Protein 5AXM (pdb70)

CATH classification: 3.30.70.3000

B-factor: mean 45.07, std 21.52, range [13.63, 116.37]

Foldseek 3Di:
DVPVQQQPFADPWKKKKKFWDCCVVVVVVVPADPPDHPLLQVLLLVLQLCCCVPVPQHFFKWWDARGMIMTTHGDGPPRRRFVCVQVSSFVSSQVSSCVSVVDPDGTTMGMDMGRDDPVCVLVVLLVVQVVLQVCLLVRLQQVLCPCQDDVRSVVVVPPDDSVSSQVVSVVVPDHSPPPFVCSRGNWMWGDVPTDIDRHDDNRPVCPVVVSVD/DDPVLQPDFAAPFKKKKKFWDPCCVQVPDPPADPPDHVLLLVLLLVLQVCCCPPVPAHFFKWFDADGMIMTTDRDDPPNRRFVVVQVSSFVSSQVSSCVSVVDPGGTTMGMDMGHDDLVCVLVVLLVVQVVLQLVLLLRVLLVVCVVVPADNVRSVVVSVPDDSVRSQVVCVVVVRHPVPDFQCSRRNKMKHWDKDWDWDADVVVRDIDIDIDIDIDMDSHADNCPDPRNVVVVVVSSD

Structure (mmCIF, N/CA/C/O backbone):
data_5AXM
#
_entry.id   5AXM
#
_cell.length_a   75.258
_cell.length_b   127.582
_cell.length_c   143.801
_cell.angle_alpha   90.00
_cell.angle_beta   90.00
_cell.angle_gamma   90.00
#
_symmetry.space_group_name_H-M   'I 2 2 2'
#
loop_
_entity.id
_entity.type
_entity.pdbx_description
1 polymer "tRNA(His)-5'-guanylyltransferase (Thg1) like protein"
2 polymer 'RNA (75-MER)'
3 non-polymer 'MAGNESIUM ION'
4 water water
#
loop_
_atom_site.group_PDB
_atom_site.id
_atom_site.type_symbol
_atom_site.label_atom_id
_atom_site.label_alt_id
_atom_site.label_comp_id
_atom_site.label_asym_id
_atom_site.label_entity_id
_atom_site.label_seq_id
_atom_site.pdbx_PDB_ins_code
_atom_site.Cartn_x
_atom_site.Cartn_y
_atom_site.Cartn_z
_atom_site.occupancy
_atom_site.B_iso_or_equiv
_atom_site.auth_seq_id
_atom_site.auth_comp_id
_atom_site.auth_asym_id
_atom_site.auth_atom_id
_atom_site.pdbx_PDB_model_num
ATOM 1 N N . THR A 1 3 ? -7.879 2.878 -58.897 1.00 45.33 3 THR A N 1
ATOM 2 C CA . THR A 1 3 ? -9.128 2.191 -58.597 1.00 31.74 3 THR A CA 1
ATOM 3 C C . THR A 1 3 ? -9.425 2.236 -57.103 1.00 36.64 3 THR A C 1
ATOM 4 O O . THR A 1 3 ? -8.701 2.869 -56.334 1.00 35.63 3 THR A O 1
ATOM 8 N N . ARG A 1 4 ? -10.495 1.560 -56.700 1.00 36.23 4 ARG A N 1
ATOM 9 C CA . ARG A 1 4 ? -10.881 1.488 -55.296 1.00 32.10 4 ARG A CA 1
ATOM 10 C C . ARG A 1 4 ? -10.176 0.324 -54.600 1.00 27.35 4 ARG A C 1
ATOM 11 O O . ARG A 1 4 ? -10.320 0.127 -53.394 1.00 24.55 4 ARG A O 1
ATOM 19 N N . GLU A 1 5 ? -9.422 -0.448 -55.376 1.00 26.28 5 GLU A N 1
ATOM 20 C CA . GLU A 1 5 ? -8.602 -1.527 -54.836 1.00 27.11 5 GLU A CA 1
ATOM 21 C C . GLU A 1 5 ? -7.311 -0.937 -54.277 1.00 25.40 5 GLU A C 1
ATOM 22 O O . GLU A 1 5 ? -6.235 -1.099 -54.854 1.00 23.18 5 GLU A O 1
ATOM 28 N N . ILE A 1 6 ? -7.431 -0.267 -53.137 1.00 21.81 6 ILE A N 1
ATOM 29 C CA . ILE A 1 6 ? -6.399 0.650 -52.667 1.00 27.68 6 ILE A CA 1
ATOM 30 C C . ILE A 1 6 ? -5.167 -0.006 -52.043 1.00 26.96 6 ILE A C 1
ATOM 31 O O . ILE A 1 6 ? -4.168 0.673 -51.800 1.00 18.75 6 ILE A O 1
ATOM 36 N N . TYR A 1 7 ? -5.226 -1.310 -51.780 1.00 20.41 7 TYR A N 1
ATOM 37 C CA . TYR A 1 7 ? -4.057 -2.015 -51.258 1.00 19.96 7 TYR A CA 1
ATOM 38 C C . TYR A 1 7 ? -3.499 -3.015 -52.267 1.00 21.15 7 TYR A C 1
ATOM 39 O O . TYR A 1 7 ? -2.485 -3.666 -52.007 1.00 20.45 7 TYR A O 1
ATOM 48 N N . ALA A 1 8 ? -4.159 -3.129 -53.416 1.00 19.59 8 ALA A N 1
ATOM 49 C CA . ALA A 1 8 ? -3.864 -4.191 -54.380 1.00 21.19 8 ALA A CA 1
ATOM 50 C C . ALA A 1 8 ? -2.454 -4.127 -54.958 1.00 23.20 8 ALA A C 1
ATOM 51 O O . ALA A 1 8 ? -1.962 -5.111 -55.507 1.00 24.95 8 ALA A O 1
ATOM 53 N N . GLU A 1 9 ? -1.802 -2.977 -54.835 1.00 22.14 9 GLU A N 1
ATOM 54 C CA . GLU A 1 9 ? -0.472 -2.813 -55.404 1.00 24.89 9 GLU A CA 1
ATOM 55 C C . GLU A 1 9 ? 0.585 -2.609 -54.321 1.00 27.53 9 GLU A C 1
ATOM 56 O O . GLU A 1 9 ? 1.741 -2.312 -54.620 1.00 26.96 9 GLU A O 1
ATOM 62 N N . MET A 1 10 ? 0.184 -2.761 -53.063 1.00 22.59 10 MET A N 1
ATOM 63 C CA . MET A 1 10 ? 1.130 -2.734 -51.955 1.00 20.33 10 MET A CA 1
ATOM 64 C C . MET A 1 10 ? 2.047 -3.949 -52.052 1.00 24.48 10 MET A C 1
ATOM 65 O O . MET A 1 10 ? 1.582 -5.072 -52.250 1.00 24.40 10 MET A O 1
ATOM 70 N N . ARG A 1 11 ? 3.350 -3.725 -51.923 1.00 24.96 11 ARG A N 1
ATOM 71 C CA . ARG A 1 11 ? 4.318 -4.782 -52.199 1.00 23.68 11 ARG A CA 1
ATOM 72 C C . ARG A 1 11 ? 5.343 -5.000 -51.094 1.00 23.17 11 ARG A C 1
ATOM 73 O O . ARG A 1 11 ? 5.500 -4.176 -50.193 1.00 18.72 11 ARG A O 1
ATOM 81 N N . CYS A 1 12 ? 6.035 -6.131 -51.178 1.00 23.69 12 CYS A N 1
ATOM 82 C CA . CYS A 1 12 ? 7.187 -6.405 -50.331 1.00 27.79 12 CYS A CA 1
ATOM 83 C C . CYS A 1 12 ? 8.400 -6.698 -51.206 1.00 25.73 12 CYS A C 1
ATOM 84 O O . CYS A 1 12 ? 8.274 -6.831 -52.423 1.00 24.84 12 CYS A O 1
ATOM 87 N N . ILE A 1 13 ? 9.573 -6.784 -50.590 1.00 26.48 13 ILE A N 1
ATOM 88 C CA . ILE A 1 13 ? 10.791 -7.107 -51.323 1.00 30.12 13 ILE A CA 1
ATOM 89 C C . ILE A 1 13 ? 11.383 -8.403 -50.779 1.00 26.49 13 ILE A C 1
ATOM 90 O O . ILE A 1 13 ? 11.113 -8.778 -49.638 1.00 27.35 13 ILE A O 1
ATOM 95 N N . PRO A 1 14 ? 12.175 -9.108 -51.603 1.00 26.89 14 PRO A N 1
ATOM 96 C CA . PRO A 1 14 ? 12.854 -10.305 -51.102 1.00 31.59 14 PRO A CA 1
ATOM 97 C C . PRO A 1 14 ? 14.083 -9.942 -50.269 1.00 32.67 14 PRO A C 1
ATOM 98 O O . PRO A 1 14 ? 14.642 -8.864 -50.461 1.00 27.43 14 PRO A O 1
ATOM 102 N N . PRO A 1 15 ? 14.485 -10.817 -49.335 1.00 31.44 15 PRO A N 1
ATOM 103 C CA . PRO A 1 15 ? 13.781 -12.055 -48.994 1.00 32.06 15 PRO A CA 1
ATOM 104 C C . PRO A 1 15 ? 12.617 -11.781 -48.054 1.00 28.68 15 PRO A C 1
ATOM 105 O O . PRO A 1 15 ? 12.635 -10.786 -47.331 1.00 26.52 15 PRO A O 1
ATOM 109 N N . VAL A 1 16 ? 11.614 -12.648 -48.070 1.00 25.12 16 VAL A N 1
ATOM 110 C CA . VAL A 1 16 ? 10.465 -12.467 -47.199 1.00 26.19 16 VAL A CA 1
ATOM 111 C C . VAL A 1 16 ? 10.040 -13.799 -46.600 1.00 25.54 16 VAL A C 1
ATOM 112 O O . VAL A 1 16 ? 10.302 -14.866 -47.164 1.00 27.05 16 VAL A O 1
ATOM 116 N N . VAL A 1 17 ? 9.404 -13.734 -45.439 1.00 24.50 17 VAL A N 1
ATOM 117 C CA . VAL A 1 17 ? 8.840 -14.921 -44.825 1.00 22.61 17 VAL A CA 1
ATOM 118 C C . VAL A 1 17 ? 7.332 -14.770 -44.711 1.00 23.26 17 VAL A C 1
ATOM 119 O O . VAL A 1 17 ? 6.832 -13.765 -44.202 1.00 20.76 17 VAL A O 1
ATOM 123 N N . LEU A 1 18 ? 6.611 -15.761 -45.217 1.00 23.01 18 LEU A N 1
ATOM 124 C CA . LEU A 1 18 ? 5.176 -15.829 -45.006 1.00 18.46 18 LEU A CA 1
ATOM 125 C C . LEU A 1 18 ? 4.902 -16.780 -43.854 1.00 21.42 18 LEU A C 1
ATOM 126 O O . LEU A 1 18 ? 5.308 -17.942 -43.895 1.00 19.89 18 LEU A O 1
ATOM 131 N N . ARG A 1 19 ? 4.222 -16.294 -42.823 1.00 14.22 19 ARG A N 1
ATOM 132 C CA . ARG A 1 19 ? 3.777 -17.182 -41.759 1.00 17.19 19 ARG A CA 1
ATOM 133 C C . ARG A 1 19 ? 2.267 -17.353 -41.813 1.00 20.22 19 ARG A C 1
ATOM 134 O O . ARG A 1 19 ? 1.517 -16.382 -41.753 1.00 20.39 19 ARG A O 1
ATOM 142 N N . ALA A 1 20 ? 1.831 -18.599 -41.947 1.00 21.98 20 ALA A N 1
ATOM 143 C CA . ALA A 1 20 ? 0.414 -18.915 -41.967 1.00 20.99 20 ALA A CA 1
ATOM 144 C C . ALA A 1 20 ? 0.033 -19.640 -40.688 1.00 24.49 20 ALA A C 1
ATOM 145 O O . ALA A 1 20 ? 0.719 -20.572 -40.273 1.00 22.22 20 ALA A O 1
ATOM 147 N N . ASP A 1 21 ? -1.059 -19.206 -40.067 1.00 18.15 21 ASP A N 1
ATOM 148 C CA . ASP A 1 21 ? -1.487 -19.761 -38.787 1.00 22.34 21 ASP A CA 1
ATOM 149 C C . ASP A 1 21 ? -2.955 -20.167 -38.846 1.00 18.63 21 ASP A C 1
ATOM 150 O O . ASP A 1 21 ? -3.816 -19.372 -39.227 1.00 20.40 21 ASP A O 1
ATOM 155 N N . GLY A 1 22 ? -3.231 -21.409 -38.463 1.00 24.76 22 GLY A N 1
ATOM 156 C CA . GLY A 1 22 ? -4.584 -21.932 -38.485 1.00 22.21 22 GLY A CA 1
ATOM 157 C C . GLY A 1 22 ? -5.545 -21.134 -37.624 1.00 24.56 22 GLY A C 1
ATOM 158 O O . GLY A 1 22 ? -5.308 -20.922 -36.436 1.00 25.77 22 GLY A O 1
ATOM 159 N N . ARG A 1 23 ? -6.636 -20.687 -38.236 1.00 24.67 23 ARG A N 1
ATOM 160 C CA . ARG A 1 23 ? -7.645 -19.896 -37.544 1.00 28.19 23 ARG A CA 1
ATOM 161 C C . ARG A 1 23 ? -8.545 -20.772 -36.683 1.00 27.46 23 ARG A C 1
ATOM 162 O O . ARG A 1 23 ? -9.363 -21.528 -37.207 1.00 29.30 23 ARG A O 1
ATOM 170 N N . ASN A 1 24 ? -8.382 -20.668 -35.367 1.00 25.38 24 ASN A N 1
ATOM 171 C CA . ASN A 1 24 ? -9.214 -21.397 -34.411 1.00 31.94 24 ASN A CA 1
ATOM 172 C C . ASN A 1 24 ? -9.198 -22.905 -34.633 1.00 34.01 24 ASN A C 1
ATOM 173 O O . ASN A 1 24 ? -10.243 -23.553 -34.601 1.00 37.74 24 ASN A O 1
ATOM 178 N N . PHE A 1 25 ? -8.012 -23.460 -34.859 1.00 32.26 25 PHE A N 1
ATOM 179 C CA . PHE A 1 25 ? -7.892 -24.884 -35.151 1.00 35.14 25 PHE A CA 1
ATOM 180 C C . PHE A 1 25 ? -8.197 -25.750 -33.939 1.00 41.45 25 PHE A C 1
ATOM 181 O O . PHE A 1 25 ? -8.835 -26.794 -34.063 1.00 41.25 25 PHE A O 1
ATOM 189 N N . LYS A 1 26 ? -7.748 -25.315 -32.766 1.00 40.95 26 LYS A N 1
ATOM 190 C CA . LYS A 1 26 ? -7.918 -26.115 -31.558 1.00 48.92 26 LYS A CA 1
ATOM 191 C C . LYS A 1 26 ? -9.392 -26.280 -31.190 1.00 49.74 26 LYS A C 1
ATOM 192 O O . LYS A 1 26 ? -9.802 -27.341 -30.726 1.00 52.38 26 LYS A O 1
ATOM 198 N N . ASN A 1 27 ? -10.190 -25.241 -31.413 1.00 48.95 27 ASN A N 1
ATOM 199 C CA . ASN A 1 27 ? -11.631 -25.348 -31.214 1.00 49.54 27 ASN A CA 1
ATOM 200 C C . ASN A 1 27 ? -12.278 -26.246 -32.264 1.00 49.81 27 ASN A C 1
ATOM 201 O O . ASN A 1 27 ? -13.069 -27.132 -31.937 1.00 50.90 27 ASN A O 1
ATOM 206 N N . THR A 1 28 ? -11.926 -26.013 -33.525 1.00 49.58 28 THR A N 1
ATOM 207 C CA . THR A 1 28 ? -12.509 -26.741 -34.648 1.00 43.07 28 THR A CA 1
ATOM 208 C C . THR A 1 28 ? -12.160 -28.228 -34.642 1.00 47.45 28 THR A C 1
ATOM 209 O O . THR A 1 28 ? -13.044 -29.085 -34.595 1.00 47.16 28 THR A O 1
ATOM 213 N N . LEU A 1 29 ? -10.866 -28.524 -34.689 1.00 45.56 29 LEU A N 1
ATOM 214 C CA . LEU A 1 29 ? -10.390 -29.893 -34.859 1.00 44.46 29 LEU A CA 1
ATOM 215 C C . LEU A 1 29 ? -10.684 -30.788 -33.655 1.00 46.49 29 LEU A C 1
ATOM 216 O O . LEU A 1 29 ? -10.764 -32.010 -33.790 1.00 50.14 29 LEU A O 1
ATOM 221 N N . SER A 1 30 ? -10.841 -30.183 -32.482 1.00 46.26 30 SER A N 1
ATOM 222 C CA . SER 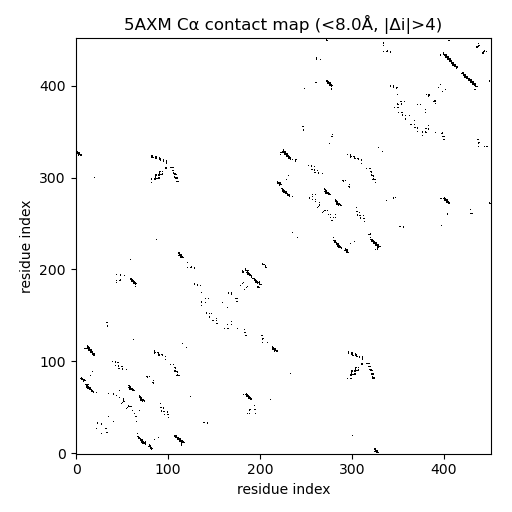A 1 30 ? -11.245 -30.934 -31.297 1.00 51.80 30 SER A CA 1
ATOM 223 C C . SER A 1 30 ? -12.685 -31.407 -31.449 1.00 52.73 30 SER A C 1
ATOM 224 O O . SER A 1 30 ? -13.048 -32.492 -30.996 1.00 49.80 30 SER A O 1
ATOM 227 N N . GLY A 1 31 ? -13.502 -30.586 -32.102 1.00 48.85 31 GLY A N 1
ATOM 228 C CA . GLY A 1 31 ? -14.885 -30.934 -32.373 1.00 49.88 31 GLY A CA 1
ATOM 229 C C . GLY A 1 31 ? -14.996 -32.053 -33.390 1.00 48.25 31 GLY A C 1
ATOM 230 O O . GLY A 1 31 ? -16.072 -32.612 -33.600 1.00 55.41 31 GLY A O 1
ATOM 231 N N . LEU A 1 32 ? -13.873 -32.380 -34.021 1.00 46.83 32 LEU A N 1
ATOM 232 C CA . LEU A 1 32 ? -13.825 -33.430 -35.030 1.00 45.32 32 LEU A CA 1
ATOM 233 C C . LEU A 1 32 ? -13.236 -34.724 -34.470 1.00 45.65 32 LEU A C 1
ATOM 234 O O . LEU A 1 32 ? -13.308 -35.772 -35.110 1.00 48.95 32 LEU A O 1
ATOM 239 N N . GLY A 1 33 ? -12.646 -34.645 -33.281 1.00 46.71 33 GLY A N 1
ATOM 240 C CA . GLY A 1 33 ? -12.118 -35.823 -32.615 1.00 41.79 33 GLY A CA 1
ATOM 241 C C . GLY A 1 33 ? -10.603 -35.886 -32.512 1.00 48.27 33 GLY A C 1
ATOM 242 O O . GLY A 1 33 ? -10.054 -36.857 -31.988 1.00 42.81 33 GLY A O 1
ATOM 243 N N . PHE A 1 34 ? -9.927 -34.855 -33.011 1.00 45.04 34 PHE A N 1
ATOM 244 C CA . PHE A 1 34 ? -8.468 -34.798 -32.958 1.00 42.61 34 PHE A CA 1
ATOM 245 C C . PHE A 1 34 ? -7.967 -34.631 -31.527 1.00 42.20 34 PHE A C 1
ATOM 246 O O . PHE A 1 34 ? -8.676 -34.108 -30.668 1.00 46.34 34 PHE A O 1
ATOM 254 N N . GLU A 1 35 ? -6.738 -35.074 -31.280 1.00 48.29 35 GLU A N 1
ATOM 255 C CA . GLU A 1 35 ? -6.153 -35.006 -29.945 1.00 43.98 35 GLU A CA 1
ATOM 256 C C . GLU A 1 35 ? -5.575 -33.631 -29.619 1.00 43.01 35 GLU A C 1
ATOM 257 O O . GLU A 1 35 ? -5.190 -32.871 -30.510 1.00 37.64 35 GLU A O 1
ATOM 263 N N . LYS A 1 36 ? -5.523 -33.328 -28.326 1.00 48.05 36 LYS A N 1
ATOM 264 C CA . LYS A 1 36 ? -4.995 -32.063 -27.831 1.00 38.25 36 LYS A CA 1
ATOM 265 C C . LYS A 1 36 ? -3.945 -3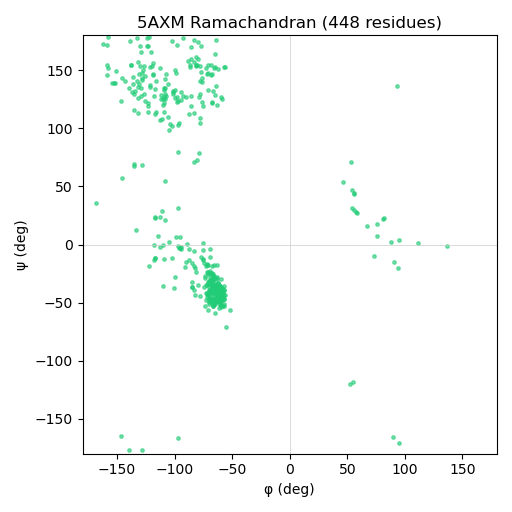2.336 -26.757 1.00 41.25 36 LYS A C 1
ATOM 266 O O . LYS A 1 36 ? -4.053 -33.320 -26.023 1.00 45.27 36 LYS A O 1
ATOM 272 N N . PRO A 1 37 ? -2.922 -31.472 -26.658 1.00 37.26 37 PRO A N 1
ATOM 273 C CA . PRO A 1 37 ? -2.690 -30.289 -27.494 1.00 31.66 37 PRO A CA 1
ATOM 274 C C . PRO A 1 37 ? -1.997 -30.615 -28.814 1.00 33.98 37 PRO A C 1
ATOM 275 O O . PRO A 1 37 ? -1.834 -29.730 -29.655 1.00 36.19 37 PRO A O 1
ATOM 279 N N . TYR A 1 38 ? -1.593 -31.869 -28.991 1.00 32.47 38 TYR A N 1
ATOM 280 C CA . TYR A 1 38 ? -0.922 -32.281 -30.218 1.00 32.32 38 TYR A CA 1
ATOM 281 C C . TYR A 1 38 ? -1.549 -33.538 -30.804 1.00 29.90 38 TYR A C 1
ATOM 282 O O . TYR A 1 38 ? -2.143 -34.345 -30.090 1.00 32.22 38 TYR A O 1
ATOM 291 N N . ASP A 1 39 ? -1.414 -33.687 -32.117 1.00 31.43 39 ASP A N 1
ATOM 292 C CA . ASP A 1 39 ? -1.983 -34.820 -32.833 1.00 31.66 39 ASP A CA 1
ATOM 293 C C . ASP A 1 39 ? -1.084 -35.205 -34.003 1.00 29.52 39 ASP A C 1
ATOM 294 O O . ASP A 1 39 ? -0.795 -34.379 -34.869 1.00 28.19 39 ASP A O 1
ATOM 299 N N . LYS A 1 40 ? -0.643 -36.460 -34.023 1.00 26.50 40 LYS A N 1
ATOM 300 C CA . LYS A 1 40 ? 0.284 -36.934 -35.046 1.00 26.76 40 LYS A CA 1
ATOM 301 C C . LYS A 1 40 ? -0.309 -36.847 -36.451 1.00 25.76 40 LYS A C 1
ATOM 302 O O . LYS A 1 40 ? 0.368 -36.427 -37.390 1.00 26.94 40 LYS A O 1
ATOM 308 N N . THR A 1 41 ? -1.570 -37.248 -36.587 1.00 27.54 41 THR A N 1
ATOM 309 C CA . THR A 1 41 ? -2.255 -37.214 -37.876 1.00 27.31 41 THR A CA 1
ATOM 310 C C . THR A 1 41 ? -2.333 -35.788 -38.419 1.00 25.41 41 THR A C 1
ATOM 311 O O . THR A 1 41 ? -2.075 -35.544 -39.598 1.00 23.42 41 THR A O 1
ATOM 315 N N . PHE A 1 42 ? -2.687 -34.849 -37.549 1.00 24.65 42 PHE A N 1
ATOM 316 C CA . PHE A 1 42 ? -2.720 -33.439 -37.919 1.00 29.61 42 PHE A CA 1
ATOM 317 C C . PHE A 1 42 ? -1.321 -32.937 -38.257 1.00 25.25 42 PHE A C 1
ATOM 318 O O . PHE A 1 42 ? -1.137 -32.175 -39.206 1.00 24.95 42 PHE A O 1
ATOM 326 N N . ALA A 1 43 ? -0.338 -33.378 -37.477 1.00 25.79 43 ALA A N 1
ATOM 327 C CA . ALA A 1 43 ? 1.049 -32.969 -37.672 1.00 25.34 43 ALA A CA 1
ATOM 328 C C . ALA A 1 43 ? 1.566 -33.408 -39.037 1.00 20.96 43 ALA A C 1
ATOM 329 O O . ALA A 1 43 ? 2.230 -32.645 -39.734 1.00 19.67 43 ALA A O 1
ATOM 331 N N . ARG A 1 44 ? 1.254 -34.643 -39.417 1.00 23.86 44 ARG A N 1
ATOM 332 C CA . ARG A 1 44 ? 1.657 -35.160 -40.721 1.00 25.38 44 ARG A CA 1
ATOM 333 C C . ARG A 1 44 ? 0.951 -34.408 -41.842 1.00 22.67 44 ARG A C 1
ATOM 334 O O . ARG A 1 44 ? 1.549 -34.116 -42.878 1.00 23.11 44 ARG A O 1
ATOM 342 N N . ALA A 1 45 ? -0.323 -34.096 -41.627 1.00 22.34 45 ALA A N 1
ATOM 343 C CA . ALA A 1 45 ? -1.106 -33.343 -42.599 1.00 26.56 45 ALA A CA 1
ATOM 344 C C . ALA A 1 45 ? -0.520 -31.948 -42.817 1.00 23.93 45 ALA A C 1
ATOM 345 O O . ALA A 1 45 ? -0.458 -31.463 -43.944 1.00 22.39 45 ALA A O 1
ATOM 347 N N . MET A 1 46 ? -0.085 -31.314 -41.731 1.00 23.46 46 MET A N 1
ATOM 348 C CA . MET A 1 46 ? 0.547 -29.998 -41.807 1.00 20.31 46 MET A CA 1
ATOM 349 C C . MET A 1 46 ? 1.838 -30.049 -42.618 1.00 21.32 46 MET A C 1
ATOM 350 O O . MET A 1 46 ? 2.092 -29.182 -43.457 1.00 24.07 46 MET A O 1
ATOM 355 N N . ALA A 1 47 ? 2.644 -31.073 -42.360 1.00 21.47 47 ALA A N 1
ATOM 356 C CA . ALA A 1 47 ? 3.914 -31.258 -43.051 1.00 22.83 47 ALA A CA 1
ATOM 357 C C . ALA A 1 47 ? 3.710 -31.613 -44.519 1.00 20.15 47 ALA A C 1
ATOM 358 O O . ALA A 1 47 ? 4.424 -31.119 -45.390 1.00 22.83 47 ALA A O 1
ATOM 360 N N . ASP A 1 48 ? 2.737 -32.477 -44.785 1.00 24.18 48 ASP A N 1
ATOM 361 C CA . ASP A 1 48 ? 2.401 -32.857 -46.154 1.00 24.29 48 ASP A CA 1
ATOM 362 C C . ASP A 1 48 ? 1.848 -31.661 -46.919 1.00 23.70 48 ASP A C 1
ATOM 363 O O . ASP A 1 48 ? 2.120 -31.493 -48.109 1.00 24.39 48 ASP A O 1
ATOM 368 N N . THR A 1 49 ? 1.071 -30.835 -46.224 1.00 22.01 49 THR A N 1
ATOM 369 C CA . THR A 1 49 ? 0.522 -29.612 -46.804 1.00 25.59 49 THR A CA 1
ATOM 370 C C . THR A 1 49 ? 1.644 -28.660 -47.212 1.00 27.31 49 THR A C 1
ATOM 371 O O . THR A 1 49 ? 1.613 -28.071 -48.293 1.00 25.92 49 THR A O 1
ATOM 375 N N . ALA A 1 50 ? 2.641 -28.524 -46.342 1.00 27.62 50 ALA A N 1
ATOM 376 C CA . ALA A 1 50 ? 3.795 -27.679 -46.625 1.00 24.26 50 ALA A CA 1
ATOM 377 C C . ALA A 1 50 ? 4.562 -28.206 -47.834 1.00 29.82 50 ALA A C 1
ATOM 378 O O . ALA A 1 50 ? 4.919 -27.445 -48.733 1.00 27.87 50 ALA A O 1
ATOM 380 N N . GLU A 1 51 ? 4.806 -29.514 -47.850 1.00 26.06 51 GLU A N 1
ATOM 381 C CA . GLU A 1 51 ? 5.503 -30.152 -48.962 1.00 28.61 51 GLU A CA 1
ATOM 382 C C . GLU A 1 51 ? 4.739 -29.986 -50.272 1.00 25.67 51 GLU A C 1
ATOM 383 O O . GLU A 1 51 ? 5.327 -29.695 -51.314 1.00 29.24 51 GLU A O 1
ATOM 389 N N . LEU A 1 52 ? 3.426 -30.172 -50.212 1.00 23.13 52 LEU A N 1
ATOM 390 C CA . LEU A 1 52 ? 2.588 -30.049 -51.395 1.00 26.52 52 LEU A CA 1
ATOM 391 C C . LEU A 1 52 ? 2.616 -28.620 -51.932 1.00 30.46 52 LEU A C 1
ATOM 392 O O . LEU A 1 52 ? 2.564 -28.403 -53.144 1.00 26.87 52 LEU A O 1
ATOM 397 N N . PHE A 1 53 ? 2.710 -27.648 -51.030 1.00 24.13 53 PHE A N 1
ATOM 398 C CA . PHE A 1 53 ? 2.809 -26.251 -51.439 1.00 24.42 53 PHE A CA 1
ATOM 399 C C . PHE A 1 53 ? 4.130 -25.986 -52.149 1.00 24.38 53 PHE A C 1
ATOM 400 O O . PHE A 1 53 ? 4.160 -25.375 -53.212 1.00 27.18 53 PHE A O 1
ATOM 408 N N . ILE A 1 54 ? 5.221 -26.445 -51.552 1.00 25.72 54 ILE A N 1
ATOM 409 C CA . ILE A 1 54 ? 6.543 -26.272 -52.141 1.00 29.02 54 ILE A CA 1
ATOM 410 C C . ILE A 1 54 ? 6.616 -26.917 -53.527 1.00 29.84 54 ILE A C 1
ATOM 411 O O . ILE A 1 54 ? 7.230 -26.373 -54.446 1.00 28.98 54 ILE A O 1
ATOM 416 N N . LYS A 1 55 ? 5.955 -28.060 -53.678 1.00 28.98 55 LYS A N 1
ATOM 417 C CA . LYS A 1 55 ? 6.034 -28.843 -54.907 1.00 35.46 55 LYS A CA 1
ATOM 418 C C . LYS A 1 55 ? 5.060 -28.389 -55.997 1.00 36.39 55 LYS A C 1
ATOM 419 O O . LYS A 1 55 ? 5.392 -28.419 -57.181 1.00 38.61 55 LYS A O 1
ATOM 425 N N . LYS A 1 56 ? 3.862 -27.968 -55.600 1.00 35.40 56 LYS A N 1
ATOM 426 C CA . LYS A 1 56 ? 2.755 -27.844 -56.548 1.00 32.19 56 LYS A CA 1
ATOM 427 C C . LYS A 1 56 ? 2.214 -26.424 -56.735 1.00 30.39 56 LYS A C 1
ATOM 428 O O . LYS A 1 56 ? 1.439 -26.177 -57.657 1.00 34.28 56 LYS A O 1
ATOM 434 N N . SER A 1 57 ? 2.610 -25.495 -55.871 1.00 28.37 57 SER A N 1
ATOM 435 C CA . SER A 1 57 ? 2.077 -24.136 -55.946 1.00 29.83 57 SER A CA 1
ATOM 436 C C . SER A 1 57 ? 2.670 -23.362 -57.115 1.00 32.86 57 SER A C 1
ATOM 437 O O . SER A 1 57 ? 1.987 -22.558 -57.749 1.00 27.97 57 SER A O 1
ATOM 440 N N . GLY A 1 58 ? 3.950 -23.600 -57.387 1.00 31.34 58 GLY A N 1
ATOM 441 C CA . GLY A 1 58 ? 4.652 -22.893 -58.442 1.00 32.91 58 GLY A CA 1
ATOM 442 C C . GLY A 1 58 ? 5.273 -21.602 -57.947 1.00 35.75 58 GLY A C 1
ATOM 443 O O . GLY A 1 58 ? 5.882 -20.859 -58.717 1.00 35.96 58 GLY A O 1
ATOM 444 N N . LEU A 1 59 ? 5.120 -21.335 -56.653 1.00 31.79 59 LEU A N 1
ATOM 445 C CA . LEU A 1 59 ? 5.641 -20.109 -56.055 1.00 30.57 59 LEU A CA 1
ATOM 446 C C . LEU A 1 59 ? 7.064 -20.307 -55.538 1.00 32.90 59 LEU A C 1
ATOM 447 O O . LEU A 1 59 ? 7.769 -19.339 -55.244 1.00 38.03 59 LEU A O 1
ATOM 452 N N . SER A 1 60 ? 7.466 -21.569 -55.423 1.00 31.74 60 SER A N 1
ATOM 453 C CA . SER A 1 60 ? 8.850 -21.944 -55.130 1.00 38.96 60 SER A CA 1
ATOM 454 C C . SER A 1 60 ? 9.472 -21.283 -53.895 1.00 29.25 60 SER A C 1
ATOM 455 O O . SER A 1 60 ? 10.349 -20.432 -54.025 1.00 36.98 60 SER A O 1
ATOM 458 N N . PRO A 1 61 ? 9.024 -21.674 -52.691 1.00 30.94 61 PRO A N 1
ATOM 459 C CA . PRO A 1 61 ? 9.743 -21.250 -51.485 1.00 28.20 61 PRO A CA 1
ATOM 460 C C . PRO A 1 61 ? 10.964 -22.136 -51.229 1.00 27.81 61 PRO A C 1
ATOM 461 O O . PRO A 1 61 ? 10.977 -23.289 -51.661 1.00 29.46 61 PRO A O 1
ATOM 465 N N . LEU A 1 62 ? 11.974 -21.605 -50.547 1.00 29.99 62 LEU A N 1
ATOM 466 C CA . LEU A 1 62 ? 13.184 -22.373 -50.266 1.00 27.39 62 LEU A CA 1
ATOM 467 C C . LEU A 1 62 ? 12.900 -23.534 -49.320 1.00 34.87 62 LEU A C 1
ATOM 468 O O . LEU A 1 62 ? 13.237 -24.682 -49.615 1.00 33.15 62 LEU A O 1
ATOM 473 N N . PHE A 1 63 ? 12.285 -23.231 -48.182 1.00 24.87 63 PHE A N 1
ATOM 474 C CA . PHE A 1 63 ? 11.921 -24.264 -47.223 1.00 24.59 63 PHE A CA 1
ATOM 475 C C . PHE A 1 63 ? 10.811 -23.783 -46.299 1.00 24.76 63 PHE A C 1
ATOM 476 O O . PHE A 1 63 ? 10.447 -22.606 -46.308 1.00 22.08 63 PHE A O 1
ATOM 484 N N . ALA A 1 64 ? 10.281 -24.702 -45.500 1.00 23.62 64 ALA A N 1
ATOM 485 C CA . ALA A 1 64 ? 9.220 -24.376 -44.561 1.00 20.56 64 ALA A CA 1
ATOM 486 C C . ALA A 1 64 ? 9.532 -24.902 -43.165 1.00 28.08 64 ALA A C 1
ATOM 487 O O . ALA A 1 64 ? 10.160 -25.952 -43.009 1.00 21.43 64 ALA A O 1
ATOM 489 N N . TYR A 1 65 ? 9.094 -24.159 -42.153 1.00 23.80 65 TYR A N 1
ATOM 490 C CA . TYR A 1 65 ? 9.206 -24.593 -40.767 1.00 17.42 65 TYR A CA 1
ATOM 491 C C . TYR A 1 65 ? 7.828 -24.607 -40.122 1.00 25.56 65 TYR A C 1
ATOM 492 O O . TYR A 1 65 ? 7.140 -23.586 -40.081 1.00 20.20 65 TYR A O 1
ATOM 501 N N . THR A 1 66 ? 7.420 -25.768 -39.622 1.00 26.34 66 THR A N 1
ATOM 502 C CA . THR A 1 66 ? 6.080 -25.905 -39.068 1.00 20.19 66 THR A CA 1
ATOM 503 C C . THR A 1 66 ? 6.079 -26.496 -37.657 1.00 21.23 66 THR A C 1
ATOM 504 O O . THR A 1 66 ? 6.896 -27.355 -37.319 1.00 22.57 66 THR A O 1
ATOM 508 N N . PHE A 1 67 ? 5.165 -25.997 -36.834 1.00 19.90 67 PHE A N 1
ATOM 509 C CA . PHE A 1 67 ? 4.888 -26.568 -35.522 1.00 22.77 67 PHE A CA 1
ATOM 510 C C . PHE A 1 67 ? 3.491 -26.132 -35.111 1.00 26.45 67 PHE A C 1
ATOM 511 O O . PHE A 1 67 ? 3.030 -25.064 -35.521 1.00 22.72 67 PHE A O 1
ATOM 519 N N . SER A 1 68 ? 2.830 -26.952 -34.299 1.00 28.95 68 SER A N 1
ATOM 520 C CA . SER A 1 68 ? 1.450 -26.697 -33.897 1.00 25.77 68 SER A CA 1
ATOM 521 C C . SER A 1 68 ? 0.577 -26.517 -35.136 1.00 26.37 68 SER A C 1
ATOM 522 O O . SER A 1 68 ? 0.469 -27.423 -35.961 1.00 24.42 68 SER A O 1
ATOM 525 N N . ASP A 1 69 ? -0.025 -25.340 -35.278 1.00 26.83 69 ASP A N 1
ATOM 526 C CA . ASP A 1 69 ? -0.897 -25.077 -36.418 1.00 22.37 69 ASP A CA 1
ATOM 527 C C . ASP A 1 69 ? -0.371 -23.952 -37.308 1.00 22.40 69 ASP A C 1
ATOM 528 O O . ASP A 1 69 ? -1.140 -23.316 -38.029 1.00 25.25 69 ASP A O 1
ATOM 533 N N . GLU A 1 70 ? 0.934 -23.705 -37.267 1.00 17.94 70 GLU A N 1
ATOM 534 C CA . GLU A 1 70 ? 1.512 -22.659 -38.103 1.00 20.69 70 GLU A CA 1
ATOM 535 C C . GLU A 1 70 ? 2.598 -23.184 -39.043 1.00 22.41 70 GLU A C 1
ATOM 536 O O . GLU A 1 70 ? 3.247 -24.193 -38.762 1.00 20.58 70 GLU A O 1
ATOM 542 N N . ILE A 1 71 ? 2.769 -22.497 -40.172 1.00 22.46 71 ILE A N 1
ATOM 543 C CA . ILE A 1 71 ? 3.845 -22.788 -41.117 1.00 20.73 71 ILE A CA 1
ATOM 544 C C . ILE A 1 71 ? 4.512 -21.497 -41.577 1.00 21.66 71 ILE A C 1
ATOM 545 O O . ILE A 1 71 ? 3.836 -20.557 -41.996 1.00 19.79 71 ILE A O 1
ATOM 550 N N . SER A 1 72 ? 5.838 -21.454 -41.501 1.00 21.94 72 SER A N 1
ATOM 551 C CA . SER A 1 72 ? 6.596 -20.325 -42.032 1.00 16.33 72 SER A CA 1
ATOM 552 C C . SER A 1 72 ? 7.355 -20.728 -43.291 1.00 18.95 72 SER A C 1
ATOM 553 O O . SER A 1 72 ? 8.117 -21.692 -43.278 1.00 23.09 72 SER A O 1
ATOM 556 N N . PHE A 1 73 ? 7.142 -19.988 -44.375 1.00 20.02 73 PHE A N 1
ATOM 557 C CA . PHE A 1 73 ? 7.855 -20.233 -45.623 1.00 19.14 73 PHE A CA 1
ATOM 558 C C . PHE A 1 73 ? 8.880 -19.135 -45.889 1.00 26.27 73 PHE A C 1
ATOM 559 O O . PHE A 1 73 ? 8.579 -17.949 -45.744 1.00 23.24 73 PHE A O 1
ATOM 567 N N . LEU A 1 74 ? 10.085 -19.528 -46.284 1.00 21.09 74 LEU A N 1
ATOM 568 C CA . LEU A 1 74 ? 11.086 -18.560 -46.713 1.00 21.58 74 LEU A CA 1
ATOM 569 C C . LEU A 1 74 ? 11.058 -18.395 -48.230 1.00 26.85 74 LEU A C 1
ATOM 570 O O . LEU A 1 74 ? 11.188 -19.371 -48.971 1.00 24.50 74 LEU A O 1
ATOM 575 N N . PHE A 1 75 ? 10.881 -17.158 -48.682 1.00 27.61 75 PHE A N 1
ATOM 576 C CA . PHE A 1 75 ? 10.944 -16.833 -50.104 1.00 30.58 75 PHE A CA 1
ATOM 577 C C . PHE A 1 75 ? 12.175 -15.978 -50.388 1.00 28.90 75 PHE A C 1
ATOM 578 O O . PHE A 1 75 ? 12.361 -14.931 -49.769 1.00 27.69 75 PHE A O 1
ATOM 586 N N . THR A 1 76 ? 13.016 -16.423 -51.317 1.00 31.87 76 THR A N 1
ATOM 587 C CA . THR A 1 76 ? 14.170 -15.629 -51.734 1.00 33.12 76 THR A CA 1
ATOM 588 C C . THR A 1 76 ? 13.866 -14.906 -53.042 1.00 27.65 76 THR A C 1
ATOM 589 O O . THR A 1 76 ? 14.426 -13.849 -53.325 1.00 32.24 76 THR A O 1
ATOM 593 N N . ASP A 1 77 ? 12.981 -15.492 -53.841 1.00 33.42 77 ASP A N 1
ATOM 594 C CA . ASP A 1 77 ? 12.431 -14.820 -55.013 1.00 37.09 77 ASP A CA 1
ATOM 595 C C . ASP A 1 77 ? 10.933 -14.650 -54.813 1.00 33.51 77 ASP A C 1
ATOM 596 O O . ASP A 1 77 ? 10.267 -15.545 -54.293 1.00 33.80 77 ASP A O 1
ATOM 601 N N . LEU A 1 78 ? 10.403 -13.504 -55.225 1.00 35.84 78 LEU A N 1
ATOM 602 C CA . LEU A 1 78 ? 9.012 -13.170 -54.934 1.00 32.08 78 LEU A CA 1
ATOM 603 C C . LEU A 1 78 ? 8.036 -13.533 -56.041 1.00 31.94 78 LEU A C 1
ATOM 604 O O . LEU A 1 78 ? 8.254 -13.209 -57.208 1.00 33.86 78 LEU A O 1
ATOM 609 N N . PRO A 1 79 ? 6.942 -14.209 -55.666 1.00 31.45 79 PRO A N 1
ATOM 610 C CA . PRO A 1 79 ? 5.829 -14.483 -56.575 1.00 33.60 79 PRO A CA 1
ATOM 611 C C . PRO A 1 79 ? 4.913 -13.270 -56.681 1.00 28.14 79 PRO A C 1
ATOM 612 O O . PRO A 1 79 ? 4.982 -12.392 -55.824 1.00 25.76 79 PRO A O 1
ATOM 616 N N . PHE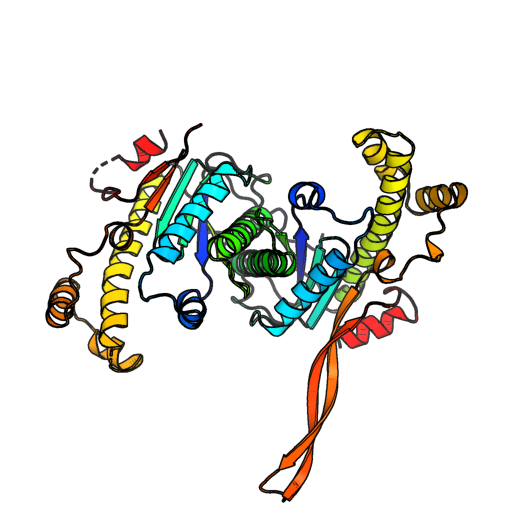 A 1 80 ? 4.090 -13.224 -57.725 1.00 28.76 80 PHE A N 1
ATOM 617 C CA . PHE A 1 80 ? 3.057 -12.199 -57.881 1.00 29.78 80 PHE A CA 1
ATOM 618 C C . PHE A 1 80 ? 3.584 -10.768 -57.791 1.00 32.61 80 PHE A C 1
ATOM 619 O O . PHE A 1 80 ? 2.874 -9.871 -57.331 1.00 29.31 80 PHE A O 1
ATOM 627 N N . ASP A 1 81 ? 4.826 -10.566 -58.225 1.00 33.72 81 ASP A N 1
ATOM 628 C CA . ASP A 1 81 ? 5.455 -9.245 -58.222 1.00 33.20 81 ASP A CA 1
ATOM 629 C C . ASP A 1 81 ? 5.510 -8.612 -56.834 1.00 35.45 81 ASP A C 1
ATOM 630 O O . ASP A 1 81 ? 5.527 -7.387 -56.705 1.00 30.63 81 ASP A O 1
ATOM 635 N N . GLY A 1 82 ? 5.533 -9.450 -55.802 1.00 26.81 82 GLY A N 1
ATOM 636 C CA . GLY A 1 82 ? 5.645 -8.976 -54.436 1.00 24.76 82 GLY A CA 1
ATOM 637 C C . GLY A 1 82 ? 4.371 -8.377 -53.869 1.00 22.46 82 GLY A C 1
ATOM 638 O O . GLY A 1 82 ? 4.380 -7.830 -52.770 1.00 23.44 82 GLY A O 1
ATOM 639 N N . ARG A 1 83 ? 3.274 -8.485 -54.613 1.00 21.95 83 ARG A N 1
ATOM 640 C CA . ARG A 1 83 ? 1.988 -7.957 -54.165 1.00 24.47 83 ARG A CA 1
ATOM 641 C C . ARG A 1 83 ? 1.516 -8.660 -52.896 1.00 22.89 83 ARG A C 1
ATOM 642 O O . ARG A 1 83 ? 1.311 -9.872 -52.889 1.00 22.38 83 ARG A O 1
ATOM 650 N N . VAL A 1 84 ? 1.338 -7.887 -51.829 1.00 20.33 84 VAL A N 1
ATOM 651 C CA . VAL A 1 84 ? 1.039 -8.436 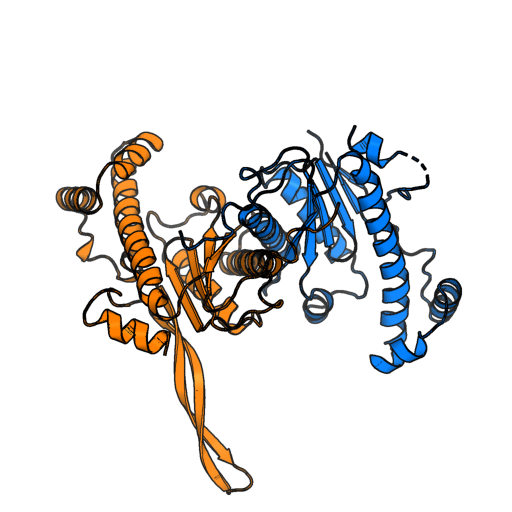-50.507 1.00 19.06 84 VAL A CA 1
ATOM 652 C C . VAL A 1 84 ? -0.314 -9.144 -50.434 1.00 22.18 84 VAL A C 1
ATOM 653 O O . VAL A 1 84 ? -0.398 -10.281 -49.965 1.00 18.88 84 VAL A O 1
ATOM 657 N N . GLU A 1 85 ? -1.367 -8.473 -50.891 1.00 20.04 85 GLU A N 1
ATOM 658 C CA . GLU A 1 85 ? -2.712 -9.042 -50.844 1.00 18.79 85 GLU A CA 1
ATOM 659 C C . GLU A 1 85 ? -2.786 -10.374 -51.582 1.00 20.57 85 GLU A C 1
ATOM 660 O O . GLU A 1 85 ? -3.389 -11.329 -51.095 1.00 22.16 85 GLU A O 1
ATOM 666 N N . LYS A 1 86 ? -2.163 -10.436 -52.754 1.00 19.79 86 LYS A N 1
ATOM 667 C CA . LYS A 1 86 ? -2.222 -11.635 -53.576 1.00 25.01 86 LYS A CA 1
ATOM 668 C C . LYS A 1 86 ? -1.428 -12.782 -52.956 1.00 21.05 86 LYS A C 1
ATOM 669 O O . LYS A 1 86 ? -1.869 -13.927 -52.983 1.00 19.82 86 LYS A O 1
ATOM 675 N N . ILE A 1 87 ? -0.263 -12.472 -52.396 1.00 17.58 87 ILE A N 1
ATOM 676 C CA . ILE A 1 87 ? 0.582 -13.491 -51.781 1.00 19.48 87 ILE A CA 1
ATOM 677 C C . ILE A 1 87 ? -0.081 -14.086 -50.538 1.00 18.75 87 ILE A C 1
ATOM 678 O O . ILE A 1 87 ? -0.208 -15.302 -50.418 1.00 20.71 87 ILE A O 1
ATOM 683 N N . ASP A 1 88 ? -0.507 -13.224 -49.619 1.00 19.10 88 ASP A N 1
ATOM 684 C CA . ASP A 1 88 ? -1.175 -13.671 -48.398 1.00 16.04 88 ASP A CA 1
ATOM 685 C C . ASP A 1 88 ? -2.414 -14.512 -48.691 1.00 21.45 88 ASP A C 1
ATOM 686 O O . ASP A 1 88 ? -2.603 -15.570 -48.099 1.00 20.76 88 ASP A O 1
ATOM 691 N N . SER A 1 89 ? -3.253 -14.042 -49.608 1.00 17.78 89 SER A N 1
ATOM 692 C CA . SER A 1 89 ? -4.526 -14.704 -49.871 1.00 20.53 89 SER A CA 1
ATOM 693 C C . SER A 1 89 ? -4.357 -16.028 -50.616 1.00 19.38 89 SER A C 1
ATOM 694 O O . SER A 1 89 ? -4.944 -17.036 -50.227 1.00 18.02 89 SER A O 1
ATOM 697 N N . VAL A 1 90 ? -3.556 -16.027 -51.678 1.00 19.53 90 VAL A N 1
ATOM 698 C CA . VAL A 1 90 ? -3.361 -17.234 -52.480 1.00 18.77 90 VAL A CA 1
ATOM 699 C C . VAL A 1 90 ? -2.680 -18.343 -51.682 1.00 18.20 90 VAL A C 1
ATOM 700 O O . VAL A 1 90 ? -3.110 -19.497 -51.718 1.00 19.34 90 VAL A O 1
ATOM 704 N N . VAL A 1 91 ? -1.621 -17.995 -50.960 1.00 18.56 91 VAL A N 1
ATOM 705 C CA . VAL A 1 91 ? -0.916 -18.984 -50.154 1.00 19.30 91 VAL A CA 1
ATOM 706 C C . VAL A 1 91 ? -1.827 -19.537 -49.059 1.00 20.01 91 VAL A C 1
ATOM 707 O O . VAL A 1 91 ? -1.925 -20.752 -48.888 1.00 19.99 91 VAL A O 1
ATOM 711 N N . ALA A 1 92 ? -2.509 -18.649 -48.337 1.00 21.42 92 ALA A N 1
ATOM 712 C CA . ALA A 1 92 ? -3.440 -19.076 -47.295 1.00 23.46 92 ALA A CA 1
ATOM 713 C C . ALA A 1 92 ? -4.535 -19.969 -47.869 1.00 23.37 92 ALA A C 1
ATOM 714 O O . ALA A 1 92 ? -4.964 -20.929 -47.228 1.00 22.23 92 ALA A O 1
ATOM 716 N N . SER A 1 93 ? -4.977 -19.652 -49.082 1.00 18.52 93 SER A N 1
ATOM 717 C CA . SER A 1 93 ? -6.039 -20.417 -49.727 1.00 19.03 93 SER A CA 1
ATOM 718 C C . SER A 1 93 ? -5.548 -21.800 -50.141 1.00 16.87 93 SER A C 1
ATOM 719 O O . SER A 1 93 ? -6.241 -22.796 -49.946 1.00 21.82 93 SER A O 1
ATOM 722 N N . PHE A 1 94 ? -4.351 -21.851 -50.715 1.00 22.32 94 PHE A N 1
ATOM 723 C CA . PHE A 1 94 ? -3.751 -23.114 -51.128 1.00 20.40 94 PHE A CA 1
ATOM 724 C C . PHE A 1 94 ? -3.599 -24.049 -49.935 1.00 20.52 94 PHE A C 1
ATOM 725 O O . PHE A 1 94 ? -3.952 -25.225 -50.007 1.00 22.02 94 PHE A O 1
ATOM 733 N N . LEU A 1 95 ? -3.059 -23.519 -48.843 1.00 20.63 95 LEU A N 1
ATOM 734 C CA . LEU A 1 95 ? -2.842 -24.309 -47.638 1.00 17.71 95 LEU A CA 1
ATOM 735 C C . LEU A 1 95 ? -4.163 -24.835 -47.093 1.00 21.99 95 LEU A C 1
ATOM 736 O O . LEU A 1 95 ? -4.269 -26.007 -46.728 1.00 23.02 95 LEU A O 1
ATOM 741 N N . GLY A 1 96 ? -5.167 -23.964 -47.047 1.00 15.73 96 GLY A N 1
ATOM 742 C CA . GLY A 1 96 ? -6.489 -24.349 -46.594 1.00 16.93 96 GLY A CA 1
ATOM 743 C C . GLY A 1 96 ? -7.074 -25.471 -47.431 1.00 21.85 96 GLY A C 1
ATOM 744 O O . GLY A 1 96 ? -7.655 -26.414 -46.898 1.00 24.83 96 GLY A O 1
ATOM 745 N N . SER A 1 97 ? -6.921 -25.365 -48.748 1.00 18.56 97 SER A N 1
ATOM 746 C CA . SER A 1 97 ? -7.389 -26.402 -49.660 1.00 22.38 97 SER A CA 1
ATOM 747 C C . SER A 1 97 ? -6.599 -27.696 -49.482 1.00 26.49 97 SER A C 1
ATOM 748 O O . SER A 1 97 ? -7.176 -28.780 -49.401 1.00 22.83 97 SER A O 1
ATOM 751 N N . ALA A 1 98 ? -5.276 -27.571 -49.422 1.00 23.37 98 ALA A N 1
ATOM 752 C CA . ALA A 1 98 ? -4.390 -28.723 -49.282 1.00 23.52 98 ALA A CA 1
ATOM 753 C C . ALA A 1 98 ? -4.650 -29.478 -47.983 1.00 23.77 98 ALA A C 1
ATOM 754 O O . ALA A 1 98 ? -4.760 -30.706 -47.980 1.00 25.40 98 ALA A O 1
ATOM 756 N N . LEU A 1 99 ? -4.745 -28.739 -46.882 1.00 19.51 99 LEU A N 1
ATOM 757 C CA . LEU A 1 99 ? -4.985 -29.351 -45.582 1.00 22.59 99 LEU A CA 1
ATOM 758 C C . LEU A 1 99 ? -6.337 -30.053 -45.554 1.00 26.21 99 LEU A C 1
ATOM 759 O O . LEU A 1 99 ? -6.467 -31.136 -44.989 1.00 24.74 99 LEU A O 1
ATOM 764 N N . THR A 1 100 ? -7.338 -29.423 -46.164 1.00 22.43 100 THR A N 1
ATOM 765 C CA . THR A 1 100 ? -8.677 -29.994 -46.243 1.00 22.53 100 THR A CA 1
ATOM 766 C C . THR A 1 100 ? -8.641 -31.356 -46.930 1.00 23.86 100 THR A C 1
ATOM 767 O O . THR A 1 100 ? -9.309 -32.296 -46.504 1.00 25.03 100 THR A O 1
ATOM 771 N N . ILE A 1 101 ? -7.844 -31.450 -47.989 1.00 23.58 101 ILE A N 1
ATOM 772 C CA . ILE A 1 101 ? -7.662 -32.696 -48.724 1.00 27.91 101 ILE A CA 1
ATOM 773 C C . ILE A 1 101 ? -6.957 -33.763 -47.884 1.00 27.56 101 ILE A C 1
ATOM 774 O O . ILE A 1 101 ? -7.416 -34.902 -47.802 1.00 28.19 101 ILE A O 1
ATOM 779 N N . LYS A 1 102 ? -5.845 -33.383 -47.262 1.00 26.72 102 LYS A N 1
ATOM 780 C CA . LYS A 1 102 ? -5.033 -34.314 -46.479 1.00 27.74 102 LYS A CA 1
ATOM 781 C C . LYS A 1 102 ? -5.804 -34.929 -45.316 1.00 26.20 102 LYS A C 1
ATOM 782 O O . LYS A 1 102 ? -5.639 -36.108 -45.007 1.00 28.34 102 LYS A O 1
ATOM 788 N N . LEU A 1 103 ? -6.646 -34.127 -44.674 1.00 28.13 103 LEU A N 1
ATOM 789 C CA . LEU A 1 103 ? -7.428 -34.603 -43.539 1.00 26.01 103 LEU A CA 1
ATOM 790 C C . LEU A 1 103 ? -8.826 -35.055 -43.957 1.00 27.39 103 LEU A C 1
ATOM 791 O O . LEU A 1 103 ? -9.588 -35.559 -43.132 1.00 28.42 103 LEU A O 1
ATOM 796 N N . ARG A 1 104 ? -9.140 -34.888 -45.241 1.00 27.53 104 ARG A N 1
ATOM 797 C CA . ARG A 1 104 ? -10.469 -35.179 -45.785 1.00 30.75 104 ARG A CA 1
ATOM 798 C C . ARG A 1 104 ? -11.574 -34.605 -44.910 1.00 28.88 104 ARG A C 1
ATOM 799 O O . ARG A 1 104 ? -12.474 -35.326 -44.479 1.00 22.68 104 ARG A O 1
ATOM 807 N N . LEU A 1 105 ? -11.493 -33.309 -44.638 1.00 26.05 105 LEU A N 1
ATOM 808 C CA . LEU A 1 105 ? -12.477 -32.647 -43.795 1.00 30.68 105 LEU A CA 1
ATOM 809 C C . LEU A 1 105 ? -13.805 -32.500 -44.531 1.00 29.64 105 LEU A C 1
ATOM 810 O O . LEU A 1 105 ? -13.839 -32.425 -45.759 1.00 28.35 105 LEU A O 1
ATOM 815 N N . GLU A 1 106 ? -14.897 -32.472 -43.774 1.00 31.06 106 GLU A N 1
ATOM 816 C CA . GLU A 1 106 ? -16.223 -32.298 -44.353 1.00 36.99 106 GLU A CA 1
ATOM 817 C C . GLU A 1 106 ? -16.782 -30.924 -43.996 1.00 32.19 106 GLU A C 1
ATOM 818 O O . GLU A 1 106 ? -17.894 -30.571 -44.387 1.00 35.29 106 GLU A O 1
ATOM 824 N N . GLU A 1 107 ? -16.001 -30.161 -43.239 1.00 30.38 107 GLU A N 1
ATOM 825 C CA . GLU A 1 107 ? -16.341 -28.782 -42.912 1.00 38.58 107 GLU A CA 1
ATOM 826 C C . GLU A 1 107 ? -15.127 -27.890 -43.138 1.00 30.53 107 GLU A C 1
ATOM 827 O O . GLU A 1 107 ? -13.999 -28.282 -42.840 1.00 28.82 107 GLU A O 1
ATOM 833 N N . PRO A 1 108 ? -15.355 -26.682 -43.672 1.00 29.33 108 PRO A N 1
ATOM 834 C CA . PRO A 1 108 ? -14.254 -25.801 -44.076 1.00 27.45 108 PRO A CA 1
ATOM 835 C C . PRO A 1 108 ? -13.434 -25.261 -42.906 1.00 26.26 108 PRO A C 1
ATOM 836 O O . PRO A 1 108 ? -13.970 -25.009 -41.828 1.00 25.89 108 PRO A O 1
ATOM 840 N N . ILE A 1 109 ? -12.136 -25.090 -43.137 1.00 19.85 109 ILE A N 1
ATOM 841 C CA . ILE A 1 109 ? -11.239 -24.456 -42.177 1.00 24.58 109 ILE A CA 1
ATOM 842 C C . ILE A 1 109 ? -10.539 -23.281 -42.852 1.00 25.52 109 ILE A C 1
ATOM 843 O O . ILE A 1 109 ? -10.737 -23.046 -44.043 1.00 23.79 109 ILE A O 1
ATOM 848 N N . ALA A 1 110 ? -9.716 -22.550 -42.106 1.00 18.60 110 ALA A N 1
ATOM 849 C CA . ALA A 1 110 ? -9.043 -21.388 -42.676 1.00 22.99 110 ALA A CA 1
ATOM 850 C C . ALA A 1 110 ? -7.705 -21.083 -42.014 1.00 20.78 110 ALA A C 1
ATOM 851 O O . ALA A 1 110 ? -7.562 -21.178 -40.797 1.00 22.45 110 ALA A O 1
ATOM 853 N N . PHE A 1 111 ? -6.729 -20.719 -42.840 1.00 21.55 111 PHE A N 1
ATOM 854 C CA . PHE A 1 111 ? -5.465 -20.171 -42.370 1.00 20.49 111 PHE A CA 1
ATOM 855 C C . PHE A 1 111 ? -5.477 -18.651 -42.494 1.00 23.72 111 PHE A C 1
ATOM 856 O O . PHE A 1 111 ? -6.136 -18.097 -43.375 1.00 21.28 111 PHE A O 1
ATOM 864 N N . ASP A 1 112 ? -4.745 -17.974 -41.621 1.00 22.98 112 ASP A N 1
ATOM 865 C CA . ASP A 1 112 ? -4.436 -16.574 -41.859 1.00 23.79 112 ASP A CA 1
ATOM 866 C C . ASP A 1 112 ? -3.042 -16.538 -42.475 1.00 23.24 112 ASP A C 1
ATOM 867 O O . ASP A 1 112 ? -2.371 -17.565 -42.537 1.00 25.85 112 ASP A O 1
ATOM 872 N N . SER A 1 113 ? -2.609 -15.376 -42.943 1.00 19.21 113 SER A N 1
ATOM 873 C CA . SER A 1 113 ? -1.262 -15.248 -43.483 1.00 22.47 113 SER A CA 1
ATOM 874 C C . SER A 1 113 ? -0.773 -13.820 -43.368 1.00 20.94 113 SER A C 1
ATOM 875 O O . SER A 1 113 ? -1.523 -12.873 -43.598 1.00 20.12 113 SER A O 1
ATOM 878 N N . ARG A 1 114 ? 0.493 -13.677 -43.003 1.00 18.36 114 ARG A N 1
ATOM 879 C CA . ARG A 1 114 ? 1.123 -12.372 -42.922 1.00 19.16 114 ARG A CA 1
ATOM 880 C C . ARG A 1 114 ? 2.522 -12.452 -43.504 1.00 23.93 114 ARG A C 1
ATOM 881 O O . ARG A 1 114 ? 3.137 -13.520 -43.526 1.00 22.90 114 ARG A O 1
ATOM 889 N N . LEU A 1 115 ? 3.022 -11.323 -43.984 1.00 21.23 115 LEU A N 1
ATOM 890 C CA . LEU A 1 115 ? 4.372 -11.278 -44.516 1.00 20.19 115 LEU A CA 1
ATOM 891 C C . LEU A 1 115 ? 5.316 -10.669 -43.488 1.00 22.55 115 LEU A C 1
ATOM 892 O O . LEU A 1 115 ? 5.029 -9.627 -42.905 1.00 26.25 115 LEU A O 1
ATOM 897 N N . VAL A 1 116 ? 6.435 -11.345 -43.254 1.00 25.75 116 VAL A N 1
ATOM 898 C CA . VAL A 1 116 ? 7.453 -10.845 -42.345 1.00 21.98 116 VAL A CA 1
ATOM 899 C C . VAL A 1 116 ? 8.620 -10.304 -43.158 1.00 24.84 116 VAL A C 1
ATOM 900 O O . VAL A 1 116 ? 9.418 -11.068 -43.701 1.00 24.71 116 VAL A O 1
ATOM 904 N N . ALA A 1 117 ? 8.708 -8.982 -43.248 1.00 22.34 117 ALA A N 1
ATOM 905 C CA . ALA A 1 117 ? 9.726 -8.339 -44.068 1.00 29.11 117 ALA A CA 1
ATOM 906 C C . ALA A 1 117 ? 11.080 -8.331 -43.371 1.00 27.69 117 ALA A C 1
ATOM 907 O O . ALA A 1 117 ? 11.503 -7.316 -42.821 1.00 36.82 117 ALA A O 1
ATOM 909 N N . LEU A 1 118 ? 11.761 -9.469 -43.402 1.00 32.85 118 LEU A N 1
ATOM 910 C CA . LEU A 1 118 ? 13.065 -9.589 -42.768 1.00 33.57 118 LEU A CA 1
ATOM 911 C C . LEU A 1 118 ? 14.189 -9.160 -43.697 1.00 30.92 118 LEU A C 1
ATOM 912 O O . LEU A 1 118 ? 14.069 -9.236 -44.921 1.00 34.47 118 LEU A O 1
ATOM 917 N N . GLN A 1 119 ? 15.281 -8.702 -43.097 1.00 35.80 119 GLN A N 1
ATOM 918 C CA . GLN A 1 119 ? 16.536 -8.543 -43.813 1.00 35.07 119 GLN A CA 1
ATOM 919 C C . GLN A 1 119 ? 17.187 -9.918 -43.897 1.00 34.74 119 GLN A C 1
ATOM 920 O O . GLN A 1 119 ? 16.853 -10.808 -43.114 1.00 28.95 119 GLN A O 1
ATOM 926 N N . LYS A 1 120 ? 18.105 -10.097 -44.842 1.00 37.12 120 LYS A N 1
ATOM 927 C CA . LYS A 1 120 ? 18.752 -11.392 -45.040 1.00 40.83 120 LYS A CA 1
ATOM 928 C C . LYS A 1 120 ? 19.541 -11.810 -43.804 1.00 40.93 120 LYS A C 1
ATOM 929 O O . LYS A 1 120 ? 19.642 -12.995 -43.485 1.00 39.97 120 LYS A O 1
ATOM 935 N N . GLU A 1 121 ? 20.092 -10.819 -43.113 1.00 39.25 121 GLU A N 1
ATOM 936 C CA . GLU A 1 121 ? 20.873 -11.044 -41.905 1.00 40.86 121 GLU A CA 1
ATOM 937 C C . GLU A 1 121 ? 20.028 -11.656 -40.793 1.00 40.29 121 GLU A C 1
ATOM 938 O O . GLU A 1 121 ? 20.538 -12.374 -39.933 1.00 40.03 121 GLU A O 1
ATOM 944 N N . GLU A 1 122 ? 18.730 -11.374 -40.823 1.00 39.51 122 GLU A N 1
ATOM 945 C CA . GLU A 1 122 ? 17.846 -11.713 -39.714 1.00 32.61 122 GLU A CA 1
ATOM 946 C C . GLU A 1 122 ? 17.080 -13.015 -39.892 1.00 29.48 122 GLU A C 1
ATOM 947 O O . GLU A 1 122 ? 16.317 -13.406 -39.010 1.00 33.43 122 GLU A O 1
ATOM 953 N N . ILE A 1 123 ? 17.271 -13.680 -41.026 1.00 27.13 123 ILE A N 1
ATOM 954 C CA . ILE A 1 123 ? 16.538 -14.912 -41.299 1.00 30.31 123 ILE A CA 1
ATOM 955 C C . ILE A 1 123 ? 16.789 -16.001 -40.242 1.00 28.18 123 ILE A C 1
ATOM 956 O O . ILE A 1 123 ? 15.830 -16.602 -39.758 1.00 30.09 123 ILE A O 1
ATOM 961 N N . PRO A 1 124 ? 18.061 -16.255 -39.865 1.00 29.71 124 PRO A N 1
ATOM 962 C CA . PRO A 1 124 ? 18.226 -17.250 -38.796 1.00 28.99 124 PRO A CA 1
ATOM 963 C C . PRO A 1 124 ? 17.575 -16.818 -37.482 1.00 28.05 124 PRO A C 1
ATOM 964 O O . PRO A 1 124 ? 17.057 -17.657 -36.745 1.00 28.30 124 PRO A O 1
ATOM 968 N N . GLU A 1 125 ? 17.598 -15.518 -37.205 1.00 27.73 125 GLU A N 1
ATOM 969 C CA . GLU A 1 125 ? 17.015 -14.975 -35.984 1.00 30.04 125 GLU A CA 1
ATOM 970 C C . GLU A 1 125 ? 15.515 -15.262 -35.906 1.00 29.40 125 GLU A C 1
ATOM 971 O O . GLU A 1 125 ? 15.007 -15.670 -34.861 1.00 26.49 125 GLU A O 1
ATOM 977 N N . TYR A 1 126 ? 14.817 -15.055 -37.019 1.00 24.93 126 TYR A N 1
ATOM 978 C CA . TYR A 1 126 ? 13.375 -15.272 -37.078 1.00 26.70 126 TYR A CA 1
ATOM 979 C C . TYR A 1 126 ? 12.986 -16.701 -36.708 1.00 24.59 126 TYR A C 1
ATOM 980 O O . TYR A 1 126 ? 12.135 -16.920 -35.846 1.00 24.16 126 TYR A O 1
ATOM 989 N N . PHE A 1 127 ? 13.607 -17.668 -37.375 1.00 21.36 127 PHE A N 1
ATOM 990 C CA . PHE A 1 127 ? 13.276 -19.074 -37.169 1.00 26.52 127 PHE A CA 1
ATOM 991 C C . PHE A 1 127 ? 13.686 -19.551 -35.779 1.00 25.40 127 PHE A C 1
ATOM 992 O O . PHE A 1 127 ? 13.064 -20.451 -35.217 1.00 24.14 127 PHE A O 1
ATOM 1000 N N . HIS A 1 128 ? 14.730 -18.940 -35.228 1.00 26.01 128 HIS A N 1
ATOM 1001 C CA . HIS A 1 128 ? 15.131 -19.211 -33.853 1.00 27.89 128 HIS A CA 1
ATOM 1002 C C . HIS A 1 128 ? 14.026 -18.805 -32.883 1.00 25.94 128 HIS A C 1
ATOM 1003 O O . HIS A 1 128 ? 13.683 -19.552 -31.966 1.00 24.5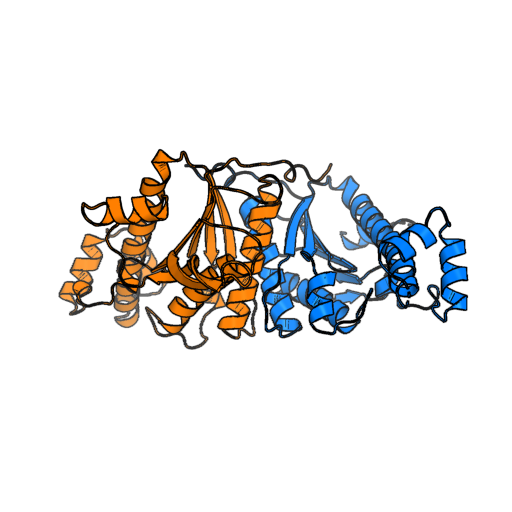5 128 HIS A O 1
ATOM 1010 N N . ARG A 1 129 ? 13.477 -17.612 -33.093 1.00 23.51 129 ARG A N 1
ATOM 1011 C CA . ARG A 1 129 ? 12.407 -17.097 -32.246 1.00 26.69 129 ARG A CA 1
ATOM 1012 C C . ARG A 1 129 ? 11.137 -17.923 -32.403 1.00 23.02 129 ARG A C 1
ATOM 1013 O O . ARG A 1 129 ? 10.400 -18.132 -31.441 1.00 22.83 129 ARG A O 1
ATOM 1021 N N . ARG A 1 130 ? 10.884 -18.386 -33.623 1.00 18.88 130 ARG A N 1
ATOM 1022 C CA . ARG A 1 130 ? 9.743 -19.256 -33.883 1.00 24.35 130 ARG A CA 1
ATOM 1023 C C . ARG A 1 130 ? 9.885 -20.567 -33.120 1.00 23.16 130 ARG A C 1
ATOM 1024 O O . ARG A 1 130 ? 8.920 -21.064 -32.540 1.00 19.32 130 ARG A O 1
ATOM 1032 N N . GLN A 1 131 ? 11.095 -21.121 -33.116 1.00 20.68 131 GLN A N 1
ATOM 1033 C CA . GLN A 1 131 ? 11.349 -22.364 -32.398 1.00 21.56 131 GLN A CA 1
ATOM 1034 C C . GLN A 1 131 ? 11.244 -22.156 -30.891 1.00 20.44 131 GLN A C 1
ATOM 1035 O O . GLN A 1 131 ? 10.805 -23.046 -30.167 1.00 24.97 131 GLN A O 1
ATOM 1041 N N . LEU A 1 132 ? 11.652 -20.981 -30.421 1.00 22.70 132 LEU A N 1
ATOM 1042 C CA . LEU A 1 132 ? 11.487 -20.633 -29.012 1.00 24.49 132 LEU A CA 1
ATOM 1043 C C . LEU A 1 132 ? 10.009 -20.599 -28.652 1.00 25.79 132 LEU A C 1
ATOM 1044 O O . LEU A 1 132 ? 9.608 -21.045 -27.577 1.00 28.28 132 LEU A O 1
ATOM 1049 N N . GLU A 1 133 ? 9.206 -20.059 -29.563 1.00 27.23 133 GLU A N 1
ATOM 1050 C CA . GLU A 1 133 ? 7.760 -20.038 -29.398 1.00 28.10 133 GLU A CA 1
ATOM 1051 C C . GLU A 1 133 ? 7.215 -21.461 -29.372 1.00 26.52 133 GLU A C 1
ATOM 1052 O O . GLU A 1 133 ? 6.309 -21.775 -28.602 1.00 22.41 133 GLU A O 1
ATOM 1058 N N . ALA A 1 134 ? 7.786 -22.318 -30.215 1.00 23.83 134 ALA A N 1
ATOM 1059 C CA . ALA A 1 134 ? 7.385 -23.720 -30.283 1.00 23.19 134 ALA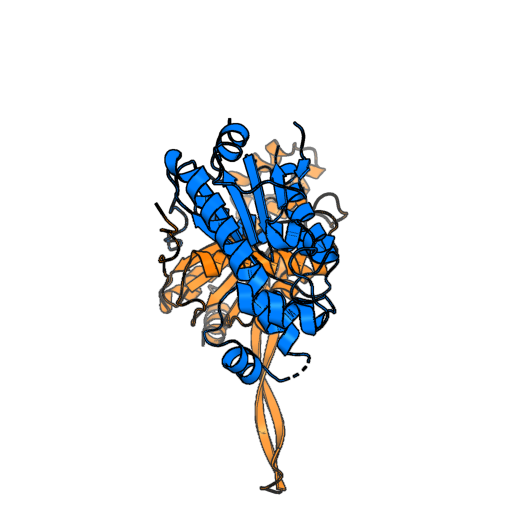 A CA 1
ATOM 1060 C C . ALA A 1 134 ? 7.590 -24.417 -28.944 1.00 24.52 134 ALA A C 1
ATOM 1061 O O . ALA A 1 134 ? 6.758 -25.215 -28.514 1.00 24.08 134 ALA A O 1
ATOM 1063 N N . TRP A 1 135 ? 8.702 -24.105 -28.288 1.00 24.12 135 TRP A N 1
ATOM 1064 C CA . TRP A 1 135 ? 9.014 -24.698 -26.996 1.00 24.39 135 TRP A CA 1
ATOM 1065 C C . TRP A 1 135 ? 8.087 -24.193 -25.896 1.00 26.41 135 TRP A C 1
ATOM 1066 O O . TRP A 1 135 ? 7.556 -24.983 -25.112 1.00 23.35 135 TRP A O 1
ATOM 1077 N N . ARG A 1 136 ? 7.899 -22.877 -25.835 1.00 25.33 136 ARG A N 1
ATOM 1078 C CA . ARG A 1 136 ? 7.055 -22.288 -24.801 1.00 28.42 136 ARG A CA 1
ATOM 1079 C C . ARG A 1 136 ? 5.616 -22.767 -24.962 1.00 27.48 136 ARG A C 1
ATOM 1080 O O . ARG A 1 136 ? 4.914 -22.971 -23.977 1.00 29.83 136 ARG A O 1
ATOM 1088 N N . ASN A 1 137 ? 5.191 -22.964 -26.206 1.00 25.23 137 ASN A N 1
ATOM 1089 C CA . ASN A 1 137 ? 3.848 -23.459 -26.476 1.00 29.46 137 ASN A CA 1
ATOM 1090 C C . ASN A 1 137 ? 3.724 -24.934 -26.120 1.00 26.98 137 ASN A C 1
ATOM 1091 O O . ASN A 1 137 ? 2.680 -25.384 -25.653 1.00 24.87 137 ASN A O 1
ATOM 1096 N N . PHE A 1 138 ? 4.805 -25.675 -26.334 1.00 25.69 138 PHE A N 1
ATOM 1097 C CA . PHE A 1 138 ? 4.857 -27.094 -25.996 1.00 27.37 138 PHE A CA 1
ATOM 1098 C C . PHE A 1 138 ? 4.633 -27.320 -24.502 1.00 28.09 138 PHE A C 1
ATOM 1099 O O . PHE A 1 138 ? 3.785 -28.124 -24.105 1.00 30.12 138 PHE A O 1
ATOM 1107 N N . VAL A 1 139 ? 5.389 -26.600 -23.680 1.00 23.11 139 VAL A N 1
ATOM 1108 C CA . VAL A 1 139 ? 5.296 -26.731 -22.231 1.00 22.64 139 VAL A CA 1
ATOM 1109 C C . VAL A 1 139 ? 3.974 -26.182 -21.693 1.00 23.41 139 VAL A C 1
ATOM 1110 O O . VAL A 1 139 ? 3.313 -26.823 -20.876 1.00 23.90 139 VAL A O 1
ATOM 1114 N N . ALA A 1 140 ? 3.591 -24.998 -22.161 1.00 24.58 140 ALA A N 1
ATOM 1115 C CA . ALA A 1 140 ? 2.390 -24.328 -21.671 1.00 27.41 140 ALA A CA 1
ATOM 1116 C C . ALA A 1 140 ? 1.111 -25.096 -22.002 1.00 26.94 140 ALA A C 1
ATOM 1117 O O . ALA A 1 140 ? 0.267 -25.310 -21.131 1.00 31.04 140 ALA A O 1
ATOM 1119 N N . SER A 1 141 ? 0.969 -25.506 -23.258 1.00 29.66 141 SER A N 1
ATOM 1120 C CA . SER A 1 141 ? -0.247 -26.185 -23.695 1.00 31.41 141 SER A CA 1
ATOM 1121 C C . SER A 1 141 ? -0.393 -27.557 -23.044 1.00 32.73 141 SER A C 1
ATOM 1122 O O . SER A 1 141 ? -1.501 -27.979 -22.722 1.00 29.63 141 SER A O 1
ATOM 1125 N N . TRP A 1 142 ? 0.722 -28.255 -22.849 1.00 30.68 142 TRP A N 1
ATOM 1126 C CA . TRP A 1 142 ? 0.672 -29.543 -22.167 1.00 27.86 142 TRP A CA 1
ATOM 1127 C C . TRP A 1 142 ? 0.298 -29.349 -20.705 1.00 28.03 142 TRP A C 1
ATOM 1128 O O . TRP A 1 142 ? -0.477 -30.122 -20.152 1.00 26.88 142 TRP A O 1
ATOM 1139 N N . GLY A 1 143 ? 0.845 -28.308 -20.086 1.00 29.37 143 GLY A N 1
ATOM 1140 C CA . GLY A 1 143 ? 0.513 -27.992 -18.709 1.00 35.19 143 GLY A CA 1
ATOM 1141 C C . GLY A 1 143 ? -0.961 -27.666 -18.557 1.00 35.79 143 GLY A C 1
ATOM 1142 O O . GLY A 1 143 ? -1.615 -28.121 -17.619 1.00 37.38 143 GLY A O 1
ATOM 1143 N N . TYR A 1 144 ? -1.485 -26.888 -19.498 1.00 31.65 144 TYR A N 1
ATOM 1144 C CA . TYR A 1 144 ? -2.881 -26.465 -19.462 1.00 41.25 144 TYR A CA 1
ATOM 1145 C C . TYR A 1 144 ? -3.843 -27.598 -19.814 1.00 40.39 144 TYR A C 1
ATOM 1146 O O . TYR A 1 144 ? -4.766 -27.891 -19.054 1.00 41.58 144 TYR A O 1
ATOM 1155 N N . TYR A 1 145 ? -3.620 -28.241 -20.957 1.00 39.24 145 TYR A N 1
ATOM 1156 C CA . TYR A 1 145 ? -4.543 -29.260 -21.456 1.00 41.65 145 TYR A CA 1
ATOM 1157 C C . TYR A 1 145 ? -4.451 -30.589 -20.705 1.00 47.34 145 TYR A C 1
ATOM 1158 O O . TYR A 1 145 ? -5.151 -31.543 -21.042 1.00 52.72 145 TYR A O 1
ATOM 1167 N N . ALA A 1 146 ? -3.594 -30.654 -19.692 1.00 48.55 146 ALA A N 1
ATOM 1168 C CA . ALA A 1 146 ? -3.514 -31.841 -18.847 1.00 45.70 146 ALA A CA 1
ATOM 1169 C C . ALA A 1 146 ? -4.263 -31.602 -17.549 1.00 58.61 146 ALA A C 1
ATOM 1170 O O . ALA A 1 146 ? -4.917 -32.502 -17.020 1.00 67.55 146 ALA A O 1
ATOM 1172 N N . LEU A 1 147 ? -4.164 -30.378 -17.041 1.00 56.27 147 LEU A N 1
ATOM 1173 C CA . LEU A 1 147 ? -4.887 -29.986 -15.840 1.00 54.07 147 LEU A CA 1
ATOM 1174 C C . LEU A 1 147 ? -6.385 -29.896 -16.094 1.00 65.45 147 LEU A C 1
ATOM 1175 O O . LEU A 1 147 ? -7.156 -29.641 -15.177 1.00 68.31 147 LEU A O 1
ATOM 1180 N N . ARG A 1 148 ? -6.793 -30.102 -17.342 1.00 61.14 148 ARG A N 1
ATOM 1181 C CA . ARG A 1 148 ? -8.206 -30.072 -17.686 1.00 63.45 148 ARG A CA 1
ATOM 1182 C C . ARG A 1 148 ? -8.798 -31.477 -17.735 1.00 68.02 148 ARG A C 1
ATOM 1183 O O . ARG A 1 148 ? -9.718 -31.746 -18.506 1.00 72.76 148 ARG A O 1
ATOM 1191 N N . ASN A 1 149 ? -8.263 -32.368 -16.906 1.00 70.17 149 ASN A N 1
ATOM 1192 C CA . ASN A 1 149 ? -8.767 -33.734 -16.814 1.00 67.78 149 ASN A CA 1
ATOM 1193 C C . ASN A 1 149 ? -8.671 -34.278 -15.393 1.00 65.67 149 ASN A C 1
ATOM 1194 O O . ASN A 1 149 ? -9.627 -34.197 -14.623 1.00 66.81 149 ASN A O 1
ATOM 1199 N N . MET A 1 152 ? -11.352 -30.482 -14.139 1.00 68.37 152 MET A N 1
ATOM 1200 C CA . MET A 1 152 ? -10.952 -29.106 -13.867 1.00 71.24 152 MET A CA 1
ATOM 1201 C C . MET A 1 152 ? -11.074 -28.268 -15.141 1.00 67.51 152 MET A C 1
ATOM 1202 O O . MET A 1 152 ? -10.698 -28.713 -16.225 1.00 62.99 152 MET A O 1
ATOM 1207 N N . GLY A 1 153 ? -11.619 -27.061 -15.004 1.00 64.40 153 GLY A N 1
ATOM 1208 C CA . GLY A 1 153 ? -11.992 -26.249 -16.151 1.00 55.75 153 GLY A CA 1
ATOM 1209 C C . GLY A 1 153 ? -10.987 -25.200 -16.596 1.00 57.40 153 GLY A C 1
ATOM 1210 O O . GLY A 1 153 ? -9.830 -25.213 -16.177 1.00 56.81 153 GLY A O 1
ATOM 1211 N N . ARG A 1 154 ? -11.448 -24.286 -17.450 1.00 59.86 154 ARG A N 1
ATOM 1212 C CA . ARG A 1 154 ? -10.603 -23.255 -18.057 1.00 56.95 154 ARG A CA 1
ATOM 1213 C C . ARG A 1 154 ? -9.846 -22.390 -17.051 1.00 56.05 154 ARG A C 1
ATOM 1214 O O . ARG A 1 154 ? -8.623 -22.483 -16.935 1.00 58.74 154 ARG A O 1
ATOM 1222 N N . ASN A 1 155 ? -10.577 -21.534 -16.344 1.00 55.04 155 ASN A N 1
ATOM 1223 C CA . ASN A 1 155 ? -9.961 -20.599 -15.411 1.00 54.63 155 ASN A CA 1
ATOM 1224 C C . ASN A 1 155 ? -9.277 -21.319 -14.256 1.00 59.24 155 ASN A C 1
ATOM 1225 O O . ASN A 1 155 ? -8.305 -20.819 -13.690 1.00 52.88 155 ASN A O 1
ATOM 1230 N N . GLU A 1 156 ? -9.788 -22.497 -13.913 1.00 58.27 156 GLU A N 1
ATOM 1231 C CA . GLU A 1 156 ? -9.195 -23.304 -12.855 1.00 63.87 156 GLU A CA 1
ATOM 1232 C C . GLU A 1 156 ? -7.784 -23.757 -13.216 1.00 60.93 156 GLU A C 1
ATOM 1233 O O . GLU A 1 156 ? -6.857 -23.601 -12.423 1.00 56.62 156 GLU A O 1
ATOM 1239 N N . ALA A 1 157 ? -7.629 -24.314 -14.413 1.00 60.69 157 ALA A N 1
ATOM 1240 C CA . ALA A 1 157 ? -6.330 -24.797 -14.874 1.00 57.23 157 ALA A CA 1
ATOM 1241 C C . ALA A 1 157 ? -5.307 -23.667 -14.941 1.00 52.47 157 ALA A C 1
ATOM 1242 O O . ALA A 1 157 ? -4.160 -23.832 -14.527 1.00 52.58 157 ALA A O 1
ATOM 1244 N N . ALA A 1 158 ? -5.734 -22.518 -15.457 1.00 55.84 158 ALA A N 1
ATOM 1245 C CA . ALA A 1 158 ? -4.856 -21.360 -15.597 1.00 57.53 158 ALA A CA 1
ATOM 1246 C C . ALA A 1 158 ? -4.427 -20.822 -14.238 1.00 60.94 158 ALA A C 1
ATOM 1247 O O . ALA A 1 158 ? -3.237 -20.623 -13.992 1.00 57.37 158 ALA A O 1
ATOM 1249 N N . LYS A 1 159 ? -5.406 -20.584 -13.366 1.00 63.28 159 LYS A N 1
ATOM 1250 C CA . LYS A 1 159 ? -5.146 -20.153 -11.994 1.00 61.02 159 LYS A CA 1
ATOM 1251 C C . LYS A 1 159 ? -4.246 -21.156 -11.277 1.00 56.47 159 LYS A C 1
ATOM 1252 O O . LYS A 1 159 ? -3.396 -20.779 -10.470 1.00 59.28 159 LYS A O 1
ATOM 1258 N N . TYR A 1 160 ? -4.438 -22.434 -11.589 1.00 55.58 160 TYR A N 1
ATOM 1259 C CA . TYR A 1 160 ? -3.607 -23.504 -11.048 1.00 57.79 160 TYR A CA 1
ATOM 1260 C C . TYR A 1 160 ? -2.181 -23.368 -11.571 1.00 56.68 160 TYR A C 1
ATOM 1261 O O . TYR A 1 160 ? -1.221 -23.656 -10.859 1.00 53.04 160 TYR A O 1
ATOM 1270 N N . LEU A 1 161 ? -2.056 -22.915 -12.816 1.00 56.44 161 LEU A N 1
ATOM 1271 C CA . LEU A 1 161 ? -0.762 -22.822 -13.490 1.00 55.27 161 LEU A CA 1
ATOM 1272 C C . LEU A 1 161 ? -0.043 -21.496 -13.268 1.00 55.39 161 LEU A C 1
ATOM 1273 O O . LEU A 1 161 ? 1.052 -21.291 -13.793 1.00 49.53 161 LEU A O 1
ATOM 1278 N N . LYS A 1 162 ? -0.650 -20.593 -12.505 1.00 54.78 162 LYS A N 1
ATOM 1279 C CA . LYS A 1 162 ? -0.076 -19.261 -12.336 1.00 56.36 162 LYS A CA 1
ATOM 1280 C C . LYS A 1 162 ? 1.269 -19.288 -11.612 1.00 58.75 162 LYS A C 1
ATOM 1281 O O . LYS A 1 162 ? 1.406 -19.904 -10.552 1.00 61.23 162 LYS A O 1
ATOM 1287 N N . ARG A 1 163 ? 2.254 -18.637 -12.232 1.00 55.99 163 ARG A N 1
ATOM 1288 C CA . ARG A 1 163 ? 3.562 -18.339 -11.641 1.00 53.99 163 ARG A CA 1
ATOM 1289 C C . ARG A 1 163 ? 4.519 -19.530 -11.494 1.00 55.19 163 ARG A C 1
ATOM 1290 O O . ARG A 1 163 ? 5.696 -19.334 -11.190 1.00 59.25 163 ARG A O 1
ATOM 1298 N N . LYS A 1 164 ? 4.043 -20.751 -11.715 1.00 48.77 164 LYS A N 1
ATOM 1299 C CA . LYS A 1 164 ? 4.941 -21.902 -11.625 1.00 54.54 164 LYS A CA 1
ATOM 1300 C C . LYS A 1 164 ? 5.837 -21.990 -12.854 1.00 51.07 164 LYS A C 1
ATOM 1301 O O . LYS A 1 164 ? 5.359 -22.061 -13.987 1.00 54.55 164 LYS A O 1
ATOM 1307 N N . LYS A 1 165 ? 7.143 -21.986 -12.611 1.00 49.65 165 LYS A N 1
ATOM 1308 C CA . LYS A 1 165 ? 8.133 -22.022 -13.680 1.00 52.43 165 LYS A CA 1
ATOM 1309 C C . LYS A 1 165 ? 8.078 -23.311 -14.493 1.00 50.31 165 LYS A C 1
ATOM 1310 O O . LYS A 1 165 ? 7.320 -24.231 -14.181 1.00 45.69 165 LYS A O 1
ATOM 1316 N N . GLU A 1 166 ? 8.899 -23.361 -15.536 1.00 52.53 166 GLU A N 1
ATOM 1317 C CA . GLU A 1 166 ? 8.914 -24.474 -16.476 1.00 48.21 166 GLU A CA 1
ATOM 1318 C C . GLU A 1 166 ? 9.232 -25.811 -15.812 1.00 45.41 166 GLU A C 1
ATOM 1319 O O . GLU A 1 166 ? 8.539 -26.802 -16.043 1.00 39.18 166 GLU A O 1
ATOM 1325 N N . SER A 1 167 ? 10.278 -25.833 -14.990 1.00 43.55 167 SER A N 1
ATOM 1326 C CA . SER A 1 167 ? 10.708 -27.061 -14.327 1.00 41.04 167 SER A CA 1
ATOM 1327 C C . SER A 1 167 ? 9.608 -27.625 -13.435 1.00 40.93 167 SER A C 1
ATOM 1328 O O . SER A 1 167 ? 9.437 -28.840 -13.338 1.00 36.73 167 SER A O 1
ATOM 1331 N N . GLU A 1 168 ? 8.863 -26.735 -12.789 1.00 43.58 168 GLU A N 1
ATOM 1332 C CA . GLU A 1 168 ? 7.764 -27.146 -11.926 1.00 41.86 168 GLU A CA 1
ATOM 1333 C C . GLU A 1 168 ? 6.614 -27.731 -12.742 1.00 39.50 168 GLU A C 1
ATOM 1334 O O . GLU A 1 168 ? 5.888 -28.601 -12.264 1.00 36.58 168 GLU A O 1
ATOM 1340 N N . ILE A 1 169 ? 6.456 -27.254 -13.974 1.00 38.11 169 ILE A N 1
ATOM 1341 C CA . ILE A 1 169 ? 5.436 -27.787 -14.871 1.00 37.92 169 ILE A CA 1
ATOM 1342 C C . ILE A 1 169 ? 5.806 -29.204 -15.303 1.00 33.71 169 ILE A C 1
ATOM 1343 O O . ILE A 1 169 ? 4.945 -30.081 -15.390 1.00 33.72 169 ILE A O 1
ATOM 1348 N N . HIS A 1 170 ? 7.094 -29.419 -15.563 1.00 31.20 170 HIS A N 1
ATOM 1349 C CA . HIS A 1 170 ? 7.608 -30.745 -15.898 1.00 33.09 170 HIS A CA 1
ATOM 1350 C C . HIS A 1 170 ? 7.295 -31.757 -14.803 1.00 35.11 170 HIS A C 1
ATOM 1351 O O . HIS A 1 170 ? 6.736 -32.824 -15.062 1.00 30.94 170 HIS A O 1
ATOM 1358 N N . GLU A 1 171 ? 7.666 -31.407 -13.577 1.00 34.98 171 GLU A N 1
ATOM 1359 C CA . GLU A 1 171 ? 7.477 -32.285 -12.432 1.00 40.64 171 GLU A CA 1
ATOM 1360 C C . GLU A 1 171 ? 5.995 -32.497 -12.142 1.00 33.84 171 GLU A C 1
ATOM 1361 O O . GLU A 1 171 ? 5.573 -33.601 -11.799 1.00 39.17 171 GLU A O 1
ATOM 1367 N N . MET A 1 172 ? 5.211 -31.435 -12.296 1.00 37.78 172 MET A N 1
ATOM 1368 C CA . MET A 1 172 ? 3.767 -31.500 -12.099 1.00 38.22 172 MET A CA 1
ATOM 1369 C C . MET A 1 172 ? 3.132 -32.462 -13.098 1.00 39.09 172 MET A C 1
ATOM 1370 O O . MET A 1 172 ? 2.276 -33.272 -12.740 1.00 36.60 172 MET A O 1
ATOM 1375 N N . LEU A 1 173 ? 3.567 -32.373 -14.350 1.00 35.68 173 LEU A N 1
ATOM 1376 C CA . LEU A 1 173 ? 3.022 -33.211 -15.412 1.00 35.24 173 LEU A CA 1
ATOM 1377 C C . LEU A 1 173 ? 3.446 -34.669 -15.271 1.00 35.34 173 LEU A C 1
ATOM 1378 O O . LEU A 1 173 ? 2.698 -35.576 -15.639 1.00 31.42 173 LEU A O 1
ATOM 1383 N N . PHE A 1 174 ? 4.641 -34.896 -14.734 1.00 33.68 174 PHE A N 1
ATOM 1384 C CA . PHE A 1 174 ? 5.153 -36.255 -14.601 1.00 35.87 174 PHE A CA 1
ATOM 1385 C C . PHE A 1 174 ? 4.372 -37.063 -13.567 1.00 36.37 174 PHE A C 1
ATOM 1386 O O . PHE A 1 174 ? 4.179 -38.267 -13.732 1.00 39.44 174 PHE A O 1
ATOM 1394 N N . GLU A 1 175 ? 3.928 -36.401 -12.503 1.00 35.23 175 GLU A N 1
ATOM 1395 C CA . GLU A 1 175 ? 3.153 -37.067 -11.460 1.00 41.62 175 GLU A CA 1
ATOM 1396 C C . GLU A 1 175 ? 1.784 -37.497 -11.977 1.00 41.39 175 GLU A C 1
ATOM 1397 O O . GLU A 1 175 ? 1.126 -38.354 -11.387 1.00 45.59 175 GLU A O 1
ATOM 1403 N N . ARG A 1 176 ? 1.364 -36.896 -13.084 1.00 42.22 176 ARG A N 1
ATOM 1404 C CA . ARG A 1 176 ? 0.072 -37.199 -13.681 1.00 38.84 176 ARG A CA 1
ATOM 1405 C C . ARG A 1 176 ? 0.232 -37.988 -14.976 1.00 39.80 176 ARG A C 1
ATOM 1406 O O . ARG A 1 176 ? -0.663 -38.006 -15.820 1.00 41.87 176 ARG A O 1
ATOM 1414 N N . GLY A 1 177 ? 1.385 -38.633 -15.128 1.00 42.24 177 GLY A N 1
ATOM 1415 C CA . GLY A 1 177 ? 1.608 -39.558 -16.225 1.00 39.54 177 GLY A CA 1
ATOM 1416 C C . GLY A 1 177 ? 1.975 -38.932 -17.558 1.00 35.53 177 GLY A C 1
ATOM 1417 O O . GLY A 1 177 ? 1.802 -39.554 -18.606 1.00 38.06 177 GLY A O 1
ATOM 1418 N N . ILE A 1 178 ? 2.486 -37.706 -17.528 1.00 35.88 178 ILE A N 1
ATOM 1419 C CA . ILE A 1 178 ? 2.891 -37.034 -18.758 1.00 34.75 178 ILE A CA 1
ATOM 1420 C C . ILE A 1 178 ? 4.359 -36.620 -18.698 1.00 34.95 178 ILE A C 1
ATOM 1421 O O . ILE A 1 178 ? 4.748 -35.771 -17.895 1.00 32.34 178 ILE A O 1
ATOM 1426 N N . ASN A 1 179 ? 5.162 -37.235 -19.561 1.00 31.57 179 ASN A N 1
ATOM 1427 C CA . ASN A 1 179 ? 6.606 -37.032 -19.578 1.00 32.61 179 ASN A CA 1
ATOM 1428 C C . ASN A 1 179 ? 7.038 -36.147 -20.747 1.00 28.98 179 ASN A C 1
ATOM 1429 O O . ASN A 1 179 ? 7.188 -36.626 -21.871 1.00 31.16 179 ASN A O 1
ATOM 1434 N N . LEU A 1 180 ? 7.242 -34.860 -20.476 1.00 27.92 180 LEU A N 1
ATOM 1435 C CA . LEU A 1 180 ? 7.611 -33.899 -21.515 1.00 30.45 180 LEU A CA 1
ATOM 1436 C C . LEU A 1 180 ? 8.962 -34.216 -22.146 1.00 30.30 180 LEU A C 1
ATOM 1437 O O . LEU A 1 180 ? 9.199 -33.904 -23.315 1.00 29.13 180 LEU A O 1
ATOM 1442 N N . ALA A 1 181 ? 9.842 -34.834 -21.367 1.00 27.79 181 ALA A N 1
ATOM 1443 C CA . ALA A 1 181 ? 11.205 -35.102 -21.811 1.00 26.14 181 ALA A CA 1
ATOM 1444 C C . ALA A 1 181 ? 11.273 -36.206 -22.863 1.00 24.96 181 ALA A C 1
ATOM 1445 O O . ALA A 1 181 ? 12.280 -36.347 -23.556 1.00 37.44 181 ALA A O 1
ATOM 1447 N N . THR A 1 182 ? 10.204 -36.986 -22.986 1.00 24.88 182 THR A N 1
ATOM 1448 C CA . THR A 1 182 ? 10.205 -38.122 -23.904 1.00 27.77 182 THR A CA 1
ATOM 1449 C C . THR A 1 182 ? 9.158 -38.000 -25.011 1.00 29.62 182 THR A C 1
ATOM 1450 O O . THR A 1 182 ? 9.041 -38.882 -25.863 1.00 27.21 182 THR A O 1
ATOM 1454 N N . LEU A 1 183 ? 8.397 -36.911 -24.996 1.00 27.13 183 LEU A N 1
ATOM 1455 C CA . LEU A 1 183 ? 7.449 -36.630 -26.069 1.00 24.85 183 LEU A CA 1
ATOM 1456 C C . LEU A 1 183 ? 8.216 -36.380 -27.366 1.00 28.62 183 LEU A C 1
ATOM 1457 O O . LEU A 1 183 ? 9.364 -35.944 -27.325 1.00 24.09 183 LEU A O 1
ATOM 1462 N N . PRO A 1 184 ? 7.594 -36.675 -28.521 1.00 30.03 184 PRO A N 1
ATOM 1463 C CA . PRO A 1 184 ? 8.292 -36.595 -29.813 1.00 25.67 184 PRO A CA 1
ATOM 1464 C C . PRO A 1 184 ? 8.907 -35.225 -30.106 1.00 25.06 184 PRO A C 1
ATOM 1465 O O . PRO A 1 184 ? 8.430 -34.202 -29.616 1.00 25.93 184 PRO A O 1
ATOM 1469 N N . SER A 1 185 ? 9.964 -35.220 -30.911 1.00 24.30 185 SER A N 1
ATOM 1470 C CA . SER A 1 185 ? 10.683 -33.995 -31.235 1.00 27.98 185 SER A CA 1
ATOM 1471 C C . SER A 1 185 ? 9.849 -33.027 -32.074 1.00 25.52 185 SER A C 1
ATOM 1472 O O . SER A 1 185 ? 10.085 -31.819 -32.044 1.00 25.46 185 SER A O 1
ATOM 1475 N N . TRP A 1 186 ? 8.874 -33.544 -32.818 1.00 21.87 186 TRP A N 1
ATOM 1476 C CA . TRP A 1 186 ? 8.048 -32.668 -33.645 1.00 27.25 186 TRP A CA 1
ATOM 1477 C C . TRP A 1 186 ? 7.152 -31.794 -32.775 1.00 26.80 186 TRP A C 1
ATOM 1478 O O . TRP A 1 186 ? 6.742 -30.710 -33.187 1.00 32.68 186 TRP A O 1
ATOM 1489 N N . GLN A 1 187 ? 6.869 -32.257 -31.563 1.00 22.74 187 GLN A N 1
ATOM 1490 C CA . GLN A 1 187 ? 6.139 -31.447 -30.596 1.00 24.57 187 GLN A CA 1
ATOM 1491 C C . GLN A 1 187 ? 7.062 -30.413 -29.959 1.00 25.16 187 GLN A C 1
ATOM 1492 O O . GLN A 1 187 ? 6.699 -29.246 -29.816 1.00 24.79 187 GLN A O 1
ATOM 1498 N N . ARG A 1 188 ? 8.262 -30.849 -29.587 1.00 24.64 188 ARG A N 1
ATOM 1499 C CA . ARG A 1 188 ? 9.212 -29.995 -28.880 1.00 25.55 188 ARG A CA 1
ATOM 1500 C C . ARG A 1 188 ? 9.847 -28.932 -29.771 1.00 25.06 188 ARG A C 1
ATOM 1501 O O . ARG A 1 188 ? 10.008 -27.786 -29.353 1.00 26.64 188 ARG A O 1
ATOM 1509 N N . ARG A 1 189 ? 10.216 -29.311 -30.992 1.00 24.32 189 ARG A N 1
ATOM 1510 C CA . ARG A 1 189 ? 11.020 -28.433 -31.840 1.00 24.10 189 ARG A CA 1
ATOM 1511 C C . ARG A 1 189 ? 10.382 -28.097 -33.187 1.00 22.74 189 ARG A C 1
ATOM 1512 O O . ARG A 1 189 ? 10.782 -27.137 -33.846 1.00 24.30 189 ARG A O 1
ATOM 1520 N N . GLY A 1 190 ? 9.409 -28.897 -33.605 1.00 22.43 190 GLY A N 1
ATOM 1521 C CA . GLY A 1 190 ? 8.766 -28.684 -34.888 1.00 23.68 190 GLY A CA 1
ATOM 1522 C C . GLY A 1 190 ? 9.380 -29.511 -36.003 1.00 26.77 190 GLY A C 1
ATOM 1523 O O . GLY A 1 190 ? 10.216 -30.382 -35.757 1.00 25.48 190 GLY A O 1
ATOM 1524 N N . VAL A 1 191 ? 8.965 -29.224 -37.234 1.00 26.10 191 VAL A N 1
ATOM 1525 C CA . VAL A 1 191 ? 9.363 -30.008 -38.401 1.00 23.45 191 VAL A CA 1
ATOM 1526 C C . VAL A 1 191 ? 9.853 -29.109 -39.534 1.00 25.80 191 VAL A C 1
ATOM 1527 O O . VAL A 1 191 ? 9.269 -28.056 -39.796 1.00 21.63 191 VAL A O 1
ATOM 1531 N N . ILE A 1 192 ? 10.928 -29.521 -40.202 1.00 26.26 192 ILE A N 1
ATOM 1532 C CA . ILE A 1 192 ? 11.436 -28.786 -41.356 1.00 25.29 192 ILE A CA 1
ATOM 1533 C C . ILE A 1 192 ? 11.146 -29.527 -42.658 1.00 27.21 192 ILE A C 1
ATOM 1534 O O . ILE A 1 192 ? 11.453 -30.711 -42.788 1.00 27.01 192 ILE A O 1
ATOM 1539 N N . ILE A 1 193 ? 10.541 -28.824 -43.610 1.00 23.02 193 ILE A N 1
ATOM 1540 C CA . ILE A 1 193 ? 10.360 -29.342 -44.960 1.00 23.97 193 ILE A CA 1
ATOM 1541 C C . ILE A 1 193 ? 11.152 -28.465 -45.925 1.00 26.24 193 ILE A C 1
ATOM 1542 O O . ILE A 1 193 ? 10.833 -27.290 -46.101 1.00 32.56 193 ILE A O 1
ATOM 1547 N N . SER A 1 194 ? 12.184 -29.029 -46.545 1.00 28.35 194 SER A N 1
ATOM 1548 C CA . SER A 1 194 ? 13.094 -28.229 -47.364 1.00 35.29 194 SER A CA 1
ATOM 1549 C C . SER A 1 194 ? 13.340 -28.815 -48.751 1.00 35.26 194 SER A C 1
ATOM 1550 O O . SER A 1 194 ? 12.932 -29.939 -49.048 1.00 33.66 194 SER A O 1
ATOM 1553 N N . LYS A 1 195 ? 14.010 -28.035 -49.596 1.00 44.42 195 LYS A N 1
ATOM 1554 C CA . LYS A 1 195 ? 14.411 -28.488 -50.923 1.00 47.10 195 LYS A CA 1
ATOM 1555 C C . LYS A 1 195 ? 15.893 -28.845 -50.951 1.00 54.12 195 LYS A C 1
ATOM 1556 O O . LYS A 1 195 ? 16.531 -28.805 -52.005 1.00 55.48 195 LYS A O 1
ATOM 1562 N N . ARG A 1 216 ? 16.105 -31.436 -58.043 1.00 47.20 216 ARG A N 1
ATOM 1563 C CA . ARG A 1 216 ? 15.133 -30.999 -57.047 1.00 61.74 216 ARG A CA 1
ATOM 1564 C C . ARG A 1 216 ? 14.739 -32.144 -56.121 1.00 61.83 216 ARG A C 1
ATOM 1565 O O . ARG A 1 216 ? 14.205 -33.160 -56.565 1.00 67.58 216 ARG A O 1
ATOM 1573 N N . LYS A 1 217 ? 15.001 -31.967 -54.831 1.00 57.95 217 LYS A N 1
ATOM 1574 C CA . LYS A 1 217 ? 14.700 -32.986 -53.834 1.00 60.68 217 LYS A CA 1
ATOM 1575 C C . LYS A 1 217 ? 13.968 -32.360 -52.654 1.00 49.42 217 LYS A C 1
ATOM 1576 O O . LYS A 1 217 ? 14.447 -31.393 -52.070 1.00 45.37 217 LYS A O 1
ATOM 1582 N N . ILE A 1 218 ? 12.805 -32.904 -52.308 1.00 44.33 218 ILE A N 1
ATOM 1583 C CA . ILE A 1 218 ? 12.024 -32.369 -51.196 1.00 46.40 218 ILE A CA 1
ATOM 1584 C C . ILE A 1 218 ? 12.013 -33.330 -50.011 1.00 43.48 218 ILE A C 1
ATOM 1585 O O . ILE A 1 218 ? 11.640 -34.495 -50.144 1.00 44.78 218 ILE A O 1
ATOM 1590 N N . THR A 1 219 ? 12.412 -32.822 -48.848 1.00 36.52 219 THR A N 1
ATOM 1591 C CA . THR A 1 219 ? 12.633 -33.657 -47.675 1.00 33.11 219 THR A CA 1
ATOM 1592 C C . THR A 1 219 ? 11.920 -33.134 -46.428 1.00 32.57 219 THR A C 1
ATOM 1593 O O . THR A 1 219 ? 11.952 -31.939 -46.139 1.00 29.72 219 THR A O 1
ATOM 1597 N N . GLN A 1 220 ? 11.272 -34.037 -45.698 1.00 28.88 220 GLN A N 1
ATOM 1598 C CA . GLN A 1 220 ? 10.731 -33.714 -44.382 1.00 27.11 220 GLN A CA 1
ATOM 1599 C C . GLN A 1 220 ? 11.692 -34.177 -43.290 1.00 32.35 220 GLN A C 1
ATOM 1600 O O . GLN A 1 220 ? 12.102 -35.338 -43.268 1.00 29.42 220 GLN A O 1
ATOM 1606 N N . ASN A 1 221 ? 12.057 -33.266 -42.392 1.00 29.29 221 ASN A N 1
ATOM 1607 C CA . ASN A 1 221 ? 12.923 -33.607 -41.269 1.00 27.47 221 ASN A CA 1
ATOM 1608 C C . ASN A 1 221 ? 12.155 -33.512 -39.955 1.00 26.51 221 ASN A C 1
ATOM 1609 O O . ASN A 1 221 ? 11.859 -32.418 -39.477 1.00 23.25 221 ASN A O 1
ATOM 1614 N N . TRP A 1 222 ? 11.844 -34.664 -39.372 1.00 25.90 222 TRP A N 1
ATOM 1615 C CA . TRP A 1 222 ? 11.046 -34.713 -38.154 1.00 24.23 222 TRP A CA 1
ATOM 1616 C C . TRP A 1 222 ? 11.907 -34.799 -36.893 1.00 31.00 222 TRP A C 1
ATOM 1617 O O . TRP A 1 222 ? 11.384 -34.955 -35.789 1.00 29.38 222 TRP A O 1
ATOM 1628 N N . GLU A 1 223 ? 13.223 -34.691 -37.062 1.00 30.94 223 GLU A N 1
ATOM 1629 C CA . GLU A 1 223 ? 14.154 -34.685 -35.933 1.00 28.99 223 GLU A CA 1
ATOM 1630 C C . GLU A 1 223 ? 15.204 -33.592 -36.109 1.00 30.77 223 GLU A C 1
ATOM 1631 O O . GLU A 1 223 ? 16.379 -33.882 -36.334 1.00 31.88 223 GLU A O 1
ATOM 1637 N N . ILE A 1 224 ? 14.777 -32.337 -36.003 1.00 27.93 224 ILE A N 1
ATOM 1638 C CA . ILE A 1 224 ? 15.654 -31.198 -36.253 1.00 24.53 224 ILE A CA 1
ATOM 1639 C C . ILE A 1 224 ? 16.444 -30.806 -35.004 1.00 23.91 224 ILE A C 1
ATOM 1640 O O . ILE A 1 224 ? 16.058 -31.156 -33.888 1.00 21.50 22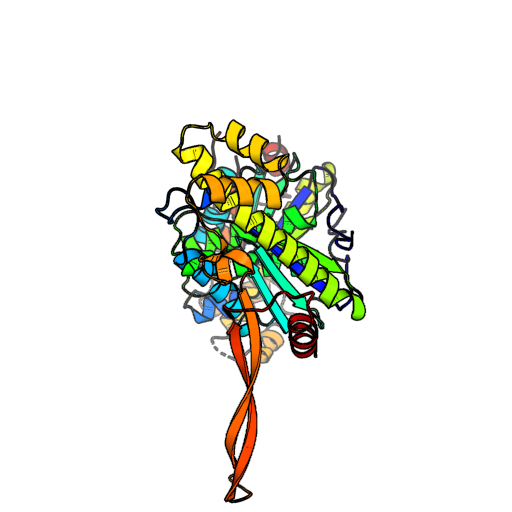4 ILE A O 1
ATOM 1645 N N . PRO A 1 225 ? 17.564 -30.087 -35.188 1.00 23.03 225 PRO A N 1
ATOM 1646 C CA . PRO A 1 225 ? 18.327 -29.593 -34.037 1.00 29.46 225 PRO A CA 1
ATOM 1647 C C . PRO A 1 225 ? 17.769 -28.285 -33.486 1.00 32.81 225 PRO A C 1
ATOM 1648 O O . PRO A 1 225 ? 16.829 -27.731 -34.056 1.00 31.51 225 PRO A O 1
ATOM 1652 N N . LYS A 1 226 ? 18.342 -27.803 -32.387 1.00 32.34 226 LYS A N 1
ATOM 1653 C CA . LYS A 1 226 ? 18.021 -26.468 -31.895 1.00 35.19 226 LYS A CA 1
ATOM 1654 C C . LYS A 1 226 ? 18.771 -25.436 -32.734 1.00 40.88 226 LYS A C 1
ATOM 1655 O O . LYS A 1 226 ? 19.979 -25.546 -32.936 1.00 43.24 226 LYS A O 1
ATOM 1661 N N . PHE A 1 227 ? 18.045 -24.437 -33.222 1.00 39.70 227 PHE A N 1
ATOM 1662 C CA . PHE A 1 227 ? 18.563 -23.531 -34.245 1.00 39.76 227 PHE A CA 1
ATOM 1663 C C . PHE A 1 227 ? 19.699 -22.605 -33.794 1.00 49.48 227 PHE A C 1
ATOM 1664 O O . PHE A 1 227 ? 20.633 -22.352 -34.555 1.00 57.31 227 PHE A O 1
ATOM 1672 N N . LYS A 1 228 ? 19.626 -22.104 -32.565 1.00 53.48 228 LYS A N 1
ATOM 1673 C CA . LYS A 1 228 ? 20.581 -21.104 -32.099 1.00 61.94 228 LYS A CA 1
ATOM 1674 C C . LYS A 1 228 ? 21.585 -21.640 -31.076 1.00 67.82 228 LYS A C 1
ATOM 1675 O O . LYS A 1 228 ? 21.724 -21.086 -29.983 1.00 77.17 228 LYS A O 1
ATOM 1681 N N . SER A 1 229 ? 22.281 -22.714 -31.439 1.00 56.88 229 SER A N 1
ATOM 1682 C CA . SER A 1 229 ? 23.376 -23.237 -30.626 1.00 69.13 229 SER A CA 1
ATOM 1683 C C . SER A 1 229 ? 24.163 -24.276 -31.410 1.00 71.77 229 SER A C 1
ATOM 1684 O O . SER A 1 229 ? 24.227 -24.217 -32.638 1.00 70.14 229 SER A O 1
ATOM 1687 N N . PRO A 1 234 ? 23.952 -21.969 -37.058 1.00 60.52 234 PRO A N 1
ATOM 1688 C CA . PRO A 1 234 ? 24.712 -22.215 -38.287 1.00 57.22 234 PRO A CA 1
ATOM 1689 C C . PRO A 1 234 ? 24.025 -23.233 -39.193 1.00 57.66 234 PRO A C 1
ATOM 1690 O O . PRO A 1 234 ? 24.304 -23.279 -40.390 1.00 53.41 234 PRO A O 1
ATOM 1694 N N . PHE A 1 235 ? 23.136 -24.035 -38.617 1.00 57.26 235 PHE A N 1
ATOM 1695 C CA . PHE A 1 235 ? 22.389 -25.035 -39.373 1.00 50.02 235 PHE A CA 1
ATOM 1696 C C . PHE A 1 235 ? 21.506 -24.384 -40.430 1.00 52.60 235 PHE A C 1
ATOM 1697 O O . PHE A 1 235 ? 21.411 -24.865 -41.560 1.00 50.29 235 PHE A O 1
ATOM 1705 N N . LEU A 1 236 ? 20.864 -23.283 -40.051 1.00 50.05 236 LEU A N 1
ATOM 1706 C CA . LEU A 1 236 ? 19.922 -22.600 -40.930 1.00 50.92 236 LEU A CA 1
ATOM 1707 C C . LEU A 1 236 ? 20.615 -21.883 -42.079 1.00 52.10 236 LEU A C 1
ATOM 1708 O O . LEU A 1 236 ? 20.177 -21.975 -43.223 1.00 48.06 236 LEU A O 1
ATOM 1713 N N . GLU A 1 237 ? 21.693 -21.167 -41.774 1.00 58.75 237 GLU A N 1
ATOM 1714 C CA . GLU A 1 237 ? 22.431 -20.437 -42.797 1.00 59.19 237 GLU A CA 1
ATOM 1715 C C . GLU A 1 237 ? 22.997 -21.400 -43.834 1.00 57.32 237 GLU A C 1
ATOM 1716 O O . GLU A 1 237 ? 23.040 -21.090 -45.025 1.00 58.93 237 GLU A O 1
ATOM 1722 N N . LYS A 1 238 ? 23.421 -22.572 -43.372 1.00 52.45 238 LYS A N 1
ATOM 1723 C CA . LYS A 1 238 ? 23.884 -23.626 -44.267 1.00 60.95 238 LYS A CA 1
ATOM 1724 C C . LYS A 1 238 ? 22.731 -24.180 -45.097 1.00 55.20 238 LYS A C 1
ATOM 1725 O O . LYS A 1 238 ? 22.925 -24.623 -46.228 1.00 60.28 238 LYS A O 1
ATOM 1731 N N . LEU A 1 239 ? 21.531 -24.156 -44.525 1.00 59.28 239 LEU A N 1
ATOM 1732 C CA . LEU A 1 239 ? 20.342 -24.626 -45.225 1.00 59.48 239 LEU A CA 1
ATOM 1733 C C . LEU A 1 239 ? 19.952 -23.649 -46.333 1.00 54.59 239 LEU A C 1
ATOM 1734 O O . LEU A 1 239 ? 19.607 -24.059 -47.441 1.00 57.80 239 LEU A O 1
ATOM 1739 N N . ILE A 1 240 ? 20.023 -22.357 -46.031 1.00 57.84 240 ILE A N 1
ATOM 1740 C CA . ILE A 1 240 ? 19.726 -21.315 -47.010 1.00 56.69 240 ILE A CA 1
ATOM 1741 C C . ILE A 1 240 ? 20.876 -21.173 -48.013 1.00 65.70 240 ILE A C 1
ATOM 1742 O O . ILE A 1 240 ? 20.725 -20.548 -49.064 1.00 66.48 240 ILE A O 1
ATOM 1747 N N . ASN A 1 241 ? 22.014 -21.782 -47.680 1.00 63.41 241 ASN A N 1
ATOM 1748 C CA . ASN A 1 241 ? 23.246 -21.679 -48.464 1.00 58.44 241 ASN A CA 1
ATOM 1749 C C . ASN A 1 241 ? 23.722 -20.234 -48.570 1.00 62.49 241 ASN A C 1
ATOM 1750 O O . ASN A 1 241 ? 23.436 -19.412 -47.699 1.00 64.54 241 ASN A O 1
ATOM 1755 N N . THR B 1 3 ? 11.918 -4.502 -39.528 1.00 60.24 3 THR B N 1
ATOM 1756 C CA . THR B 1 3 ? 12.410 -5.872 -39.468 1.00 38.70 3 THR B CA 1
ATOM 1757 C C . THR B 1 3 ? 11.312 -6.800 -38.961 1.00 44.78 3 THR B C 1
ATOM 1758 O O . THR B 1 3 ? 11.580 -7.772 -38.251 1.00 46.63 3 THR B O 1
ATOM 1762 N N . ARG B 1 4 ? 10.074 -6.498 -39.340 1.00 47.33 4 ARG B N 1
ATOM 1763 C CA . ARG B 1 4 ? 8.912 -7.112 -38.710 1.00 30.87 4 ARG B CA 1
ATOM 1764 C C . ARG B 1 4 ? 7.725 -7.348 -39.638 1.00 30.09 4 ARG B C 1
ATOM 1765 O O . ARG B 1 4 ? 7.840 -7.306 -40.864 1.00 28.95 4 ARG B O 1
ATOM 1773 N N . GLU B 1 5 ? 6.580 -7.604 -39.014 1.00 26.72 5 GLU B N 1
ATOM 1774 C CA . GLU B 1 5 ? 5.318 -7.801 -39.710 1.00 28.67 5 GLU B CA 1
ATOM 1775 C C . GLU B 1 5 ? 4.683 -6.447 -40.014 1.00 24.00 5 GLU B C 1
ATOM 1776 O O . GLU B 1 5 ? 3.679 -6.074 -39.411 1.00 28.87 5 GLU B O 1
ATOM 1782 N N . ILE B 1 6 ? 5.274 -5.719 -40.956 1.00 23.24 6 ILE B N 1
ATOM 1783 C CA . ILE B 1 6 ? 4.917 -4.321 -41.191 1.00 27.33 6 ILE B CA 1
ATOM 1784 C C . ILE B 1 6 ? 3.577 -4.109 -41.896 1.00 23.45 6 ILE B C 1
ATOM 1785 O O . ILE B 1 6 ? 3.036 -3.006 -41.882 1.00 35.12 6 ILE B O 1
ATOM 1790 N N . TYR B 1 7 ? 3.042 -5.158 -42.510 1.00 23.40 7 TYR B N 1
ATOM 1791 C CA . TYR B 1 7 ? 1.788 -5.039 -43.250 1.00 30.72 7 TYR B CA 1
ATOM 1792 C C . TYR B 1 7 ? 0.591 -5.415 -42.385 1.00 26.33 7 TYR B C 1
ATOM 1793 O O . TYR B 1 7 ? -0.557 -5.294 -42.810 1.00 25.06 7 TYR B O 1
ATOM 1802 N N . ALA B 1 8 ? 0.871 -5.853 -41.162 1.00 23.40 8 ALA B N 1
ATOM 1803 C CA . ALA B 1 8 ? -0.163 -6.354 -40.263 1.00 27.08 8 ALA B CA 1
ATOM 1804 C C . ALA B 1 8 ? -1.002 -5.236 -39.649 1.00 30.32 8 ALA B C 1
ATOM 1805 O O . ALA B 1 8 ? -2.045 -5.497 -39.050 1.00 30.08 8 ALA B O 1
ATOM 1807 N N . GLU B 1 9 ? -0.548 -3.996 -39.794 1.00 29.92 9 GLU B N 1
ATOM 1808 C CA . GLU B 1 9 ? -1.273 -2.857 -39.241 1.00 35.13 9 GLU B CA 1
ATOM 1809 C C . GLU B 1 9 ? -1.999 -2.083 -40.339 1.00 33.96 9 GLU B C 1
ATOM 1810 O O . GLU B 1 9 ? -2.625 -1.056 -40.077 1.00 38.39 9 GLU B O 1
ATOM 1816 N N . MET B 1 10 ? -1.905 -2.579 -41.569 1.00 30.45 10 MET B N 1
ATOM 1817 C CA . MET B 1 10 ? -2.691 -2.037 -42.670 1.00 27.39 10 MET B CA 1
ATOM 1818 C C . MET B 1 10 ? -4.168 -2.333 -42.450 1.00 30.87 10 MET B C 1
ATOM 1819 O O . MET B 1 10 ? -4.571 -3.491 -42.315 1.00 24.80 10 MET B O 1
ATOM 1824 N N . ARG B 1 11 ? -4.974 -1.281 -42.419 1.00 28.93 11 ARG B N 1
ATOM 1825 C CA . ARG B 1 11 ? -6.388 -1.422 -42.112 1.00 29.45 11 ARG B CA 1
ATOM 1826 C C . ARG B 1 11 ? -7.269 -0.793 -43.179 1.00 25.64 11 ARG B C 1
ATOM 1827 O O . ARG B 1 11 ? -6.854 0.129 -43.879 1.00 24.72 11 ARG B O 1
ATOM 1835 N N . CYS B 1 12 ? -8.490 -1.299 -43.298 1.00 22.60 12 CYS B N 1
ATOM 1836 C CA . CYS B 1 12 ? -9.478 -0.693 -44.177 1.00 22.54 12 CYS B CA 1
ATOM 1837 C C . CYS B 1 12 ? -10.697 -0.269 -43.371 1.00 30.44 12 CYS B C 1
ATOM 1838 O O . CYS B 1 12 ? -10.873 -0.676 -42.220 1.00 24.91 12 CYS B O 1
ATOM 1841 N N . ILE B 1 13 ? -11.538 0.552 -43.987 1.00 28.15 13 ILE B N 1
ATOM 1842 C CA . ILE B 1 13 ? -12.686 1.133 -43.310 1.00 23.60 13 ILE B CA 1
ATOM 1843 C C . ILE B 1 13 ? -13.963 0.865 -44.094 1.00 24.52 13 ILE B C 1
ATOM 1844 O O . ILE B 1 13 ? -14.015 1.111 -45.297 1.00 26.26 13 ILE B O 1
ATOM 1849 N N . PRO B 1 14 ? -14.995 0.346 -43.411 1.00 25.36 14 PRO B N 1
ATOM 1850 C CA . PRO B 1 14 ? -16.287 0.057 -44.042 1.00 26.95 14 PRO B CA 1
ATOM 1851 C C . PRO B 1 14 ? -16.951 1.320 -44.586 1.00 25.85 14 PRO B C 1
ATOM 1852 O O . PRO B 1 14 ? -16.715 2.403 -44.050 1.00 29.32 14 PRO B O 1
ATOM 1856 N N . PRO B 1 15 ? -17.769 1.189 -45.643 1.00 24.52 15 PRO B N 1
ATOM 1857 C CA . PRO B 1 15 ? -18.083 -0.075 -46.319 1.00 23.43 15 PRO B CA 1
ATOM 1858 C C . PRO B 1 15 ? -16.964 -0.569 -47.235 1.00 27.30 15 PRO B C 1
ATOM 1859 O O . PRO B 1 15 ? -16.224 0.223 -47.818 1.00 26.06 15 PRO B O 1
ATOM 1863 N N . VAL B 1 16 ? -16.858 -1.886 -47.352 1.00 21.36 16 VAL B N 1
ATOM 1864 C CA . VAL B 1 16 ? -15.796 -2.512 -48.121 1.00 22.68 16 VAL B CA 1
ATOM 1865 C C . VAL B 1 16 ? -16.327 -3.748 -48.830 1.00 24.22 16 VAL B C 1
ATOM 1866 O O . VAL B 1 16 ? -17.142 -4.488 -48.277 1.00 24.70 16 VAL B O 1
ATOM 1870 N N . VAL B 1 17 ? -15.886 -3.955 -50.065 1.00 22.95 17 VAL B N 1
ATOM 1871 C CA . VAL B 1 17 ? -16.172 -5.198 -50.762 1.00 19.03 17 VAL B CA 1
ATOM 1872 C C . VAL B 1 17 ? -14.910 -6.048 -50.870 1.00 25.34 17 VAL B C 1
ATOM 1873 O O . VAL B 1 17 ? -13.856 -5.563 -51.283 1.00 22.45 17 VAL B O 1
ATOM 1877 N N . LEU B 1 18 ? -15.016 -7.314 -50.480 1.00 19.40 18 LEU B N 1
ATOM 1878 C CA . LEU B 1 18 ? -13.945 -8.270 -50.728 1.00 23.77 18 LEU B CA 1
ATOM 1879 C C . LEU B 1 18 ? -14.264 -9.066 -51.985 1.00 21.22 18 LEU B C 1
ATOM 1880 O O . LEU B 1 18 ? -15.312 -9.703 -52.069 1.00 23.71 18 LEU B O 1
ATOM 1885 N N . ARG B 1 19 ? -13.363 -9.035 -52.959 1.00 18.11 19 ARG B N 1
ATOM 1886 C CA . ARG B 1 19 ? -13.521 -9.870 -54.141 1.00 19.45 19 ARG B CA 1
ATOM 1887 C C . ARG B 1 19 ? -12.482 -10.979 -54.153 1.00 21.35 19 ARG B C 1
ATOM 1888 O O . ARG B 1 19 ? -11.278 -10.719 -54.153 1.00 21.43 19 ARG B O 1
ATOM 1896 N N . ALA B 1 20 ? -12.955 -12.218 -54.159 1.00 21.55 20 ALA B N 1
ATOM 1897 C CA . ALA B 1 20 ? -12.075 -13.370 -54.272 1.00 22.38 20 ALA B CA 1
ATOM 1898 C C . ALA B 1 20 ? -12.195 -13.952 -55.670 1.00 23.04 20 ALA B C 1
ATOM 1899 O O . ALA B 1 20 ? -13.295 -14.053 -56.209 1.00 21.51 20 ALA B O 1
ATOM 1901 N N . ASP B 1 21 ? -11.066 -14.332 -56.258 1.00 18.35 21 ASP B N 1
ATOM 1902 C CA . ASP B 1 21 ? -11.062 -14.874 -57.612 1.00 25.87 21 ASP B CA 1
ATOM 1903 C C . ASP B 1 21 ? -10.200 -16.125 -57.693 1.00 24.46 21 ASP B C 1
ATOM 1904 O O . ASP B 1 21 ? -9.063 -16.141 -57.215 1.00 18.82 21 ASP B O 1
ATOM 1909 N N . GLY B 1 22 ? -10.749 -17.172 -58.302 1.00 21.06 22 GLY B N 1
ATOM 1910 C CA . GLY B 1 22 ? -10.036 -18.426 -58.452 1.00 23.46 22 GLY B CA 1
ATOM 1911 C C . GLY B 1 22 ? -8.748 -18.262 -59.236 1.00 29.90 22 GLY B C 1
ATOM 1912 O O . GLY B 1 22 ? -8.745 -17.723 -60.343 1.00 26.28 22 GLY B O 1
ATOM 1913 N N . ARG B 1 23 ? -7.647 -18.726 -58.657 1.00 26.72 23 ARG B N 1
ATOM 1914 C CA . ARG B 1 23 ? -6.346 -18.623 -59.304 1.00 28.78 23 ARG B CA 1
ATOM 1915 C C . ARG B 1 23 ? -6.139 -19.760 -60.296 1.00 36.45 23 ARG B C 1
ATOM 1916 O O . ARG B 1 23 ? -6.039 -20.921 -59.901 1.00 33.40 23 ARG B O 1
ATOM 1924 N N . ASN B 1 24 ? -6.083 -19.415 -61.581 1.00 40.86 24 ASN B N 1
ATOM 1925 C CA . ASN B 1 24 ? -5.776 -20.374 -62.640 1.00 33.97 24 ASN B CA 1
ATOM 1926 C C . ASN B 1 24 ? -6.727 -21.571 -62.620 1.00 41.97 24 ASN B C 1
ATOM 1927 O O . ASN B 1 24 ? -6.304 -22.720 -62.762 1.00 42.00 24 ASN B O 1
ATOM 1932 N N . PHE B 1 25 ? -8.014 -21.293 -62.436 1.00 35.26 25 PHE B N 1
ATOM 1933 C CA . PHE B 1 25 ? -9.001 -22.349 -62.237 1.00 35.95 25 PHE B CA 1
ATOM 1934 C C . PHE B 1 25 ? -9.217 -23.226 -63.469 1.00 47.07 25 PHE B C 1
ATOM 1935 O O . PHE B 1 25 ? -9.532 -24.407 -63.339 1.00 51.78 25 PHE B O 1
ATOM 1943 N N . LYS B 1 26 ? -9.045 -22.665 -64.661 1.00 45.33 26 LYS B N 1
ATOM 1944 C CA . LYS B 1 26 ? -9.269 -23.440 -65.879 1.00 59.56 26 LYS B CA 1
ATOM 1945 C C . LYS B 1 26 ? -8.130 -24.422 -66.155 1.00 57.23 26 LYS B C 1
ATOM 1946 O O . LYS B 1 26 ? -8.195 -25.208 -67.102 1.00 60.01 26 LYS B O 1
ATOM 1952 N N . ASN B 1 27 ? -7.086 -24.367 -65.333 1.00 53.65 27 ASN B N 1
ATOM 1953 C CA . ASN B 1 27 ? -5.999 -25.338 -65.396 1.00 52.25 27 ASN B CA 1
ATOM 1954 C C . ASN B 1 27 ? -5.997 -26.254 -64.176 1.00 51.61 27 ASN B C 1
ATOM 1955 O O . ASN B 1 27 ? -5.687 -27.438 -64.284 1.00 48.75 27 ASN B O 1
ATOM 1960 N N . THR B 1 28 ? -6.352 -25.703 -63.017 1.00 52.81 28 THR B N 1
ATOM 1961 C CA . THR B 1 28 ? -6.344 -26.468 -61.773 1.00 41.90 28 THR B CA 1
ATOM 1962 C C . THR B 1 28 ? -7.645 -27.248 -61.577 1.00 46.29 28 THR B C 1
ATOM 1963 O O . THR B 1 28 ? -7.706 -28.167 -60.760 1.00 45.04 28 THR B O 1
ATOM 1967 N N . LEU B 1 29 ? -8.680 -26.884 -62.328 1.00 47.91 29 LEU B N 1
ATOM 1968 C CA . LEU B 1 29 ? -9.944 -27.616 -62.293 1.00 52.21 29 LEU B CA 1
ATOM 1969 C C . LEU B 1 29 ? -10.217 -28.322 -63.617 1.00 51.45 29 LEU B C 1
ATOM 1970 O O . LEU B 1 29 ? -11.365 -28.608 -63.953 1.00 52.80 29 LEU B O 1
ATOM 1975 N N . SER B 1 30 ? -9.154 -28.600 -64.364 1.00 53.46 30 SER B N 1
ATOM 1976 C CA . SER B 1 30 ? -9.273 -29.284 -65.646 1.00 58.50 30 SER B CA 1
ATOM 1977 C C . SER B 1 30 ? -8.061 -30.189 -65.864 1.00 60.66 30 SER B C 1
ATOM 1978 O O . SER B 1 30 ? -6.946 -29.840 -65.476 1.00 64.18 30 SER B O 1
ATOM 1981 N N . GLY B 1 31 ? -8.276 -31.352 -66.472 1.00 67.24 31 GLY B N 1
ATOM 1982 C CA . GLY B 1 31 ? -9.590 -31.763 -66.929 1.00 62.76 31 GLY B CA 1
ATOM 1983 C C . GLY B 1 31 ? -10.234 -32.764 -65.994 1.00 62.33 31 GLY B C 1
ATOM 1984 O O . GLY B 1 31 ? -9.896 -33.947 -66.009 1.00 68.86 31 GLY B O 1
ATOM 1985 N N . LEU B 1 32 ? -11.164 -32.287 -65.174 1.00 54.41 32 LEU B N 1
ATOM 1986 C CA . LEU B 1 32 ? -11.859 -33.154 -64.234 1.00 51.72 32 LEU B CA 1
ATOM 1987 C C . LEU B 1 32 ? -13.324 -33.314 -64.627 1.00 60.60 32 LEU B C 1
ATOM 1988 O O . LEU B 1 32 ? -14.191 -33.515 -63.776 1.00 59.40 32 LEU B O 1
ATOM 1993 N N . GLY B 1 33 ? -13.589 -33.212 -65.926 1.00 53.18 33 GLY B N 1
ATOM 1994 C CA . GLY B 1 33 ? -14.888 -33.554 -66.475 1.00 51.12 33 GLY B CA 1
ATOM 1995 C C . GLY B 1 33 ? -15.980 -32.508 -66.374 1.00 49.03 33 GLY B C 1
ATOM 1996 O O . GLY B 1 33 ? -17.163 -32.844 -66.420 1.00 45.95 33 GLY B O 1
ATOM 1997 N N . PHE B 1 34 ? -15.603 -31.241 -66.241 1.00 46.67 34 PHE B N 1
ATOM 1998 C CA . PHE B 1 34 ? -16.599 -30.174 -66.197 1.00 48.48 34 PHE B CA 1
ATOM 1999 C C . PHE B 1 34 ? -17.142 -29.874 -67.590 1.00 50.06 34 PHE B C 1
ATOM 2000 O O . PHE B 1 34 ? -16.392 -29.862 -68.568 1.00 48.28 34 PHE B O 1
ATOM 2008 N N . GLU B 1 35 ? -18.449 -29.640 -67.673 1.00 41.69 35 GLU B N 1
ATOM 2009 C CA . GLU B 1 35 ? -19.090 -29.299 -68.939 1.00 45.05 35 GLU B CA 1
ATOM 2010 C C . GLU B 1 35 ? -18.569 -27.972 -69.478 1.00 45.19 35 GLU B C 1
ATOM 2011 O O . GLU B 1 35 ? -18.419 -27.003 -68.731 1.00 43.75 35 GLU B O 1
ATOM 2017 N N . LYS B 1 36 ? -18.298 -27.934 -70.778 1.00 40.00 36 LYS B N 1
ATOM 2018 C CA . LYS B 1 36 ? -17.820 -26.722 -71.427 1.00 39.52 36 LYS B CA 1
ATOM 2019 C C . LYS B 1 36 ? -18.914 -26.137 -72.314 1.00 41.53 36 LYS B C 1
ATOM 2020 O O . LYS B 1 36 ? -19.659 -26.879 -72.955 1.00 40.48 36 LYS B O 1
ATOM 2026 N N . PRO B 1 37 ? -19.022 -24.799 -72.351 1.00 37.27 37 PRO B N 1
ATOM 2027 C CA . PRO B 1 37 ? -18.186 -23.857 -71.600 1.00 40.86 37 PRO B CA 1
ATOM 2028 C C . PRO B 1 37 ? -18.671 -23.643 -70.168 1.00 38.94 37 PRO B C 1
ATOM 2029 O O . PRO B 1 37 ? -17.911 -23.162 -69.327 1.00 40.85 37 PRO B O 1
ATOM 2033 N N . TYR B 1 38 ? -19.923 -23.995 -69.899 1.00 37.06 38 TYR B N 1
ATOM 2034 C CA . TYR B 1 38 ? -20.496 -23.809 -68.573 1.00 41.31 38 TYR B CA 1
ATOM 2035 C C . TYR B 1 38 ? -20.911 -25.133 -67.941 1.00 39.95 38 TYR B C 1
ATOM 2036 O O . TYR B 1 38 ? -21.326 -26.066 -68.630 1.00 41.06 38 TYR B O 1
ATOM 2045 N N . ASP B 1 39 ? -20.783 -25.201 -66.621 1.00 37.49 39 ASP B N 1
ATOM 2046 C CA . ASP B 1 39 ? -21.194 -26.369 -65.857 1.00 32.76 39 ASP B CA 1
ATOM 2047 C C . ASP B 1 39 ? -21.950 -25.891 -64.625 1.00 33.30 39 ASP B C 1
ATOM 2048 O O . ASP B 1 39 ? -21.380 -25.224 -63.759 1.00 32.81 39 ASP B O 1
ATOM 2053 N N . LYS B 1 40 ? -23.235 -26.227 -64.555 1.00 32.41 40 LYS B N 1
ATOM 2054 C CA . LYS B 1 40 ? -24.090 -25.744 -63.476 1.00 31.60 40 LYS B CA 1
ATOM 2055 C C . LYS B 1 40 ? -23.670 -26.321 -62.126 1.00 25.23 40 LYS B C 1
ATOM 2056 O O . LYS B 1 40 ? -23.924 -25.720 -61.086 1.00 28.05 40 LYS B O 1
ATOM 2062 N N . THR B 1 41 ? -23.021 -27.482 -62.146 1.00 26.80 41 THR B N 1
ATOM 2063 C CA . THR B 1 41 ? -22.505 -28.087 -60.922 1.00 34.72 41 THR B CA 1
ATOM 2064 C C . THR B 1 41 ? -21.437 -27.196 -60.293 1.00 30.78 41 THR B C 1
ATOM 2065 O O . THR B 1 41 ? -21.397 -27.029 -59.074 1.00 31.65 41 THR B O 1
ATOM 2069 N N . PHE B 1 42 ? -20.581 -26.614 -61.129 1.00 26.67 42 PHE B N 1
ATOM 2070 C CA . PHE B 1 42 ? -19.552 -25.699 -60.648 1.00 22.60 42 PHE B CA 1
ATOM 2071 C C . PHE B 1 42 ? -20.165 -24.390 -60.161 1.00 26.55 42 PHE B C 1
ATOM 2072 O O . PHE B 1 42 ? -19.765 -23.854 -59.124 1.00 24.17 42 PHE B O 1
ATOM 2080 N N . ALA B 1 43 ? -21.128 -23.875 -60.922 1.00 23.60 43 ALA B N 1
ATOM 2081 C CA . ALA B 1 43 ? -21.808 -22.635 -60.571 1.00 22.57 43 ALA B CA 1
ATOM 2082 C C . ALA B 1 43 ? -22.532 -22.771 -59.237 1.00 24.52 43 ALA B C 1
ATOM 2083 O O . ALA B 1 43 ? -22.531 -21.846 -58.427 1.00 23.35 43 ALA B O 1
ATOM 2085 N N . ARG B 1 44 ? -23.147 -23.930 -59.015 1.00 24.71 44 ARG B N 1
ATOM 2086 C CA . ARG B 1 44 ? -23.827 -24.199 -57.752 1.00 25.17 44 ARG B CA 1
ATOM 2087 C C . ARG B 1 44 ? -22.823 -24.310 -56.611 1.00 25.17 44 ARG B C 1
ATOM 2088 O O . ARG B 1 44 ? -23.077 -23.836 -55.505 1.00 24.86 44 ARG B O 1
ATOM 2096 N N . ALA B 1 45 ? -21.682 -24.935 -56.889 1.00 21.29 45 ALA B N 1
ATOM 2097 C CA . ALA B 1 45 ? -20.624 -25.071 -55.895 1.00 23.93 45 ALA B CA 1
ATOM 2098 C C . ALA B 1 45 ? -20.126 -23.700 -55.451 1.00 25.75 45 ALA B C 1
ATOM 2099 O O . ALA B 1 45 ? -19.898 -23.471 -54.264 1.00 21.96 45 ALA B O 1
ATOM 2101 N N . MET B 1 46 ? -19.969 -22.793 -56.412 1.00 21.07 46 MET B N 1
ATOM 2102 C CA . MET B 1 46 ? -19.552 -21.422 -56.127 1.00 20.78 46 MET B CA 1
ATOM 2103 C C . MET B 1 46 ? -20.581 -20.700 -55.265 1.00 20.43 46 MET B C 1
ATOM 2104 O O . MET B 1 46 ? -20.231 -20.018 -54.302 1.00 19.38 46 MET B O 1
ATOM 2109 N N . ALA B 1 47 ? -21.852 -20.854 -55.622 1.00 21.27 47 ALA B N 1
ATOM 2110 C CA . ALA B 1 47 ? -22.939 -20.209 -54.893 1.00 24.68 47 ALA B CA 1
ATOM 2111 C C . ALA B 1 47 ? -23.079 -20.774 -53.481 1.00 20.51 47 ALA B C 1
ATOM 2112 O O . ALA B 1 47 ? -23.270 -20.029 -52.521 1.00 21.72 47 ALA B O 1
ATOM 2114 N N . ASP B 1 48 ? -22.981 -22.094 -53.363 1.00 19.57 48 ASP B N 1
ATOM 2115 C CA . ASP B 1 48 ? -23.083 -22.759 -52.067 1.00 22.12 48 ASP B CA 1
ATOM 2116 C C . ASP B 1 48 ? -21.895 -22.406 -51.179 1.00 22.61 48 ASP B C 1
ATOM 2117 O O . ASP B 1 48 ? -22.035 -22.270 -49.964 1.00 20.00 48 ASP B O 1
ATOM 2122 N N . THR B 1 49 ? -20.725 -22.269 -51.797 1.00 23.39 49 THR B N 1
ATOM 2123 C CA . THR B 1 49 ? -19.524 -21.828 -51.096 1.00 22.12 49 THR B CA 1
ATOM 2124 C C . THR B 1 49 ? -19.745 -20.446 -50.488 1.00 22.38 49 THR B C 1
ATOM 2125 O O . THR B 1 49 ? -19.387 -20.196 -49.336 1.00 22.17 49 THR B O 1
ATOM 2129 N N . ALA B 1 50 ? -20.346 -19.555 -51.272 1.00 22.35 50 ALA B N 1
ATOM 2130 C CA . ALA B 1 50 ? -20.653 -18.204 -50.815 1.00 20.34 50 ALA B CA 1
ATOM 2131 C C . ALA B 1 50 ? -21.642 -18.225 -49.655 1.00 23.38 50 ALA B C 1
ATOM 2132 O O . ALA B 1 50 ? -21.470 -17.504 -48.673 1.00 19.61 50 ALA B O 1
ATOM 2134 N N . GLU B 1 51 ? -22.674 -19.056 -49.775 1.00 22.60 51 GLU B N 1
ATOM 2135 C CA . GLU B 1 51 ? -23.688 -19.171 -48.731 1.00 21.26 51 GLU B CA 1
ATOM 2136 C C . GLU B 1 51 ? -23.089 -19.722 -47.442 1.00 21.52 51 GLU B C 1
ATOM 2137 O O . GLU B 1 51 ? -23.372 -19.225 -46.353 1.00 20.17 51 GLU B O 1
ATOM 2143 N N . LEU B 1 52 ? -22.255 -20.748 -47.575 1.00 21.13 52 LEU B N 1
ATOM 2144 C CA . LEU B 1 52 ? -21.593 -21.352 -46.426 1.00 23.31 52 LEU B CA 1
ATOM 2145 C C . LEU B 1 52 ? -20.713 -20.336 -45.701 1.00 24.17 52 LEU B C 1
ATOM 2146 O O . LEU B 1 52 ? -20.613 -20.354 -44.473 1.00 21.47 52 LEU B O 1
ATOM 2151 N N . PHE B 1 53 ? -20.084 -19.446 -46.463 1.00 21.67 53 PHE B N 1
ATOM 2152 C CA . PHE B 1 53 ? -19.260 -18.399 -45.868 1.00 23.26 53 PHE B CA 1
ATOM 2153 C C . PHE B 1 53 ? -20.113 -17.427 -45.063 1.00 21.33 53 PHE B C 1
ATOM 2154 O O . PHE B 1 53 ? -19.791 -17.106 -43.923 1.00 25.09 53 PHE B O 1
ATOM 2162 N N . ILE B 1 54 ? -21.194 -16.951 -45.666 1.00 19.98 54 ILE B N 1
ATOM 2163 C CA . ILE B 1 54 ? -22.097 -16.028 -44.989 1.00 23.87 54 ILE B CA 1
ATOM 2164 C C . ILE B 1 54 ? -22.686 -16.668 -43.736 1.00 21.41 54 ILE B C 1
ATOM 2165 O O . ILE B 1 54 ? -22.877 -16.012 -42.714 1.00 27.19 54 ILE B O 1
ATOM 2170 N N . LYS B 1 55 ? -22.937 -17.968 -43.819 1.00 27.47 55 LYS B N 1
ATOM 2171 C CA . LYS B 1 55 ? -23.667 -18.685 -42.781 1.00 24.56 55 LYS B CA 1
ATOM 2172 C C . LYS B 1 55 ? -22.801 -19.099 -41.592 1.00 23.59 55 LYS B C 1
ATOM 2173 O O . LYS B 1 55 ? -23.219 -18.965 -40.445 1.00 30.63 55 LYS B O 1
ATOM 2179 N N . LYS B 1 56 ? -21.599 -19.602 -41.860 1.00 22.86 56 LYS B N 1
ATOM 2180 C CA . LYS B 1 56 ? -20.831 -20.278 -40.816 1.00 26.40 56 LYS B CA 1
ATOM 2181 C C . LYS B 1 56 ? -19.360 -19.867 -40.702 1.00 27.02 56 LYS B C 1
ATOM 2182 O O . LYS B 1 56 ? -18.588 -20.536 -40.016 1.00 28.58 56 LYS B O 1
ATOM 2188 N N . SER B 1 57 ? -18.962 -18.779 -41.355 1.00 28.61 57 SER B N 1
ATOM 2189 C CA . SER B 1 57 ? -17.578 -18.325 -41.238 1.00 25.31 57 SER B CA 1
ATOM 2190 C C . SER B 1 57 ? -17.385 -17.499 -39.974 1.00 26.09 57 SER B C 1
ATOM 2191 O O . SER B 1 57 ? -16.265 -17.333 -39.495 1.00 26.07 57 SER B O 1
ATOM 2194 N N . GLY B 1 58 ? -18.486 -16.986 -39.433 1.00 25.46 58 GLY B N 1
ATOM 2195 C CA . GLY B 1 58 ? -18.420 -16.118 -38.273 1.00 24.99 58 GLY B CA 1
ATOM 2196 C C . GLY B 1 58 ? -18.306 -14.669 -38.698 1.00 27.97 58 GLY B C 1
ATOM 2197 O O . GLY B 1 58 ? -18.508 -13.755 -37.901 1.00 26.31 58 GLY B O 1
ATOM 2198 N N . LEU B 1 59 ? -17.971 -14.462 -39.967 1.00 28.13 59 LEU B N 1
ATOM 2199 C CA . LEU B 1 59 ? -17.928 -13.125 -40.540 1.00 28.89 59 LEU B CA 1
ATOM 2200 C C . LEU B 1 59 ? -19.315 -12.792 -41.071 1.00 28.62 59 LEU B C 1
ATOM 2201 O O . LEU B 1 59 ? -20.109 -13.691 -41.343 1.00 31.70 59 LEU B O 1
ATOM 2206 N N . SER B 1 60 ? -19.615 -11.508 -41.219 1.00 28.15 60 SER B N 1
ATOM 2207 C CA . SER B 1 60 ? -20.986 -11.112 -41.520 1.00 32.32 60 SER B CA 1
ATOM 2208 C C . SER B 1 60 ? -21.133 -10.182 -42.720 1.00 31.29 60 SER B C 1
ATOM 2209 O O . SER B 1 60 ? -21.493 -9.016 -42.559 1.00 30.78 60 SER B O 1
ATOM 2212 N N . PRO B 1 61 ? -20.867 -10.696 -43.931 1.00 28.53 61 PRO B N 1
ATOM 2213 C CA . PRO B 1 61 ? -21.146 -9.898 -45.127 1.00 27.32 61 PRO B CA 1
ATOM 2214 C C . PRO B 1 61 ? -22.650 -9.774 -45.357 1.00 29.43 61 PRO B C 1
ATOM 2215 O O . PRO B 1 61 ? -23.392 -10.696 -45.017 1.00 31.35 61 PRO B O 1
ATOM 2219 N N . LEU B 1 62 ? -23.091 -8.653 -45.917 1.00 25.39 62 LEU B N 1
ATOM 2220 C CA . LEU B 1 62 ? -24.515 -8.424 -46.147 1.00 24.49 62 LEU B CA 1
ATOM 2221 C C . LEU B 1 62 ? -25.058 -9.372 -47.207 1.00 27.09 62 LEU B C 1
ATOM 2222 O O . LEU B 1 62 ? -26.100 -9.999 -47.017 1.00 29.62 62 LEU B O 1
ATOM 2227 N N . PHE B 1 63 ? -24.349 -9.463 -48.326 1.00 24.54 63 PHE B N 1
ATOM 2228 C CA . PHE B 1 63 ? -24.713 -10.391 -49.386 1.00 25.55 63 PHE B CA 1
ATOM 2229 C C . PHE B 1 63 ? -23.504 -10.698 -50.256 1.00 22.83 63 PHE B C 1
ATOM 2230 O O . PHE B 1 63 ? -22.418 -10.159 -50.036 1.00 24.39 63 PHE B O 1
ATOM 2238 N N . ALA B 1 64 ? -23.699 -11.566 -51.241 1.00 21.17 64 ALA B N 1
ATOM 2239 C CA . ALA B 1 64 ? -22.620 -11.949 -52.141 1.00 22.21 64 ALA B CA 1
ATOM 2240 C C . ALA B 1 64 ? -23.081 -11.990 -53.593 1.00 25.62 64 ALA B C 1
ATOM 2241 O O . ALA B 1 64 ? -24.214 -12.369 -53.890 1.00 24.22 64 ALA B O 1
ATOM 2243 N N . TYR B 1 65 ? -22.190 -11.594 -54.492 1.00 20.31 65 TYR B N 1
ATOM 2244 C CA . TYR B 1 65 ? -22.454 -11.670 -55.919 1.00 18.19 65 TYR B CA 1
ATOM 2245 C C . TYR B 1 65 ? -21.374 -12.512 -56.575 1.00 21.54 65 TYR B C 1
ATOM 2246 O O . TYR B 1 65 ? -20.190 -12.183 -56.501 1.00 23.20 65 TYR B O 1
ATOM 2255 N N . THR B 1 66 ? -21.779 -13.611 -57.202 1.00 21.10 66 THR B N 1
ATOM 2256 C CA . THR B 1 66 ? -20.816 -14.506 -57.823 1.00 20.52 66 THR B CA 1
ATOM 2257 C C . THR B 1 66 ? -21.126 -14.776 -59.289 1.00 20.44 66 THR B C 1
ATOM 2258 O O . THR B 1 66 ? -22.284 -14.832 -59.702 1.00 22.89 66 THR B O 1
ATOM 2262 N N . PHE B 1 67 ? -20.062 -14.916 -60.070 1.00 23.78 67 PHE B N 1
ATOM 2263 C CA . PHE B 1 67 ? -20.143 -15.366 -61.450 1.00 22.94 67 PHE B CA 1
ATOM 2264 C C . PHE B 1 67 ? -18.773 -15.899 -61.817 1.00 23.48 67 PHE B C 1
ATOM 2265 O O . PHE B 1 67 ? -17.776 -15.479 -61.229 1.00 20.06 67 PHE B O 1
ATOM 2273 N N . SER B 1 68 ? -18.725 -16.809 -62.787 1.00 22.12 68 SER B N 1
ATOM 2274 C CA . SER B 1 68 ? -17.481 -17.473 -63.166 1.00 25.07 68 SER B CA 1
ATOM 2275 C C . SER B 1 68 ? -16.802 -18.066 -61.931 1.00 24.80 68 SER B C 1
ATOM 2276 O O . SER B 1 68 ? -17.384 -18.900 -61.238 1.00 27.09 68 SER B O 1
ATOM 2279 N N . ASP B 1 69 ? -15.582 -17.622 -61.647 1.00 21.36 69 ASP B N 1
ATOM 2280 C CA . ASP B 1 69 ? -14.835 -18.142 -60.506 1.00 24.21 69 ASP B CA 1
ATOM 2281 C C . ASP B 1 69 ? -14.548 -17.062 -59.466 1.00 24.48 69 ASP B C 1
ATOM 2282 O O . ASP B 1 69 ? -13.615 -17.189 -58.674 1.00 17.45 69 ASP B O 1
ATOM 2287 N N . GLU B 1 70 ? -15.349 -16.002 -59.465 1.00 19.55 70 GLU B N 1
ATOM 2288 C CA . GLU B 1 70 ? -15.158 -14.936 -58.491 1.00 25.12 70 GLU B CA 1
ATOM 2289 C C . GLU B 1 70 ? -16.382 -14.750 -57.599 1.00 20.72 70 GLU B C 1
ATOM 2290 O O . GLU B 1 70 ? -17.505 -15.087 -57.979 1.00 19.28 70 GLU B O 1
ATOM 2296 N N . ILE B 1 71 ? -16.144 -14.233 -56.397 1.00 22.29 71 ILE B N 1
ATOM 2297 C CA . ILE B 1 71 ? -17.209 -13.880 -55.464 1.00 19.88 71 ILE B CA 1
ATOM 2298 C C . ILE B 1 71 ? -16.898 -12.538 -54.814 1.00 21.92 71 ILE B C 1
ATOM 2299 O O . ILE B 1 71 ? -15.788 -12.321 -54.327 1.00 21.38 71 ILE B O 1
ATOM 2304 N N . SER B 1 72 ? -17.876 -11.640 -54.809 1.00 21.40 72 SER B N 1
ATOM 2305 C CA . SER B 1 72 ? -17.744 -10.369 -54.106 1.00 21.45 72 SER B CA 1
ATOM 2306 C C . SER B 1 72 ? -18.640 -10.345 -52.872 1.00 21.10 72 SER B C 1
ATOM 2307 O O . SER B 1 72 ? -19.837 -10.610 -52.965 1.00 22.52 72 SER B O 1
ATOM 2310 N N . PHE B 1 73 ? -18.054 -10.035 -51.718 1.00 22.47 73 PHE B N 1
ATOM 2311 C CA . PHE B 1 73 ? -18.811 -9.898 -50.475 1.00 21.50 73 PHE B CA 1
ATOM 2312 C C . PHE B 1 73 ? -18.833 -8.445 -50.016 1.00 23.58 73 PHE B C 1
ATOM 2313 O O . PHE B 1 73 ? -17.785 -7.814 -49.901 1.00 21.18 73 PHE B O 1
ATOM 2321 N N . LEU B 1 74 ? -20.021 -7.918 -49.736 1.00 20.04 74 LEU B N 1
ATOM 2322 C CA . LEU B 1 74 ? -20.134 -6.570 -49.192 1.00 20.01 74 LEU B CA 1
ATOM 2323 C C . LEU B 1 74 ? -20.093 -6.592 -47.667 1.00 23.68 74 LEU B C 1
ATOM 2324 O O . LEU B 1 74 ? -20.863 -7.310 -47.031 1.00 24.37 74 LEU B O 1
ATOM 2329 N N . PHE B 1 75 ? -19.196 -5.802 -47.085 1.00 20.90 75 PHE B N 1
ATOM 2330 C CA . PHE B 1 75 ? -19.102 -5.691 -45.634 1.00 26.02 75 PHE B CA 1
ATOM 2331 C C . PHE B 1 75 ? -19.413 -4.277 -45.158 1.00 24.30 75 PHE B C 1
ATOM 2332 O O . PHE B 1 75 ? -18.912 -3.305 -45.719 1.00 23.07 75 PHE B O 1
ATOM 2340 N N . THR B 1 76 ? -20.241 -4.168 -44.124 1.00 23.56 76 THR B N 1
ATOM 2341 C CA . THR B 1 76 ? -20.470 -2.889 -43.461 1.00 29.10 76 THR B CA 1
ATOM 2342 C C . THR B 1 76 ? -19.826 -2.927 -42.083 1.00 32.68 76 THR B C 1
ATOM 2343 O O . THR B 1 76 ? -19.690 -1.901 -41.416 1.00 31.70 76 THR B O 1
ATOM 2347 N N . ASP B 1 77 ? -19.436 -4.128 -41.668 1.00 25.64 77 ASP B N 1
ATOM 2348 C CA . ASP B 1 77 ? -18.695 -4.331 -40.429 1.00 31.87 77 ASP B CA 1
ATOM 2349 C C . ASP B 1 77 ? -17.564 -5.320 -40.677 1.00 31.16 77 ASP B C 1
ATOM 2350 O O . ASP B 1 77 ? -17.748 -6.327 -41.360 1.00 32.51 77 ASP B O 1
ATOM 2355 N N . LEU B 1 78 ? -16.393 -5.034 -40.122 1.00 33.50 78 LEU B N 1
ATOM 2356 C CA . LEU B 1 78 ? -15.210 -5.825 -40.429 1.00 30.97 78 LEU B CA 1
ATOM 2357 C C . LEU B 1 78 ? -14.589 -6.466 -39.196 1.00 28.82 78 LEU B C 1
ATOM 2358 O O . LEU B 1 78 ? -14.483 -5.834 -38.146 1.00 30.57 78 LEU B O 1
ATOM 2363 N N . PRO B 1 79 ? -14.181 -7.738 -39.326 1.00 33.10 79 PRO B N 1
ATOM 2364 C CA . PRO B 1 79 ? -13.446 -8.442 -38.274 1.00 28.54 79 PRO B CA 1
ATOM 2365 C C . PRO B 1 79 ? -11.984 -8.013 -38.244 1.00 29.50 79 PRO B C 1
ATOM 2366 O O . PRO B 1 79 ? -11.543 -7.306 -39.152 1.00 25.64 79 PRO B O 1
ATOM 2370 N N . PHE B 1 80 ? -11.256 -8.434 -37.213 1.00 28.78 80 PHE B N 1
ATOM 2371 C CA . PHE B 1 80 ? -9.825 -8.164 -37.099 1.00 32.56 80 PHE B CA 1
ATOM 2372 C C . PHE B 1 80 ? -9.503 -6.674 -37.180 1.00 28.12 80 PHE B C 1
ATOM 2373 O O . PHE B 1 80 ? -8.429 -6.294 -37.646 1.00 27.72 80 PHE B O 1
ATOM 2381 N N . ASP B 1 81 ? -10.444 -5.842 -36.740 1.00 25.60 81 ASP B N 1
ATOM 2382 C CA . ASP B 1 81 ? -10.275 -4.388 -36.731 1.00 31.08 81 ASP B CA 1
ATOM 2383 C C . ASP B 1 81 ? -9.977 -3.840 -38.129 1.00 29.23 81 ASP B C 1
ATOM 2384 O O . ASP B 1 81 ? -9.317 -2.811 -38.279 1.00 31.24 81 ASP B O 1
ATOM 2389 N N . GLY B 1 82 ? -10.467 -4.538 -39.148 1.00 26.04 82 GLY B N 1
ATOM 2390 C CA . GLY B 1 82 ? -10.287 -4.110 -40.523 1.00 25.54 82 GLY B CA 1
ATOM 2391 C C . GLY B 1 82 ? -8.899 -4.360 -41.086 1.00 26.52 82 GLY B C 1
ATOM 2392 O O . GLY B 1 82 ? -8.531 -3.777 -42.106 1.00 25.69 82 GLY B O 1
ATOM 2393 N N . ARG B 1 83 ? -8.129 -5.229 -40.435 1.00 22.23 83 ARG B N 1
ATOM 2394 C CA . ARG B 1 83 ? -6.777 -5.546 -40.896 1.00 24.09 83 ARG B CA 1
ATOM 2395 C C . ARG B 1 83 ? -6.794 -6.298 -42.227 1.00 23.15 83 ARG B C 1
ATOM 2396 O O . ARG B 1 83 ? -7.369 -7.380 -42.335 1.00 24.76 83 ARG B O 1
ATOM 2404 N N . VAL B 1 84 ? -6.138 -5.716 -43.228 1.00 18.63 84 VAL B N 1
ATOM 2405 C CA . VAL B 1 84 ? -6.171 -6.212 -44.604 1.00 19.60 84 VAL B CA 1
ATOM 2406 C C . VAL B 1 84 ? -5.611 -7.627 -44.761 1.00 22.85 84 VAL B C 1
ATOM 2407 O O . VAL B 1 84 ? -6.238 -8.477 -45.394 1.00 21.80 84 VAL B O 1
ATOM 2411 N N . GLU B 1 85 ? -4.432 -7.874 -44.197 1.00 19.35 85 GLU B N 1
ATOM 2412 C CA . GLU B 1 85 ? -3.805 -9.191 -44.289 1.00 22.81 85 GLU B CA 1
ATOM 2413 C C . GLU B 1 85 ? -4.688 -10.278 -43.686 1.00 23.99 85 GLU B C 1
ATOM 2414 O O . GLU B 1 85 ? -4.899 -11.326 -44.298 1.00 19.83 85 GLU B O 1
ATOM 2420 N N . LYS B 1 86 ? -5.195 -10.018 -42.483 1.00 17.61 86 LYS B N 1
ATOM 2421 C CA . LYS B 1 86 ? -6.066 -10.958 -41.783 1.00 18.75 86 LYS B CA 1
ATOM 2422 C C . LYS B 1 86 ? -7.296 -11.315 -42.607 1.00 21.34 86 LYS B C 1
ATOM 2423 O O . LYS B 1 86 ? -7.605 -12.490 -42.801 1.00 17.52 86 LYS B O 1
ATOM 2429 N N . ILE B 1 87 ? -7.992 -10.291 -43.092 1.00 21.49 87 ILE B N 1
ATOM 2430 C CA . ILE B 1 87 ? -9.240 -10.480 -43.824 1.00 19.10 87 ILE B CA 1
ATOM 2431 C C . ILE B 1 87 ? -9.021 -11.206 -45.152 1.00 21.63 87 ILE B C 1
ATOM 2432 O O . ILE B 1 87 ? -9.695 -12.195 -45.436 1.00 19.95 87 ILE B O 1
ATOM 2437 N N . ASP B 1 88 ? -8.078 -10.723 -45.958 1.00 19.17 88 ASP B N 1
ATOM 2438 C CA . ASP B 1 88 ? -7.781 -11.346 -47.248 1.00 19.27 88 ASP B CA 1
ATOM 2439 C C . ASP B 1 88 ? -7.397 -12.816 -47.116 1.00 19.54 88 ASP B C 1
ATOM 2440 O O . ASP B 1 88 ? -7.900 -13.664 -47.852 1.00 16.75 88 ASP B O 1
ATOM 2445 N N . SER B 1 89 ? -6.506 -13.116 -46.177 1.00 19.12 89 SER B N 1
ATOM 2446 C CA . SER B 1 89 ? -6.003 -14.475 -46.031 1.00 19.94 89 SER B CA 1
ATOM 2447 C C . SER B 1 89 ? -7.066 -15.436 -45.499 1.00 19.05 89 SER B C 1
ATOM 2448 O O . SER B 1 89 ? -7.293 -16.493 -46.082 1.00 16.94 89 SER B O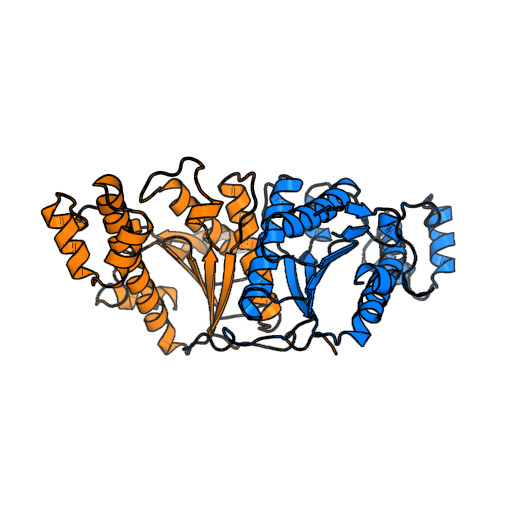 1
ATOM 2451 N N . VAL B 1 90 ? -7.717 -15.066 -44.399 1.00 20.08 90 VAL B N 1
ATOM 2452 C CA . VAL B 1 90 ? -8.731 -15.922 -43.782 1.00 19.64 90 VAL B CA 1
ATOM 2453 C C . VAL B 1 90 ? -9.894 -16.212 -44.734 1.00 18.76 90 VAL B C 1
ATOM 2454 O O . VAL B 1 90 ? -10.302 -17.362 -44.893 1.00 17.13 90 VAL B O 1
ATOM 2458 N N . VAL B 1 91 ? -10.417 -15.170 -45.373 1.00 18.83 91 VAL B N 1
ATOM 2459 C CA . VAL B 1 91 ? -11.552 -15.328 -46.279 1.00 17.18 91 VAL B CA 1
ATOM 2460 C C . VAL B 1 91 ? -11.192 -16.203 -47.479 1.00 20.70 91 VAL B C 1
ATOM 2461 O O . VAL B 1 91 ? -11.925 -17.138 -47.810 1.00 22.62 91 VAL B O 1
ATOM 2465 N N . ALA B 1 92 ? -10.061 -15.912 -48.115 1.00 15.84 92 ALA B N 1
ATOM 2466 C CA . ALA B 1 92 ? -9.614 -16.693 -49.262 1.00 18.72 92 ALA B CA 1
ATOM 2467 C C . ALA B 1 92 ? -9.364 -18.146 -48.869 1.00 17.18 92 ALA B C 1
ATOM 2468 O O . ALA B 1 92 ? -9.609 -19.060 -49.653 1.00 18.02 92 ALA B O 1
ATOM 2470 N N . SER B 1 93 ? -8.883 -18.351 -47.649 1.00 18.83 93 SER B N 1
ATOM 2471 C CA . SER B 1 93 ? -8.588 -19.693 -47.159 1.00 17.70 93 SER B CA 1
ATOM 2472 C C . SER B 1 93 ? -9.873 -20.473 -46.884 1.00 17.40 93 SER B C 1
ATOM 2473 O O . SER B 1 93 ? -9.975 -21.655 -47.206 1.00 19.55 93 SER B O 1
ATOM 2476 N N . PHE B 1 94 ? -10.855 -19.801 -46.291 1.00 17.96 94 PHE B N 1
ATOM 2477 C CA . PHE B 1 94 ? -12.156 -20.411 -46.035 1.00 20.22 94 PHE B CA 1
ATOM 2478 C C . PHE B 1 94 ? -12.820 -20.837 -47.341 1.00 21.36 94 PHE B C 1
ATOM 2479 O O . PHE B 1 94 ? -13.363 -21.938 -47.442 1.00 21.56 94 PHE B O 1
ATOM 2487 N N . LEU B 1 95 ? -12.775 -19.958 -48.337 1.00 18.50 95 LEU B N 1
ATOM 2488 C CA . LEU B 1 95 ? -13.401 -20.226 -49.628 1.00 20.99 95 LEU B CA 1
ATOM 2489 C C . LEU B 1 95 ? -12.695 -21.358 -50.367 1.00 19.90 95 LEU B C 1
ATOM 2490 O O . LEU B 1 95 ? -13.342 -22.204 -50.985 1.00 22.37 95 LEU B O 1
ATOM 2495 N N . GLY B 1 96 ? -11.367 -21.366 -50.306 1.00 13.63 96 GLY B N 1
ATOM 2496 C CA . GLY B 1 96 ? -10.585 -22.413 -50.936 1.00 17.16 96 GLY B CA 1
ATOM 2497 C C . GLY B 1 96 ? -10.888 -23.769 -50.326 1.00 21.88 96 GLY B C 1
ATOM 2498 O O . GLY B 1 96 ? -10.979 -24.774 -51.029 1.00 20.62 96 GLY B O 1
ATOM 2499 N N . SER B 1 97 ? -11.051 -23.788 -49.007 1.00 19.84 97 SER B N 1
ATOM 2500 C CA . SER B 1 97 ? -11.361 -25.015 -48.282 1.00 23.79 97 SER B CA 1
ATOM 2501 C C . SER B 1 97 ? -12.781 -25.497 -48.573 1.00 21.18 97 SER B C 1
ATOM 2502 O O . SER B 1 97 ? -13.004 -26.681 -48.822 1.00 21.89 97 SER B O 1
ATOM 2505 N N . ALA B 1 98 ? -13.736 -24.572 -48.538 1.00 22.57 98 ALA B N 1
ATOM 2506 C CA . ALA B 1 98 ? -15.141 -24.900 -48.758 1.00 23.69 98 ALA B CA 1
ATOM 2507 C C . ALA B 1 98 ? -15.376 -25.457 -50.158 1.00 25.01 98 ALA B C 1
ATOM 2508 O O . ALA B 1 98 ? -16.060 -26.465 -50.327 1.00 26.24 98 ALA B O 1
ATOM 2510 N N . LEU B 1 99 ? -14.806 -24.796 -51.160 1.00 20.87 99 LEU B N 1
ATOM 2511 C CA . LEU B 1 99 ? -14.960 -25.237 -52.539 1.00 24.61 99 LEU B CA 1
ATOM 2512 C C . LEU B 1 99 ? -14.287 -26.588 -52.760 1.00 24.51 99 LEU B C 1
ATOM 2513 O O . LEU B 1 99 ? -14.780 -27.420 -53.522 1.00 24.77 99 LEU B O 1
ATOM 2518 N N . THR B 1 100 ? -13.158 -26.798 -52.090 1.00 24.54 100 THR B N 1
ATOM 2519 C CA . THR B 1 100 ? -12.445 -28.068 -52.167 1.00 24.62 100 THR B CA 1
ATOM 2520 C C . THR B 1 100 ? -13.341 -29.211 -51.699 1.00 24.43 100 THR B C 1
ATOM 2521 O O . THR B 1 100 ? -13.365 -30.284 -52.299 1.00 26.43 100 THR B O 1
ATOM 2525 N N . ILE B 1 101 ? -14.091 -28.963 -50.632 1.00 25.17 101 ILE B N 1
ATOM 2526 C CA . ILE B 1 101 ? -15.022 -29.947 -50.096 1.00 30.61 101 ILE B CA 1
ATOM 2527 C C . ILE B 1 101 ? -16.180 -30.230 -51.050 1.00 31.15 101 ILE B C 1
ATOM 2528 O O . ILE B 1 101 ? -16.454 -31.384 -51.382 1.00 31.78 101 ILE B O 1
ATOM 2533 N N . LYS B 1 102 ? -16.852 -29.169 -51.487 1.00 27.21 102 LYS B N 1
ATOM 2534 C CA . LYS B 1 102 ? -18.058 -29.296 -52.298 1.00 32.63 102 LYS B CA 1
ATOM 2535 C C . LYS B 1 102 ? -17.783 -29.899 -53.670 1.00 33.35 102 LYS B C 1
ATOM 2536 O O . LYS B 1 102 ? -18.655 -30.537 -54.259 1.00 35.03 102 LYS B O 1
ATOM 2542 N N . LEU B 1 103 ? -16.570 -29.700 -54.176 1.00 31.63 103 LEU B N 1
ATOM 2543 C CA . LEU B 1 103 ? -16.193 -30.262 -55.467 1.00 29.75 103 LEU B CA 1
ATOM 2544 C C . LEU B 1 103 ? -15.444 -31.579 -55.303 1.00 29.84 103 LEU B C 1
ATOM 2545 O O . LEU B 1 103 ? -15.090 -32.224 -56.291 1.00 27.33 103 LEU B O 1
ATOM 2550 N N . ARG B 1 104 ? -15.207 -31.964 -54.050 1.00 27.61 104 ARG B N 1
ATOM 2551 C CA . ARG B 1 104 ? -14.530 -33.219 -53.722 1.00 30.93 104 ARG B CA 1
ATOM 2552 C C . ARG B 1 104 ? -13.186 -33.347 -54.431 1.00 26.45 104 ARG B C 1
ATOM 2553 O O . ARG B 1 104 ? -12.871 -34.387 -55.006 1.00 29.29 104 ARG B O 1
ATOM 2561 N N . LEU B 1 105 ? -12.397 -32.280 -54.383 1.00 28.80 105 LEU B N 1
ATOM 2562 C CA . LEU B 1 105 ? -11.123 -32.238 -55.088 1.00 26.80 105 LEU B CA 1
ATOM 2563 C C . LEU B 1 105 ? -10.080 -33.149 -54.448 1.00 26.97 105 LEU B C 1
ATOM 2564 O O . LEU B 1 105 ? -10.147 -33.450 -53.259 1.00 26.78 105 LEU B O 1
ATOM 2569 N N . GLU B 1 106 ? -9.121 -33.590 -55.254 1.00 29.69 106 GLU B N 1
ATOM 2570 C CA . GLU B 1 106 ? -8.006 -34.389 -54.764 1.00 34.09 106 GLU B CA 1
ATOM 2571 C C . GLU B 1 106 ? -6.704 -33.630 -54.988 1.00 30.74 106 GLU B C 1
ATOM 2572 O O . GLU B 1 106 ? -5.650 -34.005 -54.471 1.00 28.85 106 GLU B O 1
ATOM 2578 N N . GLU B 1 107 ? -6.793 -32.555 -55.765 1.00 32.64 107 GLU B N 1
ATOM 2579 C CA . GLU B 1 107 ? -5.670 -31.651 -55.972 1.00 30.52 107 GLU B CA 1
ATOM 2580 C C . GLU B 1 107 ? -6.068 -30.246 -55.522 1.00 32.76 107 GLU B C 1
ATOM 2581 O O . GLU B 1 107 ? -7.169 -29.783 -55.821 1.00 27.72 107 GLU B O 1
ATOM 2587 N N . PRO B 1 108 ? -5.172 -29.567 -54.793 1.00 26.91 108 PRO B N 1
ATOM 2588 C CA . PRO B 1 108 ? -5.474 -28.280 -54.156 1.00 24.79 108 PRO B CA 1
ATOM 2589 C C . PRO B 1 108 ? -5.700 -27.138 -55.147 1.00 28.07 108 PRO B C 1
ATOM 2590 O O . PRO B 1 108 ? -5.095 -27.101 -56.219 1.00 25.95 108 PRO B O 1
ATOM 2594 N N . ILE B 1 109 ? -6.588 -26.220 -54.777 1.00 25.54 109 ILE B N 1
ATOM 2595 C CA . ILE B 1 109 ? -6.841 -25.012 -55.552 1.00 23.60 109 ILE B CA 1
ATOM 2596 C C . ILE B 1 109 ? -6.596 -23.795 -54.674 1.00 23.45 109 ILE B C 1
ATOM 2597 O O . ILE B 1 109 ? -6.281 -23.931 -53.494 1.00 22.50 109 ILE B O 1
ATOM 2602 N N . ALA B 1 110 ? -6.749 -22.606 -55.245 1.00 23.92 110 ALA B N 1
ATOM 2603 C CA . ALA B 1 110 ? -6.546 -21.386 -54.478 1.00 19.41 110 ALA B CA 1
ATOM 2604 C C . ALA B 1 110 ? -7.351 -20.204 -55.007 1.00 20.45 110 ALA B C 1
ATOM 2605 O O . ALA B 1 110 ? -7.464 -19.998 -56.216 1.00 22.99 110 ALA B O 1
ATOM 2607 N N . PHE B 1 111 ? -7.914 -19.438 -54.080 1.00 17.07 111 PHE B N 1
ATOM 2608 C CA . PHE B 1 111 ? -8.503 -18.144 -54.389 1.00 20.78 111 PHE B CA 1
ATOM 2609 C C . PHE B 1 111 ? -7.504 -17.052 -54.044 1.00 22.81 111 PHE B C 1
ATOM 2610 O O . PHE B 1 111 ? -6.723 -17.194 -53.104 1.00 17.58 111 PHE B O 1
ATOM 2618 N N . ASP B 1 112 ? -7.523 -15.963 -54.801 1.00 20.54 112 ASP B N 1
ATOM 2619 C CA . ASP B 1 112 ? -6.850 -14.754 -54.359 1.00 22.63 112 ASP B CA 1
ATOM 2620 C C . ASP B 1 112 ? -7.898 -13.926 -53.625 1.00 26.55 112 ASP B C 1
ATOM 2621 O O . ASP B 1 112 ? -9.060 -14.330 -53.546 1.00 27.02 112 ASP B O 1
ATOM 2626 N N . SER B 1 113 ? -7.504 -12.785 -53.081 1.00 23.19 113 SER B N 1
ATOM 2627 C CA . SER B 1 113 ? -8.464 -11.916 -52.417 1.00 20.59 113 SER B CA 1
ATOM 2628 C C . SER B 1 113 ? -7.933 -10.495 -52.350 1.00 25.22 113 SER B C 1
ATOM 2629 O O . SER B 1 113 ? -6.727 -10.279 -52.215 1.00 21.04 113 SER B O 1
ATOM 2632 N N . ARG B 1 114 ? -8.841 -9.531 -52.458 1.00 23.37 114 ARG B N 1
ATOM 2633 C CA . ARG B 1 114 ? -8.477 -8.126 -52.395 1.00 20.44 114 ARG B CA 1
ATOM 2634 C C . ARG B 1 114 ? -9.636 -7.312 -51.838 1.00 23.92 114 ARG B C 1
ATOM 2635 O O . ARG B 1 114 ? -10.802 -7.663 -52.029 1.00 22.95 114 ARG B O 1
ATOM 2643 N N . LEU B 1 115 ? -9.313 -6.226 -51.147 1.00 23.69 115 LEU B N 1
ATOM 2644 C CA . LEU B 1 115 ? -10.337 -5.377 -50.558 1.00 20.16 115 LEU B CA 1
ATOM 2645 C C . LEU B 1 115 ? -10.608 -4.155 -51.428 1.00 20.84 115 LEU B C 1
ATOM 2646 O O . LEU B 1 115 ? -9.684 -3.482 -51.881 1.00 24.62 115 LEU B O 1
ATOM 2651 N N . VAL B 1 116 ? -11.887 -3.885 -51.662 1.00 22.34 116 VAL B N 1
ATOM 2652 C CA . VAL B 1 116 ? -12.303 -2.736 -52.452 1.00 22.07 116 VAL B CA 1
ATOM 2653 C C . VAL B 1 116 ? -12.984 -1.707 -51.556 1.00 23.86 116 VAL B C 1
ATOM 2654 O O . VAL B 1 116 ? -14.103 -1.921 -51.086 1.00 24.14 116 VAL B O 1
ATOM 2658 N N . ALA B 1 117 ? -12.296 -0.596 -51.311 1.00 26.10 117 ALA B N 1
ATOM 2659 C CA . ALA B 1 117 ? -12.812 0.452 -50.435 1.00 28.82 117 ALA B CA 1
ATOM 2660 C C . ALA B 1 117 ? -13.831 1.316 -51.164 1.00 30.42 117 ALA B C 1
ATOM 2661 O O . ALA B 1 117 ? -13.551 1.846 -52.237 1.00 26.04 117 ALA B O 1
ATOM 2663 N N . LEU B 1 118 ? -15.014 1.462 -50.578 1.00 25.76 118 LEU B N 1
ATOM 2664 C CA . LEU B 1 118 ? -16.089 2.194 -51.234 1.00 28.66 118 LEU B CA 1
ATOM 2665 C C . LEU B 1 118 ? -16.747 3.210 -50.316 1.00 26.76 118 LEU B C 1
ATOM 2666 O O . LEU B 1 118 ? -16.677 3.097 -49.092 1.00 27.17 118 LEU B O 1
ATOM 2671 N N . GLN B 1 119 ? -17.376 4.211 -50.921 1.00 29.16 119 GLN B N 1
ATOM 2672 C CA . GLN B 1 119 ? -18.345 5.031 -50.211 1.00 34.67 119 GLN B CA 1
ATOM 2673 C C . GLN B 1 119 ? -19.661 4.276 -50.246 1.00 31.31 119 GLN B C 1
ATOM 2674 O O . GLN B 1 119 ? -19.869 3.434 -51.121 1.00 28.21 119 GLN B O 1
ATOM 2680 N N . LYS B 1 120 ? -20.544 4.567 -49.300 1.00 32.69 120 LYS B N 1
ATOM 2681 C CA . LYS B 1 120 ? -21.845 3.912 -49.258 1.00 36.14 120 LYS B CA 1
ATOM 2682 C C . LYS B 1 120 ? -22.609 4.125 -50.562 1.00 32.89 120 LYS B C 1
ATOM 2683 O O . LYS B 1 120 ? -23.262 3.211 -51.064 1.00 29.74 120 LYS B O 1
ATOM 2689 N N . GLU B 1 121 ? -22.497 5.326 -51.119 1.00 34.51 121 GLU B N 1
ATOM 2690 C CA . GLU B 1 121 ? -23.214 5.682 -52.341 1.00 42.43 121 GLU B CA 1
ATOM 2691 C C . GLU B 1 121 ? -22.629 5.005 -53.579 1.00 37.64 121 GLU B C 1
ATOM 2692 O O . GLU B 1 121 ? -23.286 4.919 -54.617 1.00 40.53 121 GLU B O 1
ATOM 2698 N N . GLU B 1 122 ? -21.394 4.526 -53.467 1.00 34.01 122 GLU B N 1
ATOM 2699 C CA . GLU B 1 122 ? -20.696 3.937 -54.607 1.00 34.33 122 GLU B CA 1
ATOM 2700 C C . GLU B 1 122 ? -20.971 2.445 -54.772 1.00 31.16 122 GLU B C 1
ATOM 2701 O O . GLU B 1 122 ? -20.651 1.864 -55.807 1.00 30.93 122 GLU B O 1
ATOM 2707 N N . ILE B 1 123 ? -21.561 1.830 -53.751 1.00 33.38 123 ILE B N 1
ATOM 2708 C CA . ILE B 1 123 ? -21.781 0.383 -53.742 1.00 27.71 123 ILE B CA 1
ATOM 2709 C C . ILE B 1 123 ? -22.583 -0.145 -54.950 1.00 31.36 123 ILE B C 1
ATOM 2710 O O . ILE B 1 123 ? -22.214 -1.175 -55.518 1.00 31.88 123 ILE B O 1
ATOM 2715 N N . PRO B 1 124 ? -23.671 0.545 -55.354 1.00 29.52 124 PRO B N 1
ATOM 2716 C CA . PRO B 1 124 ? -24.341 0.048 -56.565 1.00 29.55 124 PRO B CA 1
ATOM 2717 C C . PRO B 1 124 ? -23.452 0.105 -57.806 1.00 29.66 124 PRO B C 1
ATOM 2718 O O . PRO B 1 124 ? -23.566 -0.753 -58.681 1.00 25.28 124 PRO B O 1
ATOM 2722 N N . GLU B 1 125 ? -22.576 1.102 -57.874 1.00 27.94 125 GLU B N 1
ATOM 2723 C CA . GLU B 1 125 ? -21.683 1.251 -59.018 1.00 31.14 125 GLU B CA 1
ATOM 2724 C C . GLU B 1 125 ? -20.701 0.089 -59.116 1.00 28.47 125 GLU B C 1
ATOM 2725 O O . GLU B 1 125 ? -20.397 -0.379 -60.212 1.00 25.89 125 GLU B O 1
ATOM 2731 N N . TYR B 1 126 ? -20.206 -0.374 -57.972 1.00 30.44 126 TYR B N 1
ATOM 2732 C CA . TYR B 1 126 ? -19.258 -1.484 -57.961 1.00 23.41 126 TYR B CA 1
ATOM 2733 C C . TYR B 1 126 ? -19.856 -2.751 -58.562 1.00 23.70 126 TYR B C 1
ATOM 2734 O O . TYR B 1 126 ? -19.237 -3.404 -59.403 1.00 22.89 126 TYR B O 1
ATOM 2743 N N . PHE B 1 127 ? -21.054 -3.107 -58.111 1.00 21.74 127 PHE B N 1
ATOM 2744 C CA . PHE B 1 127 ? -21.691 -4.344 -58.545 1.00 24.15 127 PHE B CA 1
ATOM 2745 C C . PHE B 1 127 ? -22.176 -4.251 -59.985 1.00 21.94 127 PHE B C 1
ATOM 2746 O O . PHE B 1 127 ? -22.325 -5.266 -60.664 1.00 22.85 127 PHE B O 1
ATOM 2754 N N . HIS B 1 128 ? -22.418 -3.029 -60.448 1.00 26.98 128 HIS B N 1
ATOM 2755 C CA . HIS B 1 128 ? -22.699 -2.796 -61.858 1.00 25.66 128 HIS B CA 1
ATOM 2756 C C . HIS B 1 128 ? -21.478 -3.145 -62.705 1.00 24.45 128 HIS B C 1
ATOM 2757 O O . HIS B 1 128 ? -21.587 -3.830 -63.721 1.00 28.71 128 HIS B O 1
ATOM 2764 N N . ARG B 1 129 ? -20.316 -2.664 -62.274 1.00 23.41 129 ARG B N 1
ATOM 2765 C CA . ARG B 1 129 ? -19.059 -2.915 -62.971 1.00 27.26 129 ARG B CA 1
ATOM 2766 C C . ARG B 1 129 ? -18.751 -4.407 -63.033 1.00 22.90 129 ARG B C 1
ATOM 2767 O O . ARG B 1 129 ? -18.306 -4.916 -64.060 1.00 23.60 129 ARG B O 1
ATOM 2775 N N . ARG B 1 130 ? -19.001 -5.104 -61.930 1.00 23.02 130 ARG B N 1
ATOM 2776 C CA . ARG B 1 130 ? -18.785 -6.544 -61.875 1.00 21.78 130 ARG B CA 1
ATOM 2777 C C . ARG B 1 130 ? -19.772 -7.285 -62.770 1.00 23.21 130 ARG B C 1
ATOM 2778 O O . ARG B 1 130 ? -19.423 -8.292 -63.388 1.00 22.39 130 ARG B O 1
ATOM 2786 N N . GLN B 1 131 ? -21.005 -6.789 -62.841 1.00 22.42 131 GLN B N 1
ATOM 2787 C CA . GLN B 1 131 ? -22.017 -7.433 -63.672 1.00 24.50 131 GLN B CA 1
ATOM 2788 C C . GLN B 1 131 ? -21.701 -7.227 -65.149 1.00 24.34 131 GLN B C 1
ATOM 2789 O O . GLN B 1 131 ? -21.982 -8.093 -65.974 1.00 23.59 131 GLN B O 1
ATOM 2795 N N . LEU B 1 132 ? -21.112 -6.080 -65.477 1.00 20.92 132 LEU B N 1
ATOM 2796 C CA . LEU B 1 132 ? -20.609 -5.850 -66.828 1.00 23.57 132 LEU B CA 1
ATOM 2797 C C . LEU B 1 132 ? -19.532 -6.875 -67.156 1.00 27.77 132 LEU B C 1
ATOM 2798 O O . LEU B 1 132 ? -19.509 -7.446 -68.249 1.00 24.52 132 LEU B O 1
ATOM 2803 N N . GLU B 1 133 ? -18.642 -7.104 -66.196 1.00 26.61 133 GLU B N 1
ATOM 2804 C CA . GLU B 1 133 ? -17.579 -8.085 -66.353 1.00 23.10 133 GLU B CA 1
ATOM 2805 C C . GLU B 1 133 ? -18.169 -9.477 -66.529 1.00 25.29 133 GLU B C 1
ATOM 2806 O O . GLU B 1 133 ? -17.656 -10.286 -67.298 1.00 23.42 133 GLU B O 1
ATOM 2812 N N . ALA B 1 134 ? -19.255 -9.743 -65.811 1.00 25.58 134 ALA B N 1
ATOM 2813 C CA . ALA B 1 134 ? -19.957 -11.015 -65.926 1.00 26.02 134 ALA B CA 1
ATOM 2814 C C . ALA B 1 134 ? -20.476 -11.218 -67.345 1.00 27.17 134 ALA B C 1
ATOM 2815 O O . ALA B 1 134 ? -20.370 -12.312 -67.905 1.00 26.86 134 ALA B O 1
ATOM 2817 N N . TRP B 1 135 ? -21.030 -10.154 -67.921 1.00 24.09 135 TRP B N 1
ATOM 2818 C CA . TRP B 1 135 ? -21.547 -10.202 -69.283 1.00 26.72 135 TRP B CA 1
ATOM 2819 C C . TRP B 1 135 ? -20.437 -10.471 -70.298 1.00 27.99 135 TRP B C 1
ATOM 2820 O O . TRP B 1 135 ? -20.585 -11.317 -71.178 1.00 27.68 135 TRP B O 1
ATOM 2831 N N . ARG B 1 136 ? -19.326 -9.752 -70.177 1.00 25.01 136 ARG B N 1
ATOM 2832 C CA . ARG B 1 136 ? -18.203 -9.955 -71.084 1.00 29.38 136 ARG B CA 1
ATOM 2833 C C . ARG B 1 136 ? -17.625 -11.354 -70.904 1.00 30.41 136 ARG B C 1
ATOM 2834 O O . ARG B 1 136 ? -17.245 -12.007 -71.875 1.00 31.92 136 ARG B O 1
ATOM 2842 N N . ASN B 1 137 ? -17.569 -11.809 -69.657 1.00 24.86 137 ASN B N 1
ATOM 2843 C CA . ASN B 1 137 ? -17.147 -13.170 -69.355 1.00 23.57 137 ASN B CA 1
ATOM 2844 C C . ASN B 1 137 ? -18.056 -14.179 -70.047 1.00 25.78 137 ASN B C 1
ATOM 2845 O O . ASN B 1 137 ? -17.591 -15.154 -70.636 1.00 26.34 137 ASN B O 1
ATOM 2850 N N . PHE B 1 138 ? -19.357 -13.920 -69.974 1.00 28.38 138 PHE B N 1
ATOM 2851 C CA . PHE B 1 138 ? -20.366 -14.781 -70.578 1.00 25.71 138 PHE B CA 1
ATOM 2852 C C . PHE B 1 138 ? -20.194 -14.895 -72.089 1.00 31.15 138 PHE B C 1
ATOM 2853 O O . PHE B 1 138 ? -20.145 -15.995 -72.640 1.00 25.80 138 PHE B O 1
ATOM 2861 N N . VAL B 1 139 ? -20.105 -13.747 -72.750 1.00 32.00 139 VAL B N 1
ATOM 2862 C CA . VAL B 1 139 ? -19.951 -13.698 -74.197 1.00 32.78 139 VAL B CA 1
ATOM 2863 C C . VAL B 1 139 ? -18.633 -14.338 -74.637 1.00 33.39 139 VAL B C 1
ATOM 2864 O O . VAL B 1 139 ? -18.601 -15.128 -75.582 1.00 26.40 139 VAL B O 1
ATOM 2868 N N . ALA B 1 140 ? -17.553 -14.005 -73.935 1.00 25.68 140 ALA B N 1
ATOM 2869 C CA . ALA B 1 140 ? -16.224 -14.490 -74.293 1.00 29.82 140 ALA B CA 1
ATOM 2870 C C . ALA B 1 140 ? -16.078 -15.994 -74.084 1.00 35.52 140 ALA B C 1
ATOM 2871 O O . ALA B 1 140 ? -15.334 -16.657 -74.810 1.00 34.74 140 ALA B O 1
ATOM 2873 N N . SER B 1 141 ? -16.780 -16.529 -73.089 1.00 33.58 141 SER B N 1
ATOM 2874 C CA . SER B 1 141 ? -16.724 -17.958 -72.801 1.00 32.45 141 SER B CA 1
ATOM 2875 C C . SER B 1 141 ? -17.347 -18.763 -73.935 1.00 31.35 141 SER B C 1
ATOM 2876 O O . SER B 1 141 ? -16.778 -19.752 -74.398 1.00 30.92 141 SER B O 1
ATOM 2879 N N . TRP B 1 142 ? -18.522 -18.331 -74.379 1.00 34.06 142 TRP B N 1
ATOM 2880 C CA . TRP B 1 142 ? -19.208 -18.988 -75.486 1.00 38.48 142 TRP B CA 1
ATOM 2881 C C . TRP B 1 142 ? -18.479 -18.754 -76.802 1.00 36.12 142 TRP B C 1
ATOM 2882 O O . TRP B 1 142 ? -18.425 -19.639 -77.657 1.00 35.22 142 TRP B O 1
ATOM 2893 N N . GLY B 1 143 ? -17.921 -17.558 -76.958 1.00 37.47 143 GLY B N 1
ATOM 2894 C CA . GLY B 1 143 ? -17.123 -17.238 -78.126 1.00 37.63 143 GLY B CA 1
ATOM 2895 C C . GLY B 1 143 ? -15.893 -18.121 -78.208 1.00 38.18 143 GLY B C 1
ATOM 2896 O O . GLY B 1 143 ? -15.553 -18.630 -79.276 1.00 36.20 143 GLY B O 1
ATOM 2897 N N . TYR B 1 144 ? -15.228 -18.309 -77.071 1.00 34.57 144 TYR B N 1
ATOM 2898 C CA . TYR B 1 144 ? -14.038 -19.152 -77.006 1.00 35.77 144 TYR B CA 1
ATOM 2899 C C . TYR B 1 144 ? -14.379 -20.604 -77.304 1.00 37.85 144 TYR B C 1
ATOM 2900 O O . TYR B 1 144 ? -13.633 -21.296 -77.993 1.00 36.08 144 TYR B O 1
ATOM 2909 N N . TYR B 1 145 ? -15.510 -21.055 -76.773 1.00 38.59 145 TYR B N 1
ATOM 2910 C CA . TYR B 1 145 ? -15.973 -22.423 -76.972 1.00 39.40 145 TYR B CA 1
ATOM 2911 C C . TYR B 1 145 ? -16.226 -22.708 -78.449 1.00 41.68 145 TYR B C 1
ATOM 2912 O O . TYR B 1 145 ? -15.888 -23.779 -78.953 1.00 40.14 145 TYR B O 1
ATOM 2921 N N . ALA B 1 146 ? -16.819 -21.737 -79.136 1.00 38.08 146 ALA B N 1
ATOM 2922 C CA . ALA B 1 146 ? -17.153 -21.879 -80.548 1.00 42.60 146 ALA B CA 1
ATOM 2923 C C . ALA B 1 146 ? -15.903 -21.874 -81.422 1.00 41.37 146 ALA B C 1
ATOM 2924 O O . ALA B 1 146 ? -15.731 -22.740 -82.277 1.00 43.65 146 ALA B O 1
ATOM 2926 N N . LEU B 1 147 ? -15.033 -20.895 -81.201 1.00 35.25 147 LEU B N 1
ATOM 2927 C CA . LEU B 1 147 ? -13.822 -20.748 -82.002 1.00 39.35 147 LEU B CA 1
ATOM 2928 C C . LEU B 1 147 ? -12.889 -21.947 -81.854 1.00 44.63 147 LEU B C 1
ATOM 2929 O O . LEU B 1 147 ? -12.298 -22.407 -82.832 1.00 43.11 147 LEU B O 1
ATOM 2934 N N . ARG B 1 148 ? -12.763 -22.450 -80.630 1.00 41.85 148 ARG B N 1
ATOM 2935 C CA . ARG B 1 148 ? -11.894 -23.589 -80.349 1.00 47.18 148 ARG B CA 1
ATOM 2936 C C . ARG B 1 148 ? -12.361 -24.852 -81.064 1.00 49.81 148 ARG B C 1
ATOM 2937 O O . ARG B 1 148 ? -11.566 -25.547 -81.698 1.00 48.06 148 ARG B O 1
ATOM 2945 N N . ASN B 1 149 ? -13.653 -25.144 -80.961 1.00 50.82 149 ASN B N 1
ATOM 2946 C CA . ASN B 1 149 ? -14.208 -26.352 -81.560 1.00 58.66 149 ASN B CA 1
ATOM 2947 C C . ASN B 1 149 ? -14.240 -26.290 -83.083 1.00 59.71 149 ASN B C 1
ATOM 2948 O O . ASN B 1 149 ? -14.232 -27.323 -83.751 1.00 66.01 149 ASN B O 1
ATOM 2953 N N . GLU B 1 150 ? -14.275 -25.079 -83.629 1.00 51.46 150 GLU B N 1
ATOM 2954 C CA . GLU B 1 150 ? -14.255 -24.899 -85.076 1.00 48.98 150 GLU B CA 1
ATOM 2955 C C . GLU B 1 150 ? -12.866 -25.168 -85.645 1.00 50.62 150 GLU B C 1
ATOM 2956 O O . GLU B 1 150 ? -12.726 -25.546 -86.807 1.00 50.80 150 GLU B O 1
ATOM 2962 N N . GLY B 1 151 ? -11.839 -24.970 -84.824 1.00 49.06 151 GLY B N 1
ATOM 2963 C CA . GLY B 1 151 ? -10.486 -25.301 -85.229 1.00 47.33 151 GLY B CA 1
ATOM 2964 C C . GLY B 1 151 ? -9.424 -24.276 -84.882 1.00 44.93 151 GLY B C 1
ATOM 2965 O O . GLY B 1 151 ? -8.246 -24.486 -85.165 1.00 47.29 151 GLY B O 1
ATOM 2966 N N . MET B 1 152 ? -9.826 -23.169 -84.270 1.00 46.00 152 MET B N 1
ATOM 2967 C CA . MET B 1 152 ? -8.871 -22.124 -83.918 1.00 45.03 152 MET B CA 1
ATOM 2968 C C . MET B 1 152 ? -8.054 -22.524 -82.691 1.00 47.79 152 MET B C 1
ATOM 2969 O O . MET B 1 152 ? -8.570 -23.157 -81.768 1.00 48.20 152 MET B O 1
ATOM 2974 N N . GLY B 1 153 ? -6.777 -22.154 -82.692 1.00 45.37 153 GLY B N 1
ATOM 2975 C CA . GLY B 1 153 ? -5.870 -22.504 -81.613 1.00 48.68 153 GLY B CA 1
ATOM 2976 C C . GLY B 1 153 ? -6.241 -21.875 -80.284 1.00 53.64 153 GLY B C 1
ATOM 2977 O O . GLY B 1 153 ? -7.032 -20.931 -80.233 1.00 50.22 153 GLY B O 1
ATOM 2978 N N . ARG B 1 154 ? -5.665 -22.403 -79.208 1.00 51.34 154 ARG B N 1
ATOM 2979 C CA . ARG B 1 154 ? -5.951 -21.920 -77.860 1.00 50.20 154 ARG B CA 1
ATOM 2980 C C . ARG B 1 154 ? -5.604 -20.444 -77.699 1.00 51.04 154 ARG B C 1
ATOM 2981 O O . ARG B 1 154 ? -6.431 -19.649 -77.252 1.00 54.05 154 ARG B O 1
ATOM 2989 N N . ASN B 1 155 ? -4.381 -20.081 -78.067 1.00 50.13 155 ASN B N 1
ATOM 2990 C CA . ASN B 1 155 ? -3.935 -18.701 -77.932 1.00 51.19 155 ASN B CA 1
ATOM 2991 C C . ASN B 1 155 ? -4.418 -17.822 -79.082 1.00 52.14 155 ASN B C 1
ATOM 2992 O O . ASN B 1 155 ? -4.525 -16.607 -78.933 1.00 51.69 155 ASN B O 1
ATOM 2997 N N . GLU B 1 156 ? -4.715 -18.433 -80.225 1.00 49.02 156 GLU B N 1
ATOM 2998 C CA . GLU B 1 156 ? -5.291 -17.686 -81.338 1.00 53.46 156 GLU B CA 1
ATOM 2999 C C . GLU B 1 156 ? -6.701 -17.220 -80.989 1.00 46.57 156 GLU B C 1
ATOM 3000 O O . GLU B 1 156 ? -7.061 -16.068 -81.230 1.00 42.30 156 GLU B O 1
ATOM 3006 N N . ALA B 1 157 ? -7.493 -18.121 -80.416 1.00 40.33 157 ALA B N 1
ATOM 3007 C CA . ALA B 1 157 ? -8.853 -17.791 -80.010 1.00 46.07 157 ALA B CA 1
ATOM 3008 C C . ALA B 1 157 ? -8.838 -16.816 -78.839 1.00 44.41 157 ALA B C 1
ATOM 3009 O O . ALA B 1 157 ? -9.650 -15.892 -78.778 1.00 37.03 157 ALA B O 1
ATOM 3011 N N . ALA B 1 158 ? -7.906 -17.030 -77.916 1.00 44.40 158 ALA B N 1
ATOM 3012 C CA . ALA B 1 158 ? -7.752 -16.163 -76.756 1.00 42.65 158 ALA B CA 1
ATOM 3013 C C . ALA B 1 158 ? -7.457 -14.729 -77.180 1.00 43.40 158 ALA B C 1
ATOM 3014 O O . ALA B 1 158 ? -8.157 -13.808 -76.774 1.00 47.63 158 ALA B O 1
ATOM 3016 N N . LYS B 1 159 ? -6.430 -14.549 -78.008 1.00 42.03 159 LYS B N 1
ATOM 3017 C CA . LYS B 1 159 ? -6.057 -13.220 -78.492 1.00 43.07 159 LYS B CA 1
ATOM 3018 C C . LYS B 1 159 ? -7.168 -12.595 -79.330 1.00 40.80 159 LYS B C 1
ATOM 3019 O O . LYS B 1 159 ? -7.383 -11.383 -79.289 1.00 43.35 159 LYS B O 1
ATOM 3025 N N . TYR B 1 160 ? -7.866 -13.432 -80.089 1.00 38.98 160 TYR B N 1
ATOM 3026 C CA . TYR B 1 160 ? -8.944 -12.979 -80.960 1.00 41.17 160 TYR B CA 1
ATOM 3027 C C . TYR B 1 160 ? -10.045 -12.268 -80.180 1.00 41.11 160 TYR B C 1
ATOM 3028 O O . TYR B 1 160 ? -10.500 -11.194 -80.568 1.00 43.58 160 TYR B O 1
ATOM 3037 N N . LEU B 1 161 ? -10.471 -12.878 -79.080 1.00 41.21 161 LEU B N 1
ATOM 3038 C CA . LEU B 1 161 ? -11.601 -12.368 -78.314 1.00 44.38 161 LEU B CA 1
ATOM 3039 C C . LEU B 1 161 ? -11.266 -11.108 -77.524 1.00 46.24 161 LEU B C 1
ATOM 3040 O O . LEU B 1 161 ? -12.141 -10.280 -77.277 1.00 46.31 161 LEU B O 1
ATOM 3045 N N . LYS B 1 162 ? -10.003 -10.959 -77.135 1.00 50.38 162 LYS B N 1
ATOM 3046 C CA . LYS B 1 162 ? -9.619 -9.849 -76.266 1.00 51.43 162 LYS B CA 1
ATOM 3047 C C . LYS B 1 162 ? -9.704 -8.517 -77.003 1.00 48.90 162 LYS B C 1
ATOM 3048 O O . LYS B 1 162 ? -9.925 -7.475 -76.388 1.00 51.09 162 LYS B O 1
ATOM 3054 N N . ARG B 1 163 ? -9.523 -8.555 -78.320 1.00 46.50 163 ARG B N 1
ATOM 3055 C CA . ARG B 1 163 ? -9.594 -7.340 -79.122 1.00 48.39 163 ARG B CA 1
ATOM 3056 C C . ARG B 1 163 ? -11.037 -7.022 -79.494 1.00 55.27 163 ARG B C 1
ATOM 3057 O O . ARG B 1 163 ? -11.434 -5.857 -79.523 1.00 66.71 163 ARG B O 1
ATOM 3065 N N . LYS B 1 164 ? -11.822 -8.061 -79.763 1.00 49.89 164 LYS B N 1
ATOM 3066 C CA . LYS B 1 164 ? -13.202 -7.884 -80.187 1.00 50.75 164 LYS B CA 1
ATOM 3067 C C . LYS B 1 164 ? -14.051 -7.405 -79.023 1.00 52.27 164 LYS B C 1
ATOM 3068 O O . LYS B 1 164 ? -13.796 -7.755 -77.872 1.00 54.16 164 LYS B O 1
ATOM 3074 N N . LYS B 1 165 ? -15.056 -6.593 -79.325 1.00 52.45 165 LYS B N 1
ATOM 3075 C CA . LYS B 1 165 ? -15.954 -6.108 -78.291 1.00 53.33 165 LYS B CA 1
ATOM 3076 C C . LYS B 1 165 ? -17.078 -7.109 -78.055 1.00 54.20 165 LYS B C 1
ATOM 3077 O O . LYS B 1 165 ? -17.250 -8.061 -78.817 1.00 50.18 165 LYS B O 1
ATOM 3083 N N . GLU B 1 166 ? -17.834 -6.878 -76.989 1.00 50.23 166 GLU B N 1
ATOM 3084 C CA . GLU B 1 166 ? -18.831 -7.826 -76.510 1.00 52.16 166 GLU B CA 1
ATOM 3085 C C . GLU B 1 166 ? -19.960 -8.020 -77.514 1.00 46.20 166 GLU B C 1
ATOM 3086 O O . GLU B 1 166 ? -20.448 -9.134 -77.709 1.00 45.31 166 GLU B O 1
ATOM 3092 N N . SER B 1 167 ? -20.368 -6.929 -78.151 1.00 48.24 167 SER B N 1
ATOM 3093 C CA . SER B 1 167 ? -21.435 -6.974 -79.141 1.00 48.10 167 SER B CA 1
ATOM 3094 C C . SER B 1 167 ? -20.983 -7.685 -80.413 1.00 53.37 167 SER B C 1
ATOM 3095 O O . SER B 1 167 ? -21.785 -8.323 -81.096 1.00 50.34 167 SER B O 1
ATOM 3098 N N . GLU B 1 168 ? -19.695 -7.573 -80.724 1.00 50.41 168 GLU B N 1
ATOM 3099 C CA . GLU B 1 168 ? -19.142 -8.190 -81.923 1.00 47.94 168 GLU B CA 1
ATOM 3100 C C . GLU B 1 168 ? -19.142 -9.709 -81.815 1.00 48.67 168 GLU B C 1
ATOM 3101 O O . GLU B 1 168 ? -19.598 -10.404 -82.723 1.00 51.38 168 GLU B O 1
ATOM 3107 N N . ILE B 1 169 ? -18.623 -10.218 -80.702 1.00 49.60 169 ILE B N 1
ATOM 3108 C CA . ILE B 1 169 ? -18.592 -11.655 -80.461 1.00 47.28 169 ILE B CA 1
ATOM 3109 C C . ILE B 1 169 ? -20.017 -12.204 -80.379 1.00 46.92 169 ILE B C 1
ATOM 3110 O O . ILE B 1 169 ? -20.299 -13.296 -80.869 1.00 47.12 169 ILE B O 1
ATOM 3115 N N . HIS B 1 170 ? -20.909 -11.427 -79.767 1.00 45.91 170 HIS B N 1
ATOM 3116 C CA . HIS B 1 170 ? -22.327 -11.776 -79.681 1.00 49.48 170 HIS B CA 1
ATOM 3117 C C . HIS B 1 170 ? -22.934 -11.970 -81.069 1.00 51.96 170 HIS B C 1
ATOM 3118 O O . HIS B 1 170 ? -23.660 -12.936 -81.309 1.00 48.61 170 HIS B O 1
ATOM 3125 N N . GLU B 1 171 ? -22.632 -11.046 -81.976 1.00 55.07 171 GLU B N 1
ATOM 3126 C CA . GLU B 1 171 ? -23.108 -11.127 -83.353 1.00 57.08 171 GLU B CA 1
ATOM 3127 C C . GLU B 1 171 ? -22.496 -12.326 -84.071 1.00 58.95 171 GLU B C 1
ATOM 3128 O O . GLU B 1 171 ? -23.119 -12.926 -84.947 1.00 61.83 171 GLU B O 1
ATOM 3134 N N . MET B 1 172 ? -21.267 -12.664 -83.694 1.00 54.99 172 MET B N 1
ATOM 3135 C CA . MET B 1 172 ? -20.576 -13.813 -84.266 1.00 52.66 172 MET B CA 1
ATOM 3136 C C . MET B 1 172 ? -21.273 -15.122 -83.916 1.00 55.36 172 MET B C 1
ATOM 3137 O O . MET B 1 172 ? -21.525 -15.953 -84.791 1.00 54.81 172 MET B O 1
ATOM 3142 N N . LEU B 1 173 ? -21.568 -15.304 -82.632 1.00 55.90 173 LEU B N 1
ATOM 3143 C CA . LEU B 1 173 ? -22.291 -16.483 -82.167 1.00 50.96 173 LEU B CA 1
ATOM 3144 C C . LEU B 1 173 ? -23.652 -16.565 -82.848 1.00 53.48 173 LEU B C 1
ATOM 3145 O O . LEU B 1 173 ? -24.107 -17.647 -83.219 1.00 59.81 173 LEU B O 1
ATOM 3150 N N . PHE B 1 174 ? -24.287 -15.405 -83.002 1.00 56.51 174 PHE B N 1
ATOM 3151 C CA . PHE B 1 174 ? -25.555 -15.271 -83.716 1.00 58.22 174 PHE B CA 1
ATOM 3152 C C . PHE B 1 174 ? -25.458 -15.921 -85.097 1.00 61.43 174 PHE B C 1
ATOM 3153 O O . PHE B 1 174 ? -26.243 -16.808 -85.429 1.00 57.91 174 PHE B O 1
ATOM 3161 N N . GLU B 1 175 ? -24.484 -15.483 -85.890 1.00 59.39 175 GLU B N 1
ATOM 3162 C CA . GLU B 1 175 ? -24.321 -15.973 -87.257 1.00 60.84 175 GLU B CA 1
ATOM 3163 C C . GLU B 1 175 ? -23.953 -17.457 -87.315 1.00 64.46 175 GLU B C 1
ATOM 3164 O O . GLU B 1 175 ? -24.091 -18.095 -88.359 1.00 67.45 175 GLU B O 1
ATOM 3170 N N . ARG B 1 176 ? -23.486 -18.000 -86.195 1.00 61.46 176 ARG B N 1
ATOM 3171 C CA . ARG B 1 176 ? -23.071 -19.398 -86.135 1.00 55.71 176 ARG B CA 1
ATOM 3172 C C . ARG B 1 176 ? -24.190 -20.312 -85.643 1.00 55.84 176 ARG B C 1
ATOM 3173 O O . ARG B 1 176 ? -24.020 -21.529 -85.563 1.00 58.62 176 ARG B O 1
ATOM 3181 N N . GLY B 1 177 ? -25.333 -19.719 -85.314 1.00 57.11 177 GLY B N 1
ATOM 3182 C CA . GLY B 1 177 ? -26.473 -20.476 -84.830 1.00 58.29 177 GLY B CA 1
ATOM 3183 C C . GLY B 1 177 ? -26.545 -20.523 -83.316 1.00 54.11 177 GLY B C 1
ATOM 3184 O O . GLY B 1 177 ? -27.408 -21.190 -82.745 1.00 60.35 177 GLY B O 1
ATOM 3185 N N . ILE B 1 178 ? -25.632 -19.813 -82.663 1.00 61.22 178 ILE B N 1
ATOM 3186 C CA . ILE B 1 178 ? -25.604 -19.755 -81.206 1.00 52.81 178 ILE B CA 1
ATOM 3187 C C . ILE B 1 178 ? -26.338 -18.513 -80.703 1.00 50.18 178 ILE B C 1
ATOM 3188 O O . ILE B 1 178 ? -25.822 -17.399 -80.788 1.00 53.25 178 ILE B O 1
ATOM 3193 N N . ASN B 1 179 ? -27.547 -18.710 -80.185 1.00 49.79 179 ASN B N 1
ATOM 3194 C CA . ASN B 1 179 ? -28.355 -17.602 -79.685 1.00 48.32 179 ASN B CA 1
ATOM 3195 C C . ASN B 1 179 ? -28.221 -17.439 -78.174 1.00 48.94 179 ASN B C 1
ATOM 3196 O O . ASN B 1 179 ? -28.815 -18.191 -77.401 1.00 50.79 179 ASN B O 1
ATOM 3201 N N . LEU B 1 180 ? -27.445 -16.442 -77.763 1.00 45.71 180 LEU B N 1
ATOM 3202 C CA . LEU B 1 180 ? -27.132 -16.227 -76.353 1.00 46.95 180 LEU B CA 1
ATOM 3203 C C . LEU B 1 180 ? -28.328 -15.722 -75.548 1.00 51.39 180 LEU B C 1
ATOM 3204 O O . LEU B 1 180 ? -28.332 -15.796 -74.319 1.00 50.08 180 LEU B O 1
ATOM 3209 N N . ALA B 1 181 ? -29.342 -15.213 -76.239 1.00 49.62 181 ALA B N 1
ATOM 3210 C CA . ALA B 1 181 ? -30.510 -14.648 -75.570 1.00 47.64 181 ALA B CA 1
ATOM 3211 C C . ALA B 1 181 ? -31.391 -15.725 -74.938 1.00 51.48 181 ALA B C 1
ATOM 3212 O O . ALA B 1 181 ? -32.224 -15.431 -74.081 1.00 49.83 181 ALA B O 1
ATOM 3214 N N . THR B 1 182 ? -31.201 -16.970 -75.365 1.00 50.14 182 THR B N 1
ATOM 3215 C CA . THR B 1 182 ? -31.995 -18.089 -74.866 1.00 51.30 182 THR B CA 1
ATOM 3216 C C . THR B 1 182 ? -31.353 -18.749 -73.647 1.00 49.92 182 THR B C 1
ATOM 3217 O O . THR B 1 182 ? -32.015 -19.462 -72.893 1.00 50.34 182 THR B O 1
ATOM 3221 N N . LEU B 1 183 ? -30.059 -18.507 -73.468 1.00 44.51 183 LEU B N 1
ATOM 3222 C CA . LEU B 1 183 ? -29.293 -19.109 -72.382 1.00 39.81 183 LEU B CA 1
ATOM 3223 C C . LEU B 1 183 ? -29.777 -18.625 -71.014 1.00 35.82 183 LEU B C 1
ATOM 3224 O O . LEU B 1 183 ? -30.330 -17.532 -70.905 1.00 35.33 183 LEU B O 1
ATOM 3229 N N . PRO B 1 184 ? -29.585 -19.449 -69.967 1.00 36.29 184 PRO B N 1
ATOM 3230 C CA . PRO B 1 184 ? -30.054 -19.127 -68.612 1.00 30.89 184 PRO B CA 1
ATOM 3231 C C . PRO B 1 184 ? -29.507 -17.807 -68.070 1.00 31.72 184 PRO B C 1
ATOM 3232 O O . PRO B 1 184 ? -28.423 -17.370 -68.458 1.00 28.89 184 PRO B O 1
ATOM 3236 N N . SER B 1 185 ? -30.260 -17.187 -67.168 1.00 28.69 185 SER B N 1
ATOM 3237 C CA . SER B 1 185 ? -29.898 -15.883 -66.630 1.00 30.66 185 SER B CA 1
ATOM 3238 C C . SER B 1 185 ? -28.632 -15.928 -65.777 1.00 30.17 185 SER B C 1
ATOM 3239 O O . SER B 1 185 ? -27.899 -14.941 -65.707 1.00 31.10 185 SER B O 1
ATOM 3242 N N . TRP B 1 186 ? -28.372 -17.062 -65.131 1.00 23.51 186 TRP B N 1
ATOM 3243 C CA . TRP B 1 186 ? -27.218 -17.156 -64.242 1.00 29.24 186 TRP B CA 1
ATOM 3244 C C . TRP B 1 186 ? -25.910 -17.087 -65.021 1.00 26.42 186 TRP B C 1
ATOM 3245 O O . TRP B 1 186 ? -24.918 -16.556 -64.528 1.00 27.31 186 TRP B O 1
ATOM 3256 N N . GLN B 1 187 ? -25.914 -17.608 -66.242 1.00 26.89 187 GLN B N 1
ATOM 3257 C CA . GLN B 1 187 ? -24.740 -17.520 -67.102 1.00 27.33 187 GLN B CA 1
ATOM 3258 C C . GLN B 1 187 ? -24.445 -16.071 -67.483 1.00 29.87 187 GLN B C 1
ATOM 3259 O O . GLN B 1 187 ? -23.291 -15.642 -67.483 1.00 27.51 187 GLN B O 1
ATOM 3265 N N . ARG B 1 188 ? -25.497 -15.318 -67.791 1.00 32.54 188 ARG B N 1
ATOM 3266 C CA . ARG B 1 188 ? -25.343 -13.964 -68.316 1.00 32.25 188 ARG B CA 1
ATOM 3267 C C . ARG B 1 188 ? -25.123 -12.906 -67.243 1.00 26.04 188 ARG B C 1
ATOM 3268 O O . ARG B 1 188 ? -24.337 -11.980 -67.433 1.00 30.72 188 ARG B O 1
ATOM 3276 N N . ARG B 1 189 ? -25.825 -13.035 -66.123 1.00 23.67 189 ARG B N 1
ATOM 3277 C CA . ARG B 1 189 ? -25.842 -11.977 -65.119 1.00 25.13 189 ARG B CA 1
ATOM 3278 C C . ARG B 1 189 ? -25.270 -12.409 -63.774 1.00 24.68 189 ARG B C 1
ATOM 3279 O O . ARG B 1 189 ? -25.002 -11.575 -62.911 1.00 25.41 189 ARG B O 1
ATOM 3287 N N . GLY B 1 190 ? -25.085 -13.711 -63.594 1.00 21.28 190 GLY B N 1
ATOM 3288 C CA . GLY B 1 190 ? -24.519 -14.218 -62.358 1.00 21.02 190 GLY B CA 1
ATOM 3289 C C . GLY B 1 190 ? -25.569 -14.519 -61.307 1.00 29.41 190 GLY B C 1
ATOM 3290 O O . GLY B 1 190 ? -26.765 -14.579 -61.606 1.00 25.39 190 GLY B O 1
ATOM 3291 N N . VAL B 1 191 ? -25.119 -14.707 -60.069 1.00 27.08 191 VAL B N 1
ATOM 3292 C CA . VAL B 1 191 ? -25.997 -15.135 -58.981 1.00 20.98 191 VAL B CA 1
ATOM 3293 C C . VAL B 1 191 ? -25.810 -14.283 -57.723 1.00 23.70 191 VAL B C 1
ATOM 3294 O O . VAL B 1 191 ? -24.682 -13.991 -57.321 1.00 25.78 191 VAL B O 1
ATOM 3298 N N . ILE B 1 192 ? -26.922 -13.887 -57.110 1.00 20.83 192 ILE B N 1
ATOM 3299 C CA . ILE B 1 192 ? -26.897 -13.163 -55.842 1.00 20.96 192 ILE B CA 1
ATOM 3300 C C . ILE B 1 192 ? -27.210 -14.089 -54.670 1.00 25.14 192 ILE B C 1
ATOM 3301 O O . ILE B 1 192 ? -28.166 -14.861 -54.714 1.00 30.54 192 ILE B O 1
ATOM 3306 N N . ILE B 1 193 ? -26.392 -14.014 -53.626 1.00 24.42 193 ILE B N 1
ATOM 3307 C CA . ILE B 1 193 ? -26.664 -14.726 -52.386 1.00 21.87 193 ILE B CA 1
ATOM 3308 C C . ILE B 1 193 ? -26.867 -13.706 -51.273 1.00 28.18 193 ILE B C 1
ATOM 3309 O O . ILE B 1 193 ? -25.928 -13.013 -50.884 1.00 26.75 193 ILE B O 1
ATOM 3314 N N . SER B 1 194 ? -28.092 -13.612 -50.764 1.00 25.16 194 SER B N 1
ATOM 3315 C CA . SER B 1 194 ? -28.426 -12.577 -49.792 1.00 28.12 194 SER B CA 1
ATOM 3316 C C . SER B 1 194 ? -29.322 -13.085 -48.668 1.00 31.13 194 SER B C 1
ATOM 3317 O O . SER B 1 194 ? -29.654 -14.269 -48.608 1.00 30.34 194 SER B O 1
ATOM 3320 N N . LYS B 1 195 ? -29.709 -12.173 -47.781 1.00 29.56 195 LYS B N 1
ATOM 3321 C CA . LYS B 1 195 ? -30.593 -12.494 -46.668 1.00 32.52 195 LYS B CA 1
ATOM 3322 C C . LYS B 1 195 ? -31.967 -11.870 -46.880 1.00 33.97 195 LYS B C 1
ATOM 3323 O O . LYS B 1 195 ? -32.072 -10.705 -47.263 1.00 35.89 195 LYS B O 1
ATOM 3329 N N . GLU B 1 196 ? -33.020 -12.643 -46.636 1.00 41.13 196 GLU B N 1
ATOM 3330 C CA . GLU B 1 196 ? -34.376 -12.113 -46.730 1.00 43.75 196 GLU B CA 1
ATOM 3331 C C . GLU B 1 196 ? -35.159 -12.404 -45.454 1.00 44.19 196 GLU B C 1
ATOM 3332 O O . GLU B 1 196 ? -34.906 -13.395 -44.767 1.00 42.36 196 GLU B O 1
ATOM 3338 N N . ALA B 1 197 ? -36.103 -11.524 -45.138 1.00 44.49 197 ALA B N 1
ATOM 3339 C CA . ALA B 1 197 ? -36.873 -11.632 -43.906 1.00 49.54 197 ALA B CA 1
ATOM 3340 C C . ALA B 1 197 ? -37.958 -12.698 -44.008 1.00 49.17 197 ALA B C 1
ATOM 3341 O O . ALA B 1 197 ? -38.607 -12.845 -45.044 1.00 53.72 197 ALA B O 1
ATOM 3343 N N . ARG B 1 198 ? -38.145 -13.438 -42.921 1.00 50.46 198 ARG B N 1
ATOM 3344 C CA . ARG B 1 198 ? -39.180 -14.460 -42.846 1.00 51.58 198 ARG B CA 1
ATOM 3345 C C . ARG B 1 198 ? -39.966 -14.319 -41.549 1.00 53.72 198 ARG B C 1
ATOM 3346 O O . ARG B 1 198 ? -39.426 -14.532 -40.463 1.00 49.64 198 ARG B O 1
ATOM 3354 N N . GLU B 1 199 ? -41.238 -13.951 -41.661 1.00 53.49 199 GLU B N 1
ATOM 3355 C CA . GLU B 1 199 ? -42.086 -13.820 -40.484 1.00 56.44 199 GLU B CA 1
ATOM 3356 C C . GLU B 1 199 ? -42.407 -15.194 -39.911 1.00 54.14 199 GLU B C 1
ATOM 3357 O O . GLU B 1 199 ? -42.771 -16.112 -40.645 1.00 54.77 199 GLU B O 1
ATOM 3363 N N . ILE B 1 200 ? -42.264 -15.334 -38.598 1.00 51.22 200 ILE B N 1
ATOM 3364 C CA . ILE B 1 200 ? -42.532 -16.603 -37.938 1.00 50.92 200 ILE B CA 1
ATOM 3365 C C . ILE B 1 200 ? -43.492 -16.438 -36.769 1.00 52.87 200 ILE B C 1
ATOM 3366 O O . ILE B 1 200 ? -43.996 -15.345 -36.506 1.00 52.76 200 ILE B O 1
ATOM 3371 N N . GLN B 1 201 ? -43.737 -17.538 -36.070 1.00 52.83 201 GLN B N 1
ATOM 3372 C CA . GLN B 1 201 ? -44.602 -17.533 -34.902 1.00 57.74 201 GLN B CA 1
ATOM 3373 C C . GLN B 1 201 ? -44.024 -18.421 -33.809 1.00 55.60 201 GLN B C 1
ATOM 3374 O O . GLN B 1 201 ? -43.572 -19.533 -34.077 1.00 55.83 201 GLN B O 1
ATOM 3380 N N . GLY B 1 202 ? -44.033 -17.921 -32.580 1.00 52.35 202 GLY B N 1
ATOM 3381 C CA . GLY B 1 202 ? -43.565 -18.694 -31.447 1.00 56.41 202 GLY B CA 1
ATOM 3382 C C . GLY B 1 202 ? -44.466 -18.515 -30.245 1.00 60.93 202 GLY B C 1
ATOM 3383 O O . GLY B 1 202 ? -45.405 -17.722 -30.275 1.00 59.77 202 GLY B O 1
ATOM 3384 N N . PHE B 1 203 ? -44.179 -19.252 -29.179 1.00 60.77 203 PHE B N 1
ATOM 3385 C CA . PHE B 1 203 ? -45.010 -19.199 -27.986 1.00 63.67 203 PHE B CA 1
ATOM 3386 C C . PHE B 1 203 ? -44.305 -18.504 -26.832 1.00 61.40 203 PHE B C 1
ATOM 3387 O O . PHE B 1 203 ? -43.299 -18.989 -26.315 1.00 55.50 203 PHE B O 1
ATOM 3395 N N . ASN B 1 204 ? -44.839 -17.352 -26.447 1.00 65.28 204 ASN B N 1
ATOM 3396 C CA . ASN B 1 204 ? -44.430 -16.686 -25.221 1.00 61.64 204 ASN B CA 1
ATOM 3397 C C . ASN B 1 204 ? -45.101 -17.383 -24.043 1.00 65.07 204 ASN B C 1
ATOM 3398 O O . ASN B 1 204 ? -46.295 -17.194 -23.821 1.00 69.22 204 ASN B O 1
ATOM 3403 N N . PRO B 1 205 ? -44.338 -18.190 -23.285 1.00 62.34 205 PRO B N 1
ATOM 3404 C CA . PRO B 1 205 ? -44.883 -19.002 -22.192 1.00 63.92 205 PRO B CA 1
ATOM 3405 C C . PRO B 1 205 ? -45.548 -18.129 -21.139 1.00 76.89 205 PRO B C 1
ATOM 3406 O O . PRO B 1 205 ? -46.502 -18.559 -20.500 1.00 79.42 205 PRO B O 1
ATOM 3410 N N . VAL B 1 206 ? -45.049 -16.909 -20.992 1.00 75.54 206 VAL B N 1
ATOM 3411 C CA . VAL B 1 206 ? -45.632 -15.934 -20.096 1.00 77.76 206 VAL B CA 1
ATOM 3412 C C . VAL B 1 206 ? -46.968 -15.409 -20.616 1.00 80.72 206 VAL B C 1
ATOM 3413 O O . VAL B 1 206 ? -47.987 -15.502 -19.934 1.00 87.63 206 VAL B O 1
ATOM 3417 N N . SER B 1 207 ? -46.960 -14.876 -21.833 1.00 79.11 207 SER B N 1
ATOM 3418 C CA . SER B 1 207 ? -48.146 -14.247 -22.393 1.00 84.04 207 SER B CA 1
ATOM 3419 C C . SER B 1 207 ? -49.223 -15.278 -22.694 1.00 86.03 207 SER B C 1
ATOM 3420 O O . SER B 1 207 ? -50.408 -14.953 -22.763 1.00 86.74 207 SER B O 1
ATOM 3423 N N . GLY B 1 208 ? -48.801 -16.524 -22.871 1.00 82.29 208 GLY B N 1
ATOM 3424 C CA . GLY B 1 208 ? -49.710 -17.594 -23.232 1.00 80.81 208 GLY B CA 1
ATOM 3425 C C . GLY B 1 208 ? -50.271 -17.411 -24.627 1.00 88.27 208 GLY B C 1
ATOM 3426 O O . GLY B 1 208 ? -51.265 -18.039 -24.993 1.00 93.65 208 GLY B O 1
ATOM 3427 N N . LYS B 1 209 ? -49.628 -16.547 -25.408 1.00 84.75 209 LYS B N 1
ATOM 3428 C CA . LYS B 1 209 ? -50.088 -16.244 -26.756 1.00 88.03 209 LYS B CA 1
ATOM 3429 C C . LYS B 1 209 ? -49.001 -16.500 -27.788 1.00 83.66 209 LYS B C 1
ATOM 3430 O O . LYS B 1 209 ? -47.844 -16.750 -27.442 1.00 78.79 209 LYS B O 1
ATOM 3436 N N . GLU B 1 210 ? -49.384 -16.426 -29.060 1.00 82.89 210 GLU B N 1
ATOM 3437 C CA . GLU B 1 210 ? -48.430 -16.561 -30.152 1.00 81.64 210 GLU B CA 1
ATOM 3438 C C . GLU B 1 210 ? -47.927 -15.183 -30.565 1.00 83.58 210 GLU B C 1
ATOM 3439 O O . GLU B 1 210 ? -48.713 -14.271 -30.818 1.00 80.13 210 GLU B O 1
ATOM 3445 N N . GLU B 1 211 ? -46.609 -15.036 -30.615 1.00 77.19 211 GLU B N 1
ATOM 3446 C CA . GLU B 1 211 ? -45.993 -13.769 -30.981 1.00 70.98 211 GLU B CA 1
ATOM 3447 C C . GLU B 1 211 ? -45.269 -13.882 -32.305 1.00 68.40 211 GLU B C 1
ATOM 3448 O O . GLU B 1 211 ? -44.811 -14.962 -32.680 1.00 69.32 211 GLU B O 1
ATOM 3454 N N . LYS B 1 212 ? -45.174 -12.759 -33.008 1.00 65.26 212 LYS B N 1
ATOM 3455 C CA . LYS B 1 212 ? -44.497 -12.722 -34.295 1.00 64.50 212 LYS B CA 1
ATOM 3456 C C . LYS B 1 212 ? -43.100 -12.130 -34.156 1.00 60.02 212 LYS B C 1
ATOM 3457 O O . LYS B 1 212 ? -42.905 -11.056 -33.570 1.00 56.50 212 LYS B O 1
ATOM 3463 N N . SER B 1 213 ? -42.126 -12.846 -34.692 1.00 57.00 213 SER B N 1
ATOM 3464 C CA . SER B 1 213 ? -40.774 -12.343 -34.754 1.00 49.05 213 SER B CA 1
ATOM 3465 C C . SER B 1 213 ? -40.257 -12.582 -36.165 1.00 49.26 213 SER B C 1
ATOM 3466 O O . SER B 1 213 ? -40.955 -13.164 -36.999 1.00 52.71 213 SER B O 1
ATOM 3469 N N . LEU B 1 214 ? -39.035 -12.145 -36.449 1.00 45.42 214 LEU B N 1
ATOM 3470 C CA . LEU B 1 214 ? -38.479 -12.309 -37.790 1.00 48.24 214 LEU B CA 1
ATOM 3471 C C . LEU B 1 214 ? -37.218 -13.170 -37.795 1.00 40.40 214 LEU B C 1
ATOM 3472 O O . LEU B 1 214 ? -36.431 -13.146 -36.853 1.00 41.42 214 LEU B O 1
ATOM 3477 N N . ARG B 1 215 ? -37.050 -13.939 -38.864 1.00 40.96 215 ARG B N 1
ATOM 3478 C CA . ARG B 1 215 ? -35.853 -14.747 -39.067 1.00 43.68 215 ARG B CA 1
ATOM 3479 C C . ARG B 1 215 ? -35.238 -14.431 -40.428 1.00 43.06 215 ARG B C 1
ATOM 3480 O O . ARG B 1 215 ? -35.906 -14.545 -41.456 1.00 45.92 215 ARG B O 1
ATOM 3488 N N . ARG B 1 216 ? -33.972 -14.023 -40.434 1.00 45.08 216 ARG B N 1
ATOM 3489 C CA . ARG B 1 216 ? -33.284 -13.721 -41.684 1.00 45.02 216 ARG B CA 1
ATOM 3490 C C . ARG B 1 216 ? -32.659 -14.991 -42.241 1.00 35.46 216 ARG B C 1
ATOM 3491 O O . ARG B 1 216 ? -31.732 -15.543 -41.650 1.00 41.99 216 ARG B O 1
ATOM 3499 N N . LYS B 1 217 ? -33.177 -15.461 -43.371 1.00 32.87 217 LYS B N 1
ATOM 3500 C CA . LYS B 1 217 ? -32.668 -16.680 -43.988 1.00 38.88 217 LYS B CA 1
ATOM 3501 C C . LYS B 1 217 ? -31.878 -16.369 -45.256 1.00 35.82 217 LYS B C 1
ATOM 3502 O O . LYS B 1 217 ? -32.192 -15.426 -45.983 1.00 35.16 217 LYS B O 1
ATOM 3508 N N . ILE B 1 218 ? -30.853 -17.173 -45.514 1.00 32.83 218 ILE B N 1
ATOM 3509 C CA . ILE B 1 218 ? -29.966 -16.950 -46.648 1.00 30.20 218 ILE B CA 1
ATOM 3510 C C . ILE B 1 218 ? -30.535 -17.585 -47.914 1.00 32.56 218 ILE B C 1
ATOM 3511 O O . ILE B 1 218 ? -30.885 -18.765 -47.930 1.00 32.26 218 ILE B O 1
ATOM 3516 N N . THR B 1 219 ? -30.629 -16.782 -48.970 1.00 31.65 219 THR B N 1
ATOM 3517 C CA . THR B 1 219 ? -31.288 -17.189 -50.205 1.00 31.45 219 THR B CA 1
ATOM 3518 C C . THR B 1 219 ? -30.392 -16.954 -51.419 1.00 29.52 219 THR B C 1
ATOM 3519 O O . THR B 1 219 ? -29.662 -15.965 -51.483 1.00 24.84 219 THR B O 1
ATOM 3523 N N . GLN B 1 220 ? -30.433 -17.883 -52.369 1.00 28.91 220 GLN B N 1
ATOM 3524 C CA . GLN B 1 220 ? -29.756 -17.702 -53.645 1.00 28.30 220 GLN B CA 1
ATOM 3525 C C . GLN B 1 220 ? -30.751 -17.262 -54.719 1.00 32.91 220 GLN B C 1
ATOM 3526 O O . GLN B 1 220 ? -31.772 -17.915 -54.935 1.00 31.96 220 GLN B O 1
ATOM 3532 N N . ASN B 1 221 ? -30.451 -16.149 -55.381 1.00 27.35 221 ASN B N 1
ATOM 3533 C CA . ASN B 1 221 ? -31.265 -15.661 -56.490 1.00 27.25 221 ASN B CA 1
ATOM 3534 C C . ASN B 1 221 ? -30.558 -15.922 -57.814 1.00 28.34 221 ASN B C 1
ATOM 3535 O O . ASN B 1 221 ? -29.547 -15.289 -58.121 1.00 25.90 221 ASN B O 1
ATOM 3540 N N . TRP B 1 222 ? -31.095 -16.856 -58.594 1.00 25.60 222 TRP B N 1
ATOM 3541 C CA . TRP B 1 222 ? -30.471 -17.261 -59.849 1.00 27.81 222 TRP B CA 1
ATOM 3542 C C . TRP B 1 222 ? -31.104 -16.579 -61.058 1.00 29.02 222 TRP B C 1
ATOM 3543 O O . TRP B 1 222 ? -30.781 -16.895 -62.202 1.00 29.14 222 TRP B O 1
ATOM 3554 N N . GLU B 1 223 ? -32.010 -15.643 -60.796 1.00 27.91 223 GLU B N 1
ATOM 3555 C CA . GLU B 1 223 ? -32.641 -14.869 -61.856 1.00 31.46 223 GLU B CA 1
ATOM 3556 C C . GLU B 1 223 ? -32.675 -13.394 -61.469 1.00 30.43 223 GLU B C 1
ATOM 3557 O O . GLU B 1 223 ? -33.739 -12.825 -61.236 1.00 33.82 223 GLU B O 1
ATOM 3563 N N . ILE B 1 224 ? -31.495 -12.786 -61.398 1.00 27.76 224 ILE B N 1
ATOM 3564 C CA . ILE B 1 224 ? -31.363 -11.408 -60.947 1.00 26.95 224 ILE B CA 1
ATOM 3565 C C . ILE B 1 224 ? -31.550 -10.430 -62.101 1.00 28.79 224 ILE B C 1
ATOM 3566 O O . ILE B 1 224 ? -31.340 -10.786 -63.261 1.00 24.36 224 ILE B O 1
ATOM 3571 N N . PRO B 1 225 ? -31.966 -9.193 -61.791 1.00 27.39 225 PRO B N 1
ATOM 3572 C CA . PRO B 1 225 ? -32.110 -8.190 -62.849 1.00 30.31 225 PRO B CA 1
ATOM 3573 C C . PRO B 1 225 ? -30.777 -7.571 -63.245 1.00 34.82 225 PRO B C 1
ATOM 3574 O O . PRO B 1 225 ? -29.755 -7.853 -62.622 1.00 28.60 225 PRO B O 1
ATOM 3578 N N . LYS B 1 226 ? -30.796 -6.734 -64.276 1.00 37.50 226 LYS B N 1
ATOM 3579 C CA . LYS B 1 226 ? -29.637 -5.929 -64.629 1.00 38.59 226 LYS B CA 1
ATOM 3580 C C . LYS B 1 226 ? -29.529 -4.785 -63.625 1.00 36.37 226 LYS B C 1
ATOM 3581 O O . LYS B 1 226 ? -30.444 -3.971 -63.505 1.00 37.91 226 LYS B O 1
ATOM 3587 N N . PHE B 1 227 ? -28.414 -4.741 -62.900 1.00 30.65 227 PHE B N 1
ATOM 3588 C CA . PHE B 1 227 ? -28.248 -3.831 -61.768 1.00 31.77 227 PHE B CA 1
ATOM 3589 C C . PHE B 1 227 ? -28.445 -2.362 -62.129 1.00 41.68 227 PHE B C 1
ATOM 3590 O O . PHE B 1 227 ? -29.034 -1.601 -61.358 1.00 35.96 227 PHE B O 1
ATOM 3598 N N . LYS B 1 228 ? -27.952 -1.963 -63.295 1.00 45.60 228 LYS B N 1
ATOM 3599 C CA . LYS B 1 228 ? -28.154 -0.597 -63.754 1.00 45.39 228 LYS B CA 1
ATOM 3600 C C . LYS B 1 228 ? -29.335 -0.524 -64.712 1.00 49.76 228 LYS B C 1
ATOM 3601 O O . LYS B 1 228 ? -29.173 -0.493 -65.932 1.00 49.81 228 LYS B O 1
ATOM 3607 N N . SER B 1 229 ? -30.526 -0.504 -64.126 1.00 50.08 229 SER B N 1
ATOM 3608 C CA . SER B 1 229 ? -31.778 -0.397 -64.858 1.00 47.19 229 SER B CA 1
ATOM 3609 C C . SER B 1 229 ? -32.856 0.027 -63.872 1.00 46.34 229 SER B C 1
ATOM 3610 O O . SER B 1 229 ? -32.607 0.078 -62.667 1.00 40.78 229 SER B O 1
ATOM 3613 N N . GLU B 1 230 ? -34.049 0.332 -64.372 1.00 45.70 230 GLU B N 1
ATOM 3614 C CA . GLU B 1 230 ? -35.134 0.772 -63.501 1.00 45.18 230 GLU B CA 1
ATOM 3615 C C . GLU B 1 230 ? -35.578 -0.343 -62.554 1.00 41.56 230 GLU B C 1
ATOM 3616 O O . GLU B 1 230 ? -36.076 -0.079 -61.462 1.00 52.51 230 GLU B O 1
ATOM 3622 N N . LYS B 1 231 ? -35.394 -1.588 -62.979 1.00 45.62 231 LYS B N 1
ATOM 3623 C CA . LYS B 1 231 ? -35.736 -2.742 -62.156 1.00 45.98 231 LYS B CA 1
ATOM 3624 C C . LYS B 1 231 ? -34.592 -3.088 -61.206 1.00 42.93 231 LYS B C 1
ATOM 3625 O O . LYS B 1 231 ? -34.814 -3.561 -60.091 1.00 43.16 231 LYS B O 1
ATOM 3631 N N . GLY B 1 232 ? -33.366 -2.832 -61.653 1.00 42.58 232 GLY B N 1
ATOM 3632 C CA . GLY B 1 232 ? -32.180 -3.206 -60.905 1.00 37.91 232 GLY B CA 1
ATOM 3633 C C . GLY B 1 232 ? -31.807 -2.287 -59.757 1.00 37.87 232 GLY B C 1
ATOM 3634 O O . GLY B 1 232 ? -31.299 -2.748 -58.735 1.00 35.64 232 GLY B O 1
ATOM 3635 N N . ILE B 1 233 ? -32.047 -0.990 -59.920 1.00 40.73 233 ILE B N 1
ATOM 3636 C CA . ILE B 1 233 ? -31.692 -0.018 -58.887 1.00 39.40 233 ILE B CA 1
ATOM 3637 C C . ILE B 1 233 ? -32.403 -0.276 -57.546 1.00 42.89 233 ILE B C 1
ATOM 3638 O O . ILE B 1 233 ? -31.742 -0.312 -56.508 1.00 44.14 233 ILE B O 1
ATOM 3643 N N . PRO B 1 234 ? -33.739 -0.468 -57.550 1.00 41.80 234 PRO B N 1
ATOM 3644 C CA . PRO B 1 234 ? -34.350 -0.751 -56.247 1.00 42.20 234 PRO B CA 1
ATOM 3645 C C . PRO B 1 234 ? -33.997 -2.143 -55.730 1.00 41.75 234 PRO B C 1
ATOM 3646 O O . PRO B 1 234 ? -34.039 -2.373 -54.521 1.00 40.38 234 PRO B O 1
ATOM 3650 N N . PHE B 1 235 ? -33.655 -3.053 -56.638 1.00 40.38 235 PHE B N 1
ATOM 3651 C CA . PHE B 1 235 ? -33.237 -4.397 -56.255 1.00 42.51 235 PHE B CA 1
ATOM 3652 C C . PHE B 1 235 ? -31.973 -4.327 -55.401 1.00 39.77 235 PHE B C 1
ATOM 3653 O O . PHE B 1 235 ? -31.938 -4.848 -54.287 1.00 36.07 235 PHE B O 1
ATOM 3661 N N . LEU B 1 236 ? -30.944 -3.669 -55.928 1.00 36.66 236 LEU B N 1
ATOM 3662 C CA . LEU B 1 236 ? -29.704 -3.453 -55.189 1.00 41.57 236 LEU B CA 1
ATOM 3663 C C . LEU B 1 236 ? -29.939 -2.621 -53.935 1.00 44.53 236 LEU B C 1
ATOM 3664 O O . LEU B 1 236 ? -29.331 -2.869 -52.892 1.00 40.98 236 LEU B O 1
ATOM 3669 N N . GLU B 1 237 ? -30.822 -1.632 -54.048 1.00 47.49 237 GLU B N 1
ATOM 3670 C CA . GLU B 1 237 ? -31.108 -0.716 -52.949 1.00 46.72 237 GLU B CA 1
ATOM 3671 C C . GLU B 1 237 ? -31.639 -1.460 -51.726 1.00 45.55 237 GLU B C 1
ATOM 3672 O O . GLU B 1 237 ? -31.290 -1.135 -50.592 1.00 47.46 237 GLU B O 1
ATOM 3678 N N . LYS B 1 238 ? -32.477 -2.464 -51.965 1.00 48.87 238 LYS B N 1
ATOM 3679 C CA . LYS B 1 238 ? -33.050 -3.258 -50.882 1.00 47.85 238 LYS B CA 1
ATOM 3680 C C . LYS B 1 238 ? -32.013 -4.180 -50.249 1.00 46.66 238 LYS B C 1
ATOM 3681 O O . LYS B 1 238 ? -32.048 -4.427 -49.042 1.00 54.35 238 LYS B O 1
ATOM 3687 N N . LEU B 1 239 ? -31.094 -4.687 -51.065 1.00 45.61 239 LEU B N 1
ATOM 3688 C CA . LEU B 1 239 ? -30.014 -5.539 -50.573 1.00 43.58 239 LEU B CA 1
ATOM 3689 C C . LEU B 1 239 ? -29.094 -4.755 -49.646 1.00 43.32 239 LEU B C 1
ATOM 3690 O O . LEU B 1 239 ? -28.776 -5.196 -48.543 1.00 44.51 239 LEU B O 1
ATOM 3695 N N . ILE B 1 240 ? -28.673 -3.584 -50.112 1.00 47.10 240 ILE B N 1
ATOM 3696 C CA . ILE B 1 240 ? -27.811 -2.694 -49.344 1.00 42.35 240 ILE B CA 1
ATOM 3697 C C . ILE B 1 240 ? -28.589 -2.070 -48.185 1.00 50.10 240 ILE B C 1
ATOM 3698 O O . ILE B 1 240 ? -28.010 -1.689 -47.164 1.00 52.17 240 ILE B O 1
ATOM 3703 N N . ASN B 1 241 ? -29.908 -1.992 -48.353 1.00 55.16 241 ASN B N 1
ATOM 3704 C CA . ASN B 1 241 ? -30.817 -1.480 -47.329 1.00 54.65 241 ASN B CA 1
ATOM 3705 C C . ASN B 1 241 ? -30.519 -0.028 -46.973 1.00 59.92 241 ASN B C 1
ATOM 3706 O O . ASN B 1 241 ? -31.084 0.892 -47.566 1.00 63.00 241 ASN B O 1
#

Sequence (452 aa):
TREIYAEMRCIPPVVLRADGRNFKNTLSGLGFEKPYDKTFARAMADTAELFIKKSGLSPLFAYTFSDEISFLFTDLPFDGRVEKIDSVVASFLGSALTIKLRLEEPIAFDSRLVALQKEEIPEYFHRRQLEAWRNFVASWGYYALRNMGRNEAAKYLKRKKESEIHEMLFERGINLATLPSWQRRGVIISKRKITQNWEIPKFKSPFLEKLINTREIYAEMRCIPPVVLRADGRNFKNTLSGLGFEKPYDKTFARAMADTAELFIKKSGLSPLFAYTFSDEISFLFTDLPFDGRVEKIDSVVASFLGSALTIKLRLEEPIAFDSRLVALQKEEIPEYFHRRQLEAWRNFVASWGYYALRNEGMGRNEAAKYLKRKKESEIHEMLFERGINLATLPSWQRRGVIISKEAREIQGFNPVSGKEEKSLRRKITQNWEIPKFKSEKGIPFLEKLIN

Secondary structure (DSSP, 8-state):
---TTTT-B--SSEEEEEEETTHHHHHHTTT--SS--HHHHHHHHHHHHHHHHHSSS--SEEEEETTEEEEEESS-SGGGBHHHHHHHHHHHHHHHHHHHHT-SS---EEEEEE---GGGHHHHHHHHHHHHHHHHHHHHHHHHTT---HHHHHHHHTT--HHHHHHHHHTTT--GGGS-HHHHT-EEEE----EEESS---TT--HHHHHH-/---TTTT-B--SSEEEEEEETTHHHHTTTS---SS--HHHHHHHHHHHHHHHHHSS---S-EEEETTEEEEEESS-SGGGBHHHHHHHHHHHHHHHHHHHTT-SS---EEEEEEE--GGGHHHHHHHHHHHHHHHHHHHHHHHHHHHHT--HHHHHHHHHHS-HHHHHHHHHHTT--GGGS-HHHHH-EEEEEEEEEEEEEETTTTEEEEEEEEEEEEESS---SSSTTHHHHHHHHH-

Radius of gyration: 25.12 Å; Cα contacts (8 Å, |Δi|>4): 815; chains: 2; bounding box: 75×45×76 Å

Solvent-accessible surface area: 22789 Å² total; per-residue (Å²): 145,119,37,97,33,6,117,40,107,8,135,64,15,1,0,0,19,0,50,6,66,97,6,97,104,45,10,41,66,84,59,34,114,98,22,24,22,104,69,20,12,114,5,2,0,43,0,0,56,31,0,10,106,91,5,68,14,63,0,45,2,0,0,5,10,34,18,8,0,0,0,0,0,55,110,41,15,46,117,1,51,1,4,39,0,0,0,0,0,0,0,7,0,0,0,0,0,3,29,74,18,189,9,127,91,16,7,3,0,4,1,38,0,6,24,18,88,151,139,44,8,31,60,18,0,37,152,47,13,100,43,0,65,144,47,0,6,47,22,39,0,48,64,18,4,88,161,95,32,167,105,109,0,27,139,92,29,125,233,55,165,79,66,90,18,48,114,19,0,119,139,118,73,33,58,3,77,100,33,56,4,28,14,55,66,0,5,4,0,17,87,221,166,36,75,53,53,55,130,2,53,120,3,111,125,112,71,3,112,164,46,33,145,94,143,27,86,17,6,117,59,96,7,138,57,10,0,0,0,24,0,47,5,64,85,14,128,94,46,10,45,82,90,76,49,122,134,34,42,21,111,71,34,17,122,7,2,0,52,0,0,30,27,0,13,93,128,6,69,12,65,0,44,1,0,0,4,16,46,25,8,0,0,0,0,0,55,103,32,31,61,101,2,49,1,4,43,0,0,0,2,0,0,0,8,0,0,0,0,0,3,16,82,26,146,16,148,87,8,1,3,0,3,1,38,1,4,21,19,89,126,124,40,2,41,72,11,0,36,143,42,11,100,51,2,82,82,46,0,0,15,32,36,0,67,79,13,3,100,109,103,66,62,26,151,72,101,0,36,138,50,10,123,141,52,120,54,81,80,5,53,92,15,0,127,142,105,66,58,76,1,76,108,31,59,24,25,18,45,74,1,5,0,0,14,84,99,61,150,123,47,124,38,136,45,112,140,42,47,128,94,84,131,58,94,126,164,97,24,49,48,47,50,145,2,12,116,0,85,34,160,155,0,87,61,35,1,106,154,33,37,159

Organism: NCBI:txid2214

Nearest PDB structures (foldseek):
  5axm-assembly1_A-2  TM=1.005E+00  e=2.962E-44  Methanosarcina acetivorans
  5axn-assembly1_A-2  TM=9.847E-01  e=1.027E-39  Methanosarcina acetivorans
  5axk-assembly1_A-2  TM=9.654E-01  e=1.822E-39  Methanosarcina acetivorans
  5axl-assembly1_A  TM=9.803E-01  e=5.013E-38  Methanosarcina acetivorans
  5axk-assembly1_B  TM=9.527E-01  e=5.650E-37  Methanosarcina acetivorans

InterPro domains:
  IPR007537 tRNAHis guanylyltransferase Thg1 [PTHR12729] (4-220)
  IPR024956 tRNAHis guanylyltransferase catalytic domain [PF04446] (7-118)
  IPR038469 tRNAHis guanylyltransferase Thg1 superfamily [G3DSA:3.30.70.3000] (1-251)